Protein AF-A0A976GRP3-F1 (afdb_monomer)

Mean predicted aligned error: 16.57 Å

Radius of gyration: 33.24 Å; Cα contacts (8 Å, |Δi|>4): 497; chains: 1; bounding box: 79×89×110 Å

Structure (mmCIF, N/CA/C/O backbone):
data_AF-A0A976GRP3-F1
#
_entry.id   AF-A0A976GRP3-F1
#
loop_
_atom_site.group_PDB
_atom_site.id
_atom_site.type_symbol
_atom_site.la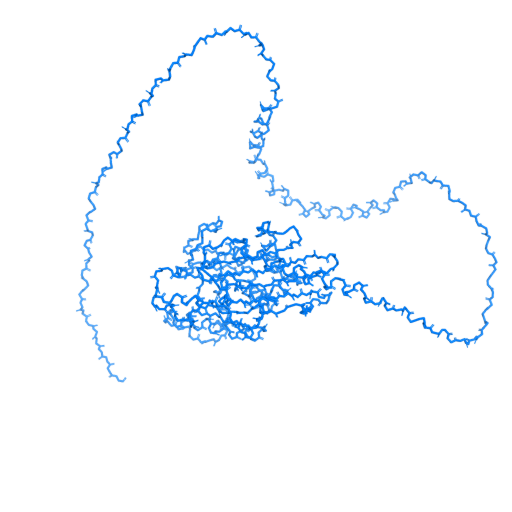bel_atom_id
_atom_site.label_alt_id
_atom_site.label_comp_id
_atom_site.label_asym_id
_atom_site.label_entity_id
_atom_site.label_seq_id
_atom_site.pdbx_PDB_ins_code
_atom_site.Cartn_x
_atom_site.Cartn_y
_atom_site.Cartn_z
_atom_site.occupancy
_atom_site.B_iso_or_equiv
_atom_site.auth_seq_id
_atom_site.auth_comp_id
_atom_site.auth_asym_id
_atom_site.auth_atom_id
_atom_site.pdbx_PDB_model_num
ATOM 1 N N . MET A 1 1 ? -14.138 46.419 -7.007 1.00 40.22 1 MET A N 1
ATOM 2 C CA . MET A 1 1 ? -13.409 45.140 -7.135 1.00 40.22 1 MET A CA 1
ATOM 3 C C . MET A 1 1 ? -14.021 44.184 -6.127 1.00 40.22 1 MET A C 1
ATOM 5 O O . MET A 1 1 ? -13.788 44.352 -4.938 1.00 40.22 1 MET A O 1
ATOM 9 N N . ASN A 1 2 ? -14.891 43.278 -6.576 1.00 36.28 2 ASN A N 1
ATOM 10 C CA . ASN A 1 2 ? -15.517 42.284 -5.705 1.00 36.28 2 ASN A CA 1
ATOM 11 C C . ASN A 1 2 ? -14.549 41.108 -5.553 1.00 36.28 2 ASN A C 1
ATOM 13 O O . ASN A 1 2 ? -14.445 40.279 -6.454 1.00 36.28 2 ASN A O 1
ATOM 17 N N . ASN A 1 3 ? -13.833 41.057 -4.427 1.00 38.66 3 ASN A N 1
ATOM 18 C CA . ASN A 1 3 ? -13.146 39.848 -3.983 1.00 38.66 3 ASN A CA 1
ATOM 19 C C . ASN A 1 3 ? -14.209 38.854 -3.512 1.00 38.66 3 ASN A C 1
ATOM 21 O O . ASN A 1 3 ? -14.537 38.774 -2.331 1.00 38.66 3 ASN A O 1
ATOM 25 N N . THR A 1 4 ? -14.784 38.123 -4.459 1.00 38.03 4 THR A N 1
ATOM 26 C CA . THR A 1 4 ? -15.516 36.897 -4.161 1.00 38.03 4 THR A CA 1
ATOM 27 C C . THR A 1 4 ? -14.465 35.876 -3.750 1.00 38.03 4 THR A C 1
ATOM 29 O O . THR A 1 4 ? -13.836 35.249 -4.598 1.00 38.03 4 THR A O 1
ATOM 32 N N . THR A 1 5 ? -14.213 35.758 -2.448 1.00 40.91 5 THR A N 1
ATOM 33 C CA . THR A 1 5 ? -13.473 34.636 -1.874 1.00 40.91 5 THR A CA 1
ATOM 34 C C . THR A 1 5 ? -14.332 33.403 -2.121 1.00 40.91 5 THR A C 1
ATOM 36 O O . THR A 1 5 ? -15.198 33.052 -1.323 1.00 40.91 5 THR A O 1
ATOM 39 N N . THR A 1 6 ? -14.180 32.781 -3.289 1.00 43.44 6 THR A N 1
ATOM 40 C CA . THR A 1 6 ? -14.667 31.426 -3.504 1.00 43.44 6 THR A CA 1
ATOM 41 C C . THR A 1 6 ? -13.946 30.583 -2.471 1.00 43.44 6 THR A C 1
ATOM 43 O O . THR A 1 6 ? -12.744 30.358 -2.597 1.00 43.44 6 THR A O 1
ATOM 46 N N . SER A 1 7 ? -14.662 30.207 -1.410 1.00 44.69 7 SER A N 1
ATOM 47 C CA . SER A 1 7 ? -14.259 29.128 -0.522 1.00 44.69 7 SER A CA 1
ATOM 48 C C . SER A 1 7 ? -14.022 27.926 -1.424 1.00 44.69 7 SER A C 1
ATOM 50 O O . SER A 1 7 ? -14.974 27.289 -1.874 1.00 44.69 7 SER A O 1
ATOM 52 N N . SER A 1 8 ? -12.768 27.703 -1.813 1.00 53.19 8 SER A N 1
ATOM 53 C CA . SER A 1 8 ? -12.371 26.475 -2.470 1.00 53.19 8 SER A CA 1
ATOM 54 C C . SER A 1 8 ? -12.582 25.411 -1.411 1.00 53.19 8 SER A C 1
ATOM 56 O O . SER A 1 8 ? -11.792 25.309 -0.472 1.00 53.19 8 SER A O 1
ATOM 58 N N . THR A 1 9 ? -13.704 24.704 -1.495 1.00 59.22 9 THR A N 1
ATOM 59 C CA . THR A 1 9 ? -13.951 23.509 -0.700 1.00 59.22 9 THR A CA 1
ATOM 60 C C . THR A 1 9 ? -12.731 22.623 -0.872 1.00 59.22 9 THR A C 1
ATOM 62 O O . THR A 1 9 ? -12.449 22.165 -1.977 1.00 59.22 9 THR A O 1
ATOM 65 N N . ILE A 1 10 ? -11.945 22.493 0.196 1.00 64.44 10 ILE A N 1
ATOM 66 C CA . ILE A 1 10 ? -10.808 21.583 0.240 1.00 64.44 10 ILE A CA 1
ATOM 67 C C . ILE A 1 10 ? -11.399 20.197 0.015 1.00 64.44 10 ILE A C 1
ATOM 69 O O . ILE A 1 10 ? -12.095 19.670 0.886 1.00 64.44 10 ILE A O 1
ATOM 73 N N . ASP A 1 11 ? -11.169 19.639 -1.171 1.00 84.12 11 ASP A N 1
ATOM 74 C CA . ASP A 1 11 ? -11.535 18.260 -1.457 1.00 84.12 11 ASP A CA 1
ATOM 75 C C . ASP A 1 11 ? -10.714 17.373 -0.525 1.00 84.12 11 ASP A C 1
ATOM 77 O O . ASP A 1 11 ? -9.486 17.274 -0.625 1.00 84.12 11 ASP A O 1
ATOM 81 N N . SER A 1 12 ? -11.405 16.768 0.432 1.00 89.50 12 SER A N 1
ATOM 82 C CA . SER A 1 12 ? -10.820 15.853 1.396 1.00 89.50 12 SER A CA 1
ATOM 83 C C . SER A 1 12 ? -11.557 14.525 1.352 1.00 89.50 12 SER A C 1
ATOM 85 O O . SER A 1 12 ? -12.748 14.450 1.049 1.00 89.50 12 SER A O 1
ATOM 87 N N . SER A 1 13 ? -10.817 13.460 1.622 1.00 93.44 13 SER A N 1
ATOM 88 C CA . SER A 1 13 ? -11.355 12.115 1.782 1.00 93.44 13 SER A CA 1
ATOM 89 C C . SER A 1 13 ? -10.761 11.543 3.045 1.00 93.44 13 SER A C 1
ATOM 91 O O . SER A 1 13 ? -9.561 11.670 3.270 1.00 93.44 13 SER A O 1
ATOM 93 N N . SER A 1 14 ? -11.575 10.908 3.869 1.00 93.69 14 SER A N 1
ATOM 94 C CA . SER A 1 14 ? -11.074 10.204 5.027 1.00 93.69 14 SER A CA 1
ATOM 95 C C . SER A 1 14 ? -11.977 9.079 5.479 1.00 93.69 14 SER A C 1
ATOM 97 O O . SER A 1 14 ? -13.179 9.056 5.203 1.00 93.69 14 SER A O 1
ATOM 99 N N . ALA A 1 15 ? -11.386 8.136 6.200 1.00 95.19 15 ALA A N 1
ATOM 100 C CA . ALA A 1 15 ? -12.124 7.132 6.933 1.00 95.19 15 ALA A CA 1
ATOM 101 C C . ALA A 1 15 ? -11.327 6.587 8.116 1.00 95.19 15 ALA A C 1
ATOM 103 O O . ALA A 1 15 ? -10.094 6.574 8.121 1.00 95.19 15 ALA A O 1
ATOM 104 N N . VAL A 1 16 ? -12.081 6.139 9.116 1.00 94.94 16 VAL A N 1
ATOM 105 C CA . VAL A 1 16 ? -11.588 5.482 10.320 1.00 94.94 16 VAL A CA 1
ATOM 106 C C . VAL A 1 16 ? -12.335 4.168 10.487 1.00 94.94 16 VAL A C 1
ATOM 108 O O . VAL A 1 16 ? -13.569 4.131 10.453 1.00 94.94 16 VAL A O 1
ATOM 111 N N . TRP A 1 17 ? -11.591 3.091 10.710 1.00 97.06 17 TRP A N 1
ATOM 112 C CA . TRP A 1 17 ? -12.131 1.761 10.968 1.00 97.06 17 TRP A CA 1
ATOM 113 C C . TRP A 1 17 ? -11.624 1.230 12.297 1.00 97.06 17 TRP A C 1
ATOM 115 O O . TRP A 1 17 ? -10.464 1.436 12.644 1.00 97.06 17 TRP A O 1
ATOM 125 N N . ALA A 1 18 ? -12.476 0.491 12.999 1.00 94.44 18 ALA A N 1
ATOM 126 C CA . ALA A 1 18 ? -12.047 -0.437 14.031 1.00 94.44 18 ALA A CA 1
ATOM 127 C C . ALA A 1 18 ? -11.704 -1.780 13.380 1.00 94.44 18 ALA A C 1
ATOM 129 O O . ALA A 1 18 ? -12.419 -2.253 12.490 1.00 94.44 18 ALA A O 1
ATOM 130 N N . VAL A 1 19 ? -10.628 -2.392 13.854 1.00 94.44 19 VAL A N 1
ATOM 131 C CA . VAL A 1 19 ? -10.202 -3.737 13.483 1.00 94.44 19 VAL A CA 1
ATOM 132 C C . VAL A 1 19 ? -10.858 -4.726 14.436 1.00 94.44 19 VAL A C 1
ATOM 134 O O . VAL A 1 19 ? -10.609 -4.706 15.642 1.00 94.44 19 VAL A O 1
ATOM 137 N N . ASN A 1 20 ? -11.717 -5.588 13.901 1.00 91.12 20 ASN A N 1
ATOM 138 C CA . ASN A 1 20 ? -12.323 -6.664 14.673 1.00 91.12 20 ASN A CA 1
ATOM 139 C C . ASN A 1 20 ? -11.292 -7.779 14.948 1.00 91.12 20 ASN A C 1
ATOM 141 O O . ASN A 1 20 ? -10.328 -7.924 14.193 1.00 91.12 20 ASN A O 1
ATOM 145 N N . PRO A 1 21 ? -11.502 -8.627 15.976 1.00 89.06 21 PRO A N 1
ATOM 146 C CA . PRO A 1 21 ? -10.597 -9.741 16.284 1.00 89.06 21 PRO A CA 1
ATOM 147 C C . PRO A 1 21 ? -10.402 -10.755 15.146 1.00 89.06 21 PRO A C 1
ATOM 149 O O . PRO A 1 21 ? -9.405 -11.469 15.127 1.00 89.06 21 PRO A O 1
ATOM 152 N N . ASP A 1 22 ? -11.349 -10.836 14.210 1.00 89.56 22 ASP A N 1
ATOM 153 C CA . ASP A 1 22 ? -11.277 -11.691 13.019 1.00 89.56 22 ASP A CA 1
ATOM 154 C C . ASP A 1 22 ? -10.550 -11.029 11.829 1.00 89.56 22 ASP A C 1
ATOM 156 O O . ASP A 1 22 ? -10.508 -11.596 10.737 1.00 89.56 22 ASP A O 1
ATOM 160 N N . GLY A 1 23 ? -9.992 -9.829 12.026 1.00 88.38 23 GLY A N 1
ATOM 161 C CA . GLY A 1 23 ? -9.303 -9.046 11.001 1.00 88.38 23 GLY A CA 1
ATOM 162 C C . GLY A 1 23 ? -10.229 -8.278 10.052 1.00 88.38 23 GLY A C 1
ATOM 163 O O . GLY A 1 23 ? -9.766 -7.645 9.100 1.00 88.38 23 GLY A O 1
ATOM 164 N N . THR A 1 24 ? -11.549 -8.312 10.269 1.00 91.75 24 THR A N 1
ATOM 165 C CA . THR A 1 24 ? -12.491 -7.520 9.468 1.00 91.75 24 THR A CA 1
ATOM 166 C C . THR A 1 24 ? -12.526 -6.058 9.918 1.00 91.75 24 THR A C 1
ATOM 168 O O . THR A 1 24 ? -12.313 -5.735 11.087 1.00 91.75 24 THR A O 1
ATOM 171 N N . LEU A 1 25 ? -12.816 -5.152 8.980 1.00 93.62 25 LEU A N 1
ATOM 172 C CA . LEU A 1 25 ? -12.929 -3.720 9.256 1.00 93.62 25 LEU A CA 1
ATOM 173 C C . LEU A 1 25 ? -14.380 -3.329 9.539 1.00 93.62 25 LEU A C 1
ATOM 175 O O . LEU A 1 25 ? -15.270 -3.565 8.720 1.00 93.62 25 LEU A O 1
ATOM 179 N N . ARG A 1 26 ? -14.611 -2.648 10.664 1.00 94.62 26 ARG A N 1
ATOM 180 C CA . ARG A 1 26 ? -15.877 -1.976 10.978 1.00 94.62 26 ARG A CA 1
ATOM 181 C C . ARG A 1 26 ? -15.701 -0.470 10.821 1.00 94.62 26 ARG A C 1
ATOM 183 O O . ARG A 1 26 ? -14.937 0.140 11.561 1.00 94.62 26 ARG A O 1
ATOM 190 N N . SER A 1 27 ? -16.423 0.129 9.875 1.00 95.38 27 SER A N 1
ATOM 191 C CA . SER A 1 27 ? -16.405 1.583 9.667 1.00 95.38 27 SER A CA 1
ATOM 192 C C . SER A 1 27 ? -16.888 2.315 10.922 1.00 95.38 27 SER A C 1
ATOM 194 O O . SER A 1 27 ? -17.981 2.031 11.413 1.00 95.38 27 SER A O 1
ATOM 196 N N . ILE A 1 28 ? -16.086 3.259 11.414 1.00 94.94 28 ILE A N 1
ATOM 197 C CA . ILE A 1 28 ? -16.429 4.159 12.525 1.00 94.94 28 ILE A CA 1
ATOM 198 C C . ILE A 1 28 ? -16.881 5.503 11.964 1.00 94.94 28 ILE A C 1
ATOM 200 O O . ILE A 1 28 ? -17.979 5.966 12.262 1.00 94.94 28 ILE A O 1
ATOM 204 N N . SER A 1 29 ? -16.069 6.085 11.085 1.00 94.25 29 SER A N 1
ATOM 205 C CA . SER A 1 29 ? -16.383 7.322 10.379 1.00 94.25 29 SER A CA 1
ATOM 206 C C . SER A 1 29 ? -15.868 7.252 8.945 1.00 94.25 29 SER A C 1
ATOM 208 O O . SER A 1 29 ? -14.871 6.595 8.650 1.00 94.25 29 SER A O 1
ATOM 210 N N . ALA A 1 30 ? -16.587 7.900 8.035 1.00 94.44 30 ALA A N 1
ATOM 211 C CA . ALA A 1 30 ? -16.222 7.974 6.630 1.00 94.44 30 ALA A CA 1
ATOM 212 C C . ALA A 1 30 ? -16.690 9.317 6.073 1.00 94.44 30 ALA A C 1
ATOM 214 O O . ALA A 1 30 ? -17.883 9.620 6.067 1.00 94.44 30 ALA A O 1
ATOM 215 N N . HIS A 1 31 ? -15.752 10.118 5.584 1.00 93.75 31 HIS A N 1
ATOM 216 C CA . HIS A 1 31 ? -16.029 11.348 4.865 1.00 93.75 31 HIS A CA 1
ATOM 217 C C . HIS A 1 31 ? -15.489 11.202 3.452 1.00 93.75 31 HIS A C 1
ATOM 219 O O . HIS A 1 31 ? -14.284 11.234 3.241 1.00 93.75 31 HIS A O 1
ATOM 225 N N . HIS A 1 32 ? -16.374 11.007 2.470 1.00 94.75 32 HIS A N 1
ATOM 226 C CA . HIS A 1 32 ? -15.960 10.862 1.068 1.00 94.75 32 HIS A CA 1
ATOM 227 C C . HIS A 1 32 ? -14.910 9.743 0.896 1.00 94.75 32 HIS A C 1
ATOM 229 O O . HIS A 1 32 ? -14.033 9.823 0.041 1.00 94.75 32 HIS A O 1
ATOM 235 N N . ALA A 1 33 ? -14.984 8.690 1.720 1.00 95.06 33 ALA A N 1
ATOM 236 C CA . ALA A 1 33 ? -13.977 7.624 1.792 1.00 95.06 33 ALA A CA 1
ATOM 237 C C . ALA A 1 33 ? -13.790 6.861 0.469 1.00 95.06 33 ALA A C 1
ATOM 239 O O . ALA A 1 33 ? -12.760 6.236 0.237 1.00 95.06 33 ALA A O 1
ATOM 240 N N . ASP A 1 34 ? -14.805 6.958 -0.385 1.00 96.38 34 ASP A N 1
ATOM 241 C CA . ASP A 1 34 ? -14.944 6.359 -1.704 1.00 96.38 34 ASP A CA 1
ATOM 242 C C . ASP A 1 34 ? -14.645 7.323 -2.864 1.00 96.38 34 ASP A C 1
ATOM 244 O O . ASP A 1 34 ? -14.763 6.928 -4.029 1.00 96.38 34 ASP A O 1
ATOM 248 N N . HIS A 1 35 ? -14.326 8.582 -2.560 1.00 94.50 35 HIS A N 1
ATOM 249 C CA . HIS A 1 35 ? -13.954 9.596 -3.540 1.00 94.50 35 HIS A CA 1
ATOM 250 C C . HIS A 1 35 ? -12.550 9.293 -4.064 1.00 94.50 35 HIS A C 1
ATOM 252 O O . HIS A 1 35 ? -11.629 9.024 -3.292 1.00 94.50 35 HIS A O 1
ATOM 258 N N . GLU A 1 36 ? -12.408 9.294 -5.386 1.00 94.38 36 GLU A N 1
ATOM 259 C CA . GLU A 1 36 ? -11.133 9.120 -6.066 1.00 94.38 36 GLU A CA 1
ATOM 260 C C . GLU A 1 36 ? -10.194 10.299 -5.777 1.00 94.38 36 GLU A C 1
ATOM 262 O O . GLU A 1 36 ? -10.444 11.430 -6.183 1.00 94.38 36 GLU A O 1
ATOM 267 N N . MET A 1 37 ? -9.085 10.009 -5.102 1.00 92.06 37 MET A N 1
ATOM 268 C CA . MET A 1 37 ? -8.039 10.966 -4.749 1.00 92.06 37 MET A CA 1
ATOM 269 C C . MET A 1 37 ? -6.742 10.609 -5.469 1.00 92.06 37 MET A C 1
ATOM 271 O O . MET A 1 37 ? -6.500 9.445 -5.807 1.00 92.06 37 MET A O 1
ATOM 275 N N . LYS A 1 38 ? -5.852 11.590 -5.661 1.00 91.31 38 LYS A N 1
ATOM 276 C CA . LYS A 1 38 ? -4.485 11.273 -6.094 1.00 91.31 38 LYS A CA 1
ATOM 277 C C . LYS A 1 38 ? -3.801 10.466 -4.998 1.00 91.31 38 LYS A C 1
ATOM 279 O O . LYS A 1 38 ? -3.763 10.876 -3.843 1.00 91.31 38 LYS A O 1
ATOM 284 N N . ALA A 1 39 ? -3.237 9.326 -5.374 1.00 90.81 39 ALA A N 1
ATOM 285 C CA . ALA A 1 39 ? -2.741 8.349 -4.415 1.00 90.81 39 ALA A CA 1
ATOM 286 C C . ALA A 1 39 ? -1.441 8.768 -3.712 1.00 90.81 39 ALA A C 1
ATOM 288 O O . ALA A 1 39 ? -1.086 8.166 -2.700 1.00 90.81 39 ALA A O 1
ATOM 289 N N . ALA A 1 40 ? -0.719 9.767 -4.236 1.00 89.19 40 ALA A N 1
ATOM 290 C CA . ALA A 1 40 ? 0.593 10.179 -3.734 1.00 89.19 40 ALA A CA 1
ATOM 291 C C . ALA A 1 40 ? 1.498 8.949 -3.475 1.00 89.19 40 ALA A C 1
ATOM 293 O O . ALA A 1 40 ? 1.590 8.069 -4.331 1.00 89.19 40 ALA A O 1
ATOM 294 N N . SER A 1 41 ? 2.146 8.846 -2.307 1.00 91.75 41 SER A N 1
ATOM 295 C CA . SER A 1 41 ? 2.914 7.637 -1.951 1.00 91.75 41 SER A CA 1
ATOM 296 C C . SER A 1 41 ? 2.100 6.570 -1.214 1.00 91.75 41 SER A C 1
ATOM 298 O O . SER A 1 41 ? 2.670 5.551 -0.833 1.00 91.75 41 SER A O 1
ATOM 300 N N . HIS A 1 42 ? 0.791 6.746 -1.027 1.00 93.31 42 HIS A N 1
ATOM 301 C CA . HIS A 1 42 ? -0.068 5.725 -0.411 1.00 93.31 42 HIS A CA 1
ATOM 302 C C . HIS A 1 42 ? -0.317 4.544 -1.338 1.00 93.31 42 HIS A C 1
ATOM 304 O O . HIS A 1 42 ? -0.533 3.433 -0.864 1.00 93.31 42 HIS A O 1
ATOM 310 N N . ILE A 1 43 ? -0.151 4.738 -2.649 1.00 95.50 43 ILE A N 1
ATOM 311 C CA . ILE A 1 43 ? -0.141 3.636 -3.619 1.00 95.50 43 ILE A CA 1
ATOM 312 C C . ILE A 1 43 ? 0.900 2.559 -3.271 1.00 95.50 43 ILE A C 1
ATOM 314 O O . ILE A 1 43 ? 0.688 1.385 -3.558 1.00 95.50 43 ILE A O 1
ATOM 318 N N . LYS A 1 44 ? 1.993 2.932 -2.584 1.00 95.25 44 LYS A N 1
ATOM 319 C CA . LYS A 1 44 ? 3.051 2.009 -2.148 1.00 95.25 44 LYS A CA 1
ATOM 320 C C . LYS A 1 44 ? 2.525 0.947 -1.173 1.00 95.25 44 LYS A C 1
ATOM 322 O O . LYS A 1 44 ? 2.983 -0.189 -1.232 1.00 95.25 44 LYS A O 1
ATOM 327 N N . LEU A 1 45 ? 1.532 1.282 -0.339 1.00 95.19 45 LEU A N 1
ATOM 328 C CA . LEU A 1 45 ? 0.867 0.325 0.558 1.00 95.19 45 LEU A CA 1
ATOM 329 C C . LEU A 1 45 ? 0.098 -0.733 -0.239 1.00 95.19 45 LEU A C 1
ATOM 331 O O . LEU A 1 45 ? 0.255 -1.926 0.000 1.00 95.19 45 LEU A O 1
ATOM 335 N N . ILE A 1 46 ? -0.690 -0.296 -1.223 1.00 96.56 46 ILE A N 1
ATOM 336 C CA . ILE A 1 46 ? -1.495 -1.186 -2.069 1.00 96.56 46 ILE A CA 1
ATOM 337 C C . ILE A 1 46 ? -0.589 -2.104 -2.898 1.00 96.56 46 ILE A C 1
ATOM 339 O O . ILE A 1 46 ? -0.824 -3.308 -2.975 1.00 96.56 46 ILE A O 1
ATOM 343 N N . LEU A 1 47 ? 0.487 -1.557 -3.471 1.00 95.94 47 LEU A N 1
ATOM 344 C CA . LEU A 1 47 ? 1.469 -2.337 -4.225 1.00 95.94 47 LEU A CA 1
ATOM 345 C C . LEU A 1 47 ? 2.193 -3.363 -3.344 1.00 95.94 47 LEU A C 1
ATOM 347 O O . LEU A 1 47 ? 2.360 -4.505 -3.764 1.00 95.94 47 LEU A O 1
ATOM 351 N N . ALA A 1 48 ? 2.598 -2.989 -2.125 1.00 95.50 48 ALA A N 1
ATOM 352 C CA . ALA A 1 48 ? 3.243 -3.912 -1.191 1.00 95.50 48 ALA A CA 1
ATOM 353 C C . ALA A 1 48 ? 2.301 -5.045 -0.758 1.00 95.50 48 ALA A C 1
ATOM 355 O O . ALA A 1 48 ? 2.714 -6.206 -0.737 1.00 95.50 48 ALA A O 1
ATOM 356 N N . GLU A 1 49 ? 1.033 -4.731 -0.467 1.00 95.38 49 GLU A N 1
ATOM 357 C CA . GLU A 1 49 ? 0.020 -5.742 -0.149 1.00 95.38 49 GLU A CA 1
ATOM 358 C C . GLU A 1 49 ? -0.160 -6.710 -1.311 1.00 95.38 49 GLU A C 1
ATOM 360 O O . GLU A 1 49 ? -0.112 -7.930 -1.128 1.00 95.38 49 GLU A O 1
ATOM 365 N N . ARG A 1 50 ? -0.300 -6.173 -2.526 1.00 95.06 50 ARG A N 1
ATOM 366 C CA . ARG A 1 50 ? -0.534 -7.016 -3.688 1.00 95.06 50 ARG A CA 1
ATOM 367 C C . ARG A 1 50 ? 0.665 -7.908 -3.982 1.00 95.06 50 ARG A C 1
ATOM 369 O O . ARG A 1 50 ? 0.492 -9.097 -4.245 1.00 95.06 50 ARG A O 1
ATOM 376 N N . LEU A 1 51 ? 1.873 -7.363 -3.877 1.00 94.75 51 LEU A N 1
ATOM 377 C CA . LEU A 1 51 ? 3.112 -8.116 -4.020 1.00 94.75 51 LEU A CA 1
ATOM 378 C C . LEU A 1 51 ? 3.212 -9.244 -2.980 1.00 94.75 51 LEU A C 1
ATOM 380 O O . LEU A 1 51 ? 3.583 -10.362 -3.334 1.00 94.75 51 LEU A O 1
ATOM 384 N N . SER A 1 52 ? 2.813 -8.993 -1.727 1.00 94.06 52 SER A N 1
ATOM 385 C CA . SER A 1 52 ? 2.714 -10.035 -0.696 1.00 94.06 52 SER A CA 1
ATOM 386 C C . SER A 1 52 ? 1.761 -11.159 -1.112 1.00 94.06 52 SER A C 1
ATOM 388 O O . SER A 1 52 ? 2.106 -12.340 -1.024 1.00 94.06 52 SER A O 1
ATOM 390 N N . ALA A 1 53 ? 0.584 -10.810 -1.642 1.00 92.38 53 ALA A N 1
ATOM 391 C CA . ALA A 1 53 ? -0.383 -11.788 -2.128 1.00 92.38 53 ALA A CA 1
ATOM 392 C C . ALA A 1 53 ? 0.161 -12.621 -3.306 1.00 92.38 53 ALA A C 1
ATOM 394 O O . ALA A 1 53 ? -0.068 -13.830 -3.344 1.00 92.38 53 ALA A O 1
ATOM 395 N N . MET A 1 54 ? 0.919 -12.014 -4.226 1.00 93.81 54 MET A N 1
ATOM 396 C CA . MET A 1 54 ? 1.575 -12.725 -5.334 1.00 93.81 54 MET A CA 1
ATOM 397 C C . MET A 1 54 ? 2.681 -13.671 -4.849 1.00 93.81 54 MET A C 1
ATOM 399 O O . MET A 1 54 ? 2.783 -14.794 -5.340 1.00 93.81 54 MET A O 1
ATOM 403 N N . VAL A 1 55 ? 3.471 -13.260 -3.850 1.00 93.06 55 VAL A N 1
ATOM 404 C CA . VAL A 1 55 ? 4.460 -14.131 -3.191 1.00 93.06 55 VAL A CA 1
ATOM 405 C C . VAL A 1 55 ? 3.770 -15.312 -2.509 1.00 93.06 55 VAL A C 1
ATOM 407 O O . VAL A 1 55 ? 4.191 -16.454 -2.668 1.00 93.06 55 VAL A O 1
ATOM 410 N N . LYS A 1 56 ? 2.663 -15.066 -1.799 1.00 91.44 56 LYS A N 1
ATOM 411 C CA . LYS A 1 56 ? 1.871 -16.119 -1.146 1.00 91.44 56 LYS A CA 1
ATOM 412 C C . LYS A 1 56 ? 1.276 -17.116 -2.140 1.00 91.44 56 LYS A C 1
ATOM 414 O O . LYS A 1 56 ? 1.193 -18.301 -1.836 1.00 91.44 56 LYS A O 1
ATOM 419 N N . ALA A 1 57 ? 0.864 -16.635 -3.310 1.00 92.38 57 ALA A N 1
ATOM 420 C CA . ALA A 1 57 ? 0.361 -17.466 -4.398 1.00 92.38 57 ALA A CA 1
ATOM 421 C C . ALA A 1 57 ? 1.472 -18.232 -5.143 1.00 92.38 57 ALA A C 1
ATOM 423 O O . ALA A 1 57 ? 1.165 -19.067 -5.989 1.00 92.38 57 ALA A O 1
ATOM 424 N N . GLY A 1 58 ? 2.750 -17.959 -4.850 1.00 93.12 58 GLY A N 1
ATOM 425 C CA . GLY A 1 58 ? 3.890 -18.548 -5.553 1.00 93.12 58 GLY A CA 1
ATOM 426 C C . GLY A 1 58 ? 4.131 -17.967 -6.950 1.00 93.12 58 GLY A C 1
ATOM 427 O O . GLY A 1 58 ? 4.957 -18.495 -7.686 1.00 93.12 58 GLY A O 1
ATOM 428 N N . THR A 1 59 ? 3.439 -16.885 -7.323 1.00 93.00 59 THR A N 1
ATOM 429 C CA . THR A 1 59 ? 3.609 -16.202 -8.617 1.00 93.00 59 THR A CA 1
ATOM 430 C C . THR A 1 59 ? 4.918 -15.410 -8.674 1.00 93.00 59 THR A C 1
ATOM 432 O O . THR A 1 59 ? 5.476 -15.203 -9.748 1.00 93.00 59 THR A O 1
ATOM 435 N N . ILE A 1 60 ? 5.419 -14.955 -7.521 1.00 93.81 60 ILE A N 1
ATOM 436 C CA . ILE A 1 60 ? 6.686 -14.225 -7.399 1.00 93.81 60 ILE A CA 1
ATOM 437 C C . ILE A 1 60 ? 7.549 -14.877 -6.321 1.00 93.81 60 ILE A C 1
ATOM 439 O O . ILE A 1 60 ? 7.092 -15.120 -5.207 1.00 93.81 60 ILE A O 1
ATOM 443 N N . ASP A 1 61 ? 8.820 -15.112 -6.645 1.00 93.81 61 ASP A N 1
ATOM 444 C CA . ASP A 1 61 ? 9.827 -15.547 -5.680 1.00 93.81 61 ASP A CA 1
ATOM 445 C C . ASP A 1 61 ? 10.238 -14.358 -4.785 1.00 93.81 61 ASP A C 1
ATOM 447 O O . ASP A 1 61 ? 10.702 -13.339 -5.308 1.00 93.81 61 ASP A O 1
ATOM 451 N N . PRO A 1 62 ? 10.110 -14.440 -3.447 1.00 91.94 62 PRO A N 1
ATOM 452 C CA . PRO A 1 62 ? 10.523 -13.354 -2.557 1.00 91.94 62 PRO A CA 1
ATOM 453 C C . PRO A 1 62 ? 12.038 -13.088 -2.573 1.00 91.94 62 PRO A C 1
ATOM 455 O O . PRO A 1 62 ? 12.471 -12.019 -2.146 1.00 91.94 62 PRO A O 1
ATOM 458 N N . THR A 1 63 ? 12.849 -14.033 -3.058 1.00 94.62 63 THR A N 1
ATOM 459 C CA . THR A 1 63 ? 14.303 -13.881 -3.237 1.00 94.62 63 THR A CA 1
ATOM 460 C C . THR A 1 63 ? 14.680 -13.210 -4.562 1.00 94.62 63 THR A C 1
ATOM 462 O O . THR A 1 63 ? 15.861 -12.942 -4.813 1.00 94.62 63 THR A O 1
ATOM 465 N N . LEU A 1 64 ? 13.687 -12.891 -5.404 1.00 94.69 64 LEU A N 1
ATOM 466 C CA . LEU A 1 64 ? 13.889 -12.189 -6.665 1.00 94.69 64 LEU A CA 1
ATOM 467 C C . LEU A 1 64 ? 14.705 -10.914 -6.438 1.00 94.69 64 LEU A C 1
ATOM 469 O O . LEU A 1 64 ? 14.408 -10.098 -5.568 1.00 94.69 64 LEU A O 1
ATOM 473 N N . SER A 1 65 ? 15.728 -10.725 -7.267 1.00 94.62 65 SER A N 1
ATOM 474 C CA . SER A 1 65 ? 16.445 -9.456 -7.366 1.00 94.62 65 SER A CA 1
ATOM 475 C C . SER A 1 65 ? 16.196 -8.842 -8.732 1.00 94.62 65 SER A C 1
ATOM 477 O O . SER A 1 65 ? 16.431 -9.495 -9.754 1.00 94.62 65 SER A O 1
ATOM 479 N N . VAL A 1 66 ? 15.751 -7.590 -8.748 1.00 92.69 66 VAL A N 1
ATOM 480 C CA . VAL A 1 66 ? 15.433 -6.852 -9.971 1.00 92.69 66 VAL A CA 1
ATOM 481 C C . VAL A 1 66 ? 16.616 -5.962 -10.337 1.00 92.69 66 VAL A C 1
ATOM 483 O O . VAL A 1 66 ? 17.167 -5.262 -9.490 1.00 92.69 66 VAL A O 1
ATOM 486 N N . THR A 1 67 ? 17.038 -6.013 -11.599 1.00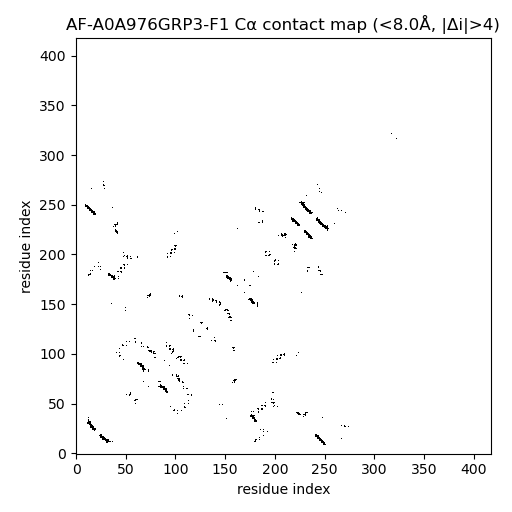 91.75 67 THR A N 1
ATOM 487 C CA . THR A 1 67 ? 18.087 -5.129 -12.115 1.00 91.75 67 THR A CA 1
ATOM 488 C C . THR A 1 67 ? 17.498 -3.751 -12.386 1.00 91.75 67 THR A C 1
ATOM 490 O O . THR A 1 67 ? 16.584 -3.623 -13.198 1.00 91.75 67 THR A O 1
ATOM 493 N N . LEU A 1 68 ? 18.051 -2.727 -11.742 1.00 88.06 68 LEU A N 1
ATOM 494 C CA . LEU A 1 68 ? 17.687 -1.336 -11.964 1.00 88.06 68 LEU A CA 1
ATOM 495 C C . LEU A 1 68 ? 17.977 -0.917 -13.403 1.00 88.06 68 LEU A C 1
ATOM 497 O O . LEU A 1 68 ? 19.097 -1.050 -13.897 1.00 88.06 68 LEU A O 1
ATOM 501 N N . GLN A 1 69 ? 16.964 -0.365 -14.058 1.00 85.56 69 GLN A N 1
ATOM 502 C CA . GLN A 1 69 ? 17.067 0.219 -15.392 1.00 85.56 69 GLN A CA 1
ATOM 503 C C . GLN A 1 69 ? 16.978 1.744 -15.302 1.00 85.56 69 GLN A C 1
ATOM 505 O O . GLN A 1 69 ? 16.412 2.280 -14.351 1.00 85.56 69 GLN A O 1
ATOM 510 N N . GLN A 1 70 ? 17.497 2.453 -16.308 1.00 82.38 70 GLN A N 1
ATOM 511 C CA . GLN A 1 70 ? 17.491 3.923 -16.340 1.00 82.38 70 GLN A CA 1
ATOM 512 C C . GLN A 1 70 ? 16.085 4.510 -16.124 1.00 82.38 70 GLN A C 1
ATOM 514 O O . GLN A 1 70 ? 15.936 5.477 -15.385 1.00 82.38 70 GLN A O 1
ATOM 519 N N . GLY A 1 71 ? 15.054 3.893 -16.713 1.00 76.19 71 GLY A N 1
ATOM 520 C CA . GLY A 1 71 ? 13.660 4.331 -16.581 1.00 76.19 71 GLY A CA 1
ATOM 521 C C . GLY A 1 71 ? 13.041 4.120 -15.194 1.00 76.19 71 GLY A C 1
ATOM 522 O O . GLY A 1 71 ? 11.962 4.640 -14.940 1.00 76.19 71 GLY A O 1
ATOM 523 N N . MET A 1 72 ? 13.711 3.397 -14.289 1.00 82.75 72 MET A N 1
ATOM 524 C CA . MET A 1 72 ? 13.219 3.115 -12.934 1.00 82.75 72 MET A CA 1
ATOM 525 C C . MET A 1 72 ? 13.718 4.109 -11.890 1.00 82.75 72 MET A C 1
ATOM 527 O O . MET A 1 72 ? 13.140 4.166 -10.810 1.00 82.75 72 MET A O 1
ATOM 531 N N . LEU A 1 73 ? 14.743 4.908 -12.198 1.00 83.00 73 LEU A N 1
ATOM 532 C CA . LEU A 1 73 ? 15.358 5.833 -11.245 1.00 83.00 73 LEU A CA 1
ATOM 533 C C . LEU A 1 73 ? 14.431 7.007 -10.913 1.00 83.00 73 LEU A C 1
ATOM 535 O O . LEU A 1 73 ? 14.111 7.819 -11.780 1.00 83.00 73 LEU A O 1
ATOM 539 N N . GLY A 1 74 ? 14.027 7.090 -9.650 1.00 79.25 74 GLY A N 1
ATOM 540 C CA . GLY A 1 74 ? 13.194 8.156 -9.114 1.00 79.25 74 GLY A CA 1
ATOM 541 C C . GLY A 1 74 ? 13.975 9.229 -8.393 1.00 79.25 74 GLY A C 1
ATOM 542 O O . GLY A 1 74 ? 15.132 9.051 -8.015 1.00 79.25 74 GLY A O 1
ATOM 543 N N . ASN A 1 75 ? 13.310 10.366 -8.190 1.00 76.62 75 ASN A N 1
ATOM 544 C CA . ASN A 1 75 ? 13.811 11.373 -7.271 1.00 76.62 75 ASN A CA 1
ATOM 545 C C . ASN A 1 75 ? 13.590 10.864 -5.841 1.00 76.62 75 ASN A C 1
ATOM 547 O O . ASN A 1 75 ? 12.467 10.915 -5.335 1.00 76.62 75 ASN A O 1
ATOM 551 N N . ASP A 1 76 ? 14.654 10.336 -5.238 1.00 78.62 76 ASP A N 1
ATOM 552 C CA . ASP A 1 76 ? 14.631 9.723 -3.913 1.00 78.62 76 ASP A CA 1
ATOM 553 C C . ASP A 1 76 ? 15.605 10.418 -2.956 1.00 78.62 76 ASP A C 1
ATOM 555 O O . ASP A 1 76 ? 16.660 9.866 -2.633 1.00 78.62 76 ASP A O 1
ATOM 559 N N . PRO A 1 77 ? 15.264 11.612 -2.446 1.00 62.91 77 PRO A N 1
ATOM 560 C CA . PRO A 1 77 ? 16.137 12.326 -1.516 1.00 62.91 77 PRO A CA 1
ATOM 561 C C . PRO A 1 77 ? 16.376 11.559 -0.202 1.00 62.91 77 PRO A C 1
ATOM 563 O O . PRO A 1 77 ? 17.331 11.854 0.507 1.00 62.91 77 PRO A O 1
ATOM 566 N N . GLY A 1 78 ? 15.523 10.579 0.128 1.00 64.88 78 GLY A N 1
ATOM 567 C CA . GLY A 1 78 ? 15.594 9.791 1.361 1.00 64.88 78 GLY A CA 1
ATOM 568 C C . GLY A 1 78 ? 16.133 8.365 1.215 1.00 64.88 78 GLY 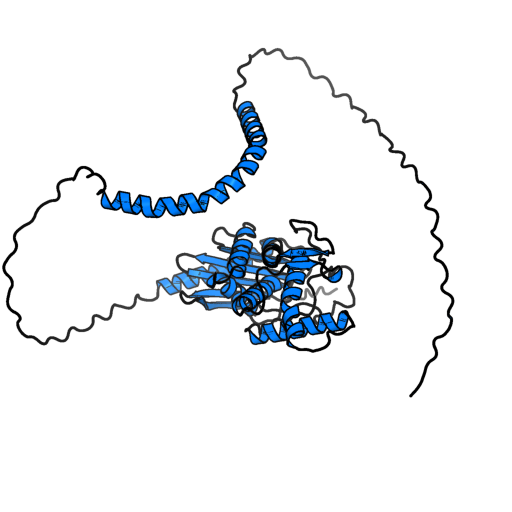A C 1
ATOM 569 O O . GLY A 1 78 ? 16.114 7.628 2.199 1.00 64.88 78 GLY A O 1
ATOM 570 N N . ARG A 1 79 ? 16.575 7.927 0.026 1.00 71.50 79 ARG A N 1
ATOM 571 C CA . ARG A 1 79 ? 17.054 6.543 -0.140 1.00 71.50 79 ARG A CA 1
ATOM 572 C C . ARG A 1 79 ? 18.368 6.346 0.611 1.00 71.50 79 ARG A C 1
ATOM 574 O O . ARG A 1 79 ? 19.312 7.111 0.442 1.00 71.50 79 ARG A O 1
ATOM 581 N N . SER A 1 80 ? 18.441 5.279 1.401 1.00 61.47 80 SER A N 1
ATOM 582 C CA . SER A 1 80 ? 19.614 4.933 2.213 1.00 61.47 80 SER A CA 1
ATOM 583 C C . SER A 1 80 ? 20.860 4.585 1.385 1.00 61.47 80 SER A C 1
ATOM 585 O O . SER A 1 80 ? 21.969 4.640 1.910 1.00 61.47 80 SER A O 1
ATOM 587 N N . SER A 1 81 ? 20.700 4.230 0.104 1.00 68.06 81 SER A N 1
ATOM 588 C CA . SER A 1 81 ? 21.797 3.899 -0.814 1.00 68.06 81 SER A CA 1
ATOM 589 C C . SER A 1 81 ? 21.570 4.474 -2.219 1.00 68.06 81 SER A C 1
ATOM 591 O O . SER A 1 81 ? 20.455 4.369 -2.750 1.00 68.06 81 SER A O 1
ATOM 593 N N . PRO A 1 82 ? 22.609 5.042 -2.866 1.00 77.06 82 PRO A N 1
ATOM 594 C CA . PRO A 1 82 ? 22.491 5.581 -4.216 1.00 77.06 82 PRO A CA 1
ATOM 595 C C . PRO A 1 82 ? 22.071 4.480 -5.196 1.00 77.06 82 PRO A C 1
ATOM 597 O O . PRO A 1 82 ? 22.678 3.412 -5.267 1.00 77.06 82 PRO A O 1
ATOM 600 N N . ALA A 1 83 ? 20.989 4.726 -5.934 1.00 81.50 83 ALA A N 1
ATOM 601 C CA . ALA A 1 83 ? 20.542 3.837 -6.996 1.00 81.50 83 ALA A CA 1
ATOM 602 C C . ALA A 1 83 ? 21.418 4.037 -8.237 1.00 81.50 83 ALA A C 1
ATOM 604 O O . ALA A 1 83 ? 21.589 5.165 -8.694 1.00 81.50 83 ALA A O 1
ATOM 605 N N . ALA A 1 84 ? 21.937 2.949 -8.805 1.00 87.44 84 ALA A N 1
ATOM 606 C CA . ALA A 1 84 ? 22.670 2.972 -10.065 1.00 87.44 84 ALA A CA 1
ATOM 607 C C . ALA A 1 84 ? 22.065 1.969 -11.051 1.00 87.44 84 ALA A C 1
ATOM 609 O O . ALA A 1 84 ? 21.658 0.869 -10.669 1.00 87.44 84 ALA A O 1
ATOM 610 N N . VAL A 1 85 ? 22.022 2.341 -12.331 1.00 87.69 85 VAL A N 1
ATOM 611 C CA . VAL A 1 85 ? 21.614 1.427 -13.406 1.00 87.69 85 VAL A CA 1
ATOM 612 C C . VAL A 1 85 ? 22.516 0.194 -13.406 1.00 87.69 85 VAL A C 1
ATOM 614 O O . VAL A 1 85 ? 23.729 0.298 -13.251 1.00 87.69 85 VAL A O 1
ATOM 617 N N . GLY A 1 86 ? 21.914 -0.982 -13.573 1.00 90.62 86 GLY A N 1
ATOM 618 C CA . GLY A 1 86 ? 22.602 -2.272 -13.544 1.00 90.62 86 GLY A CA 1
ATOM 619 C C . GLY A 1 86 ? 22.724 -2.888 -12.148 1.00 90.62 86 GLY A C 1
ATOM 620 O O . GLY A 1 86 ? 23.002 -4.083 -12.044 1.00 90.62 86 GLY A O 1
ATOM 621 N N . MET A 1 87 ? 22.465 -2.131 -11.075 1.00 92.62 87 MET A N 1
ATOM 622 C CA . MET A 1 87 ? 22.439 -2.681 -9.720 1.00 92.62 87 MET A CA 1
ATOM 623 C C . MET A 1 87 ? 21.267 -3.653 -9.558 1.00 92.62 87 MET A C 1
ATOM 625 O O . MET A 1 87 ? 20.145 -3.366 -9.974 1.00 92.62 87 MET A O 1
ATOM 629 N N . ARG A 1 88 ? 21.521 -4.808 -8.939 1.00 94.62 88 ARG A N 1
ATOM 630 C CA . ARG A 1 88 ? 20.479 -5.774 -8.576 1.00 94.62 88 ARG A CA 1
ATOM 631 C C . ARG A 1 88 ? 19.988 -5.466 -7.171 1.00 94.62 88 ARG A C 1
ATOM 633 O O . ARG A 1 88 ? 20.784 -5.496 -6.241 1.00 94.62 88 ARG A O 1
ATOM 640 N N . VAL A 1 89 ? 18.696 -5.196 -7.033 1.00 94.19 89 VAL A N 1
ATOM 641 C CA . VAL A 1 89 ? 18.063 -4.888 -5.747 1.00 94.19 89 VAL A CA 1
ATOM 642 C C . VAL A 1 89 ? 17.161 -6.056 -5.348 1.00 94.19 89 VAL A C 1
ATOM 644 O O . VAL A 1 89 ? 16.279 -6.419 -6.137 1.00 94.19 89 VAL A O 1
ATOM 647 N N . PRO A 1 90 ? 17.367 -6.675 -4.172 1.00 95.88 90 PRO A N 1
ATOM 648 C CA . PRO A 1 90 ? 16.452 -7.673 -3.630 1.00 95.88 90 PRO A CA 1
ATOM 649 C C . PRO A 1 90 ? 15.040 -7.105 -3.467 1.00 95.88 90 PRO A C 1
ATOM 651 O O . PRO A 1 90 ? 14.860 -5.990 -2.981 1.00 95.88 90 PRO A O 1
ATOM 654 N N . LEU A 1 91 ? 14.019 -7.888 -3.815 1.00 94.81 91 LEU A N 1
ATOM 655 C CA . LEU A 1 91 ? 12.623 -7.453 -3.749 1.00 94.81 91 LEU A CA 1
ATOM 656 C C . LEU A 1 91 ? 12.208 -7.009 -2.337 1.00 94.81 91 LEU A C 1
ATOM 658 O O . LEU A 1 91 ? 11.496 -6.020 -2.185 1.00 94.81 91 LEU A O 1
ATOM 662 N N . LEU A 1 92 ? 12.688 -7.706 -1.304 1.00 94.31 92 LEU A N 1
ATOM 663 C CA . LEU A 1 92 ? 12.428 -7.347 0.094 1.00 94.31 92 LEU A CA 1
ATOM 664 C C . LEU A 1 92 ? 13.032 -5.991 0.467 1.00 94.31 92 LEU A C 1
ATOM 666 O O . LEU A 1 92 ? 12.390 -5.207 1.160 1.00 94.31 92 LEU A O 1
ATOM 670 N N . GLU A 1 93 ? 14.235 -5.695 -0.025 1.00 94.19 93 GLU A N 1
ATOM 671 C CA . GLU A 1 93 ? 14.875 -4.394 0.182 1.00 94.19 93 GLU A CA 1
ATOM 672 C C . GLU A 1 93 ? 14.083 -3.283 -0.513 1.00 94.19 93 GLU A C 1
ATOM 674 O O . GLU A 1 93 ? 13.854 -2.226 0.074 1.00 94.19 93 GLU A O 1
ATOM 679 N N . ALA A 1 94 ? 13.584 -3.543 -1.727 1.00 94.50 94 ALA A N 1
ATOM 680 C CA . ALA A 1 94 ? 12.735 -2.594 -2.434 1.00 94.50 94 ALA A CA 1
ATOM 681 C C . ALA A 1 94 ? 11.436 -2.298 -1.656 1.00 94.50 94 ALA A C 1
ATOM 683 O O . ALA A 1 94 ? 11.061 -1.138 -1.498 1.00 94.50 94 ALA A O 1
ATOM 684 N N . VAL A 1 95 ? 10.776 -3.319 -1.097 1.00 94.88 95 VAL A N 1
ATOM 685 C CA . VAL A 1 95 ? 9.580 -3.119 -0.256 1.00 94.88 95 VAL A CA 1
ATOM 686 C C . VAL A 1 95 ? 9.901 -2.306 1.001 1.00 94.88 95 VAL A C 1
ATOM 688 O O . VAL A 1 95 ? 9.170 -1.363 1.311 1.00 94.88 95 VAL A O 1
ATOM 691 N N . ASP A 1 96 ? 10.991 -2.631 1.709 1.00 93.06 96 ASP A N 1
ATOM 692 C CA . ASP A 1 96 ? 11.405 -1.890 2.910 1.00 93.06 96 ASP A CA 1
ATOM 693 C C . ASP A 1 96 ? 11.666 -0.418 2.578 1.00 93.06 96 ASP A C 1
ATOM 695 O O . ASP A 1 96 ? 11.105 0.471 3.217 1.00 93.06 96 ASP A O 1
ATOM 699 N N . ASN A 1 97 ? 12.441 -0.140 1.528 1.00 92.69 97 ASN A N 1
ATOM 700 C CA . ASN A 1 97 ? 12.781 1.227 1.143 1.00 92.69 97 ASN A CA 1
ATOM 701 C C . ASN A 1 97 ? 11.575 2.018 0.617 1.00 92.69 97 ASN A C 1
ATOM 703 O O . ASN A 1 97 ? 11.436 3.211 0.912 1.00 92.69 97 ASN A O 1
ATOM 707 N N . ALA A 1 98 ? 10.680 1.376 -0.139 1.00 92.75 98 ALA A N 1
ATOM 708 C CA . ALA A 1 98 ? 9.464 2.008 -0.638 1.00 92.75 98 ALA A CA 1
ATOM 709 C C . ALA A 1 98 ? 8.535 2.421 0.512 1.00 92.75 98 ALA A C 1
ATOM 711 O O . ALA A 1 98 ? 7.962 3.509 0.484 1.00 92.75 98 ALA A O 1
ATOM 712 N N . LEU A 1 99 ? 8.395 1.594 1.547 1.00 92.12 99 LEU A N 1
ATOM 713 C CA . LEU A 1 99 ? 7.507 1.903 2.667 1.00 92.12 99 LEU A CA 1
ATOM 714 C C . LEU A 1 99 ? 8.173 2.813 3.701 1.00 92.12 99 LEU A C 1
ATOM 716 O O . LEU A 1 99 ? 7.566 3.812 4.091 1.00 92.12 99 LEU A O 1
ATOM 720 N N . ARG A 1 100 ? 9.424 2.524 4.078 1.00 88.81 100 ARG A N 1
ATOM 721 C CA . ARG A 1 100 ? 10.159 3.255 5.118 1.00 88.81 100 ARG A CA 1
ATOM 722 C C . ARG A 1 100 ? 10.627 4.627 4.662 1.00 88.81 100 ARG A C 1
ATOM 724 O O . ARG A 1 100 ? 10.402 5.615 5.348 1.00 88.81 100 ARG A O 1
ATOM 731 N N . TYR A 1 101 ? 11.265 4.689 3.497 1.00 89.81 101 TYR A N 1
ATOM 732 C CA . TYR A 1 101 ? 11.864 5.919 2.967 1.00 89.81 101 TYR A CA 1
ATOM 733 C C . TYR A 1 101 ? 11.017 6.565 1.877 1.00 89.81 101 TYR A C 1
ATOM 735 O O . TYR A 1 101 ? 11.408 7.575 1.296 1.00 89.81 101 TYR A O 1
ATOM 743 N N . SER A 1 102 ? 9.846 5.990 1.580 1.00 91.44 102 SER A N 1
ATOM 744 C CA . SER A 1 102 ? 8.995 6.458 0.493 1.00 91.44 102 SER A CA 1
ATOM 745 C C . SER A 1 102 ? 9.719 6.474 -0.863 1.00 91.44 102 SER A C 1
ATOM 747 O O . SER A 1 102 ? 9.371 7.303 -1.702 1.00 91.44 102 SER A O 1
ATOM 749 N N . SER A 1 103 ? 10.696 5.584 -1.101 1.00 92.06 103 SER A N 1
ATOM 750 C CA . SER A 1 103 ? 11.469 5.577 -2.354 1.00 92.06 103 SER A CA 1
ATOM 751 C C . SER A 1 103 ? 10.585 5.255 -3.561 1.00 92.06 103 SER A C 1
ATOM 753 O O . SER A 1 103 ? 9.897 4.232 -3.628 1.00 92.06 103 SER A O 1
ATOM 755 N N . ASN A 1 104 ? 10.619 6.151 -4.538 1.00 91.06 104 ASN A N 1
ATOM 756 C CA . ASN A 1 104 ? 10.001 6.008 -5.843 1.00 91.06 104 ASN A CA 1
ATOM 757 C C . ASN A 1 104 ? 10.755 4.993 -6.706 1.00 91.06 104 ASN A C 1
ATOM 759 O O . ASN A 1 104 ? 10.101 4.164 -7.338 1.00 91.06 104 ASN A O 1
ATOM 763 N N . THR A 1 105 ? 12.097 4.985 -6.673 1.00 91.81 105 THR A N 1
ATOM 764 C CA . THR A 1 105 ? 12.905 3.985 -7.397 1.00 91.81 105 THR A CA 1
ATOM 765 C C . THR A 1 105 ? 12.525 2.572 -6.981 1.00 91.81 105 THR A C 1
ATOM 767 O O . THR A 1 105 ? 12.232 1.722 -7.822 1.00 91.81 105 THR A O 1
ATOM 770 N N . ASP A 1 106 ? 12.476 2.325 -5.672 1.00 94.00 106 ASP A N 1
ATOM 771 C CA . ASP A 1 106 ? 12.151 1.009 -5.137 1.00 94.00 106 ASP A CA 1
ATOM 772 C C . ASP A 1 106 ? 10.686 0.626 -5.396 1.00 94.00 106 ASP A C 1
ATOM 774 O O . ASP A 1 106 ? 10.376 -0.538 -5.640 1.00 94.00 106 ASP A O 1
ATOM 778 N N . THR A 1 107 ? 9.782 1.605 -5.491 1.00 94.06 107 THR A N 1
ATOM 779 C CA . THR A 1 107 ? 8.406 1.326 -5.927 1.00 94.06 107 THR A CA 1
ATOM 780 C C . THR A 1 107 ? 8.330 0.926 -7.398 1.00 94.06 107 THR A C 1
ATOM 782 O O . THR A 1 107 ? 7.582 0.016 -7.750 1.00 94.06 107 THR A O 1
ATOM 785 N N . ASN A 1 108 ? 9.113 1.553 -8.276 1.00 92.25 108 ASN A N 1
ATOM 786 C CA . ASN A 1 108 ? 9.149 1.151 -9.683 1.00 92.25 108 ASN A CA 1
ATOM 787 C C . ASN A 1 108 ? 9.744 -0.251 -9.851 1.00 92.25 108 ASN A C 1
ATOM 789 O O . ASN A 1 108 ? 9.294 -1.004 -10.715 1.00 92.25 108 ASN A O 1
ATOM 793 N N . LEU A 1 109 ? 10.698 -0.633 -8.993 1.00 93.06 109 LEU A N 1
ATOM 794 C CA . LEU A 1 109 ? 11.190 -2.010 -8.914 1.00 93.06 109 LEU A CA 1
ATOM 795 C C . LEU A 1 109 ? 10.082 -2.986 -8.498 1.00 93.06 109 LEU A C 1
ATOM 797 O O . LEU A 1 109 ? 9.962 -4.046 -9.113 1.00 93.06 109 LEU A O 1
ATOM 801 N N . MET A 1 110 ? 9.245 -2.626 -7.517 1.00 95.00 110 MET A N 1
ATOM 802 C CA . MET A 1 110 ? 8.075 -3.431 -7.137 1.00 95.00 110 MET A CA 1
ATOM 803 C C . MET A 1 110 ? 7.104 -3.591 -8.312 1.00 95.00 110 MET A C 1
ATOM 805 O O . MET A 1 110 ? 6.718 -4.712 -8.631 1.00 95.00 110 MET A O 1
ATOM 809 N N . ILE A 1 111 ? 6.763 -2.498 -9.004 1.00 93.62 111 ILE A N 1
ATOM 810 C CA . ILE A 1 111 ? 5.895 -2.523 -10.195 1.00 93.62 111 ILE A CA 1
ATOM 811 C C . ILE A 1 111 ? 6.482 -3.458 -11.261 1.00 93.62 111 ILE A C 1
ATOM 813 O O . ILE A 1 111 ? 5.770 -4.309 -11.794 1.00 93.62 111 ILE A O 1
ATOM 817 N N . HIS A 1 112 ? 7.788 -3.360 -11.527 1.00 91.31 112 HIS A N 1
ATOM 818 C CA . HIS A 1 112 ? 8.476 -4.236 -12.474 1.00 91.31 112 HIS A CA 1
ATOM 819 C C . HIS A 1 112 ? 8.440 -5.712 -12.061 1.00 91.31 112 HIS A C 1
ATOM 821 O O . HIS A 1 112 ? 8.220 -6.586 -12.903 1.00 91.31 112 HIS A O 1
ATOM 827 N N . ALA A 1 113 ? 8.633 -6.011 -10.775 1.00 93.25 113 ALA A N 1
ATOM 828 C CA . ALA A 1 113 ? 8.506 -7.371 -10.258 1.00 93.25 113 ALA A CA 1
ATOM 829 C C . ALA A 1 113 ? 7.084 -7.926 -10.442 1.00 93.25 113 ALA A C 1
ATOM 831 O O . ALA A 1 113 ? 6.936 -9.094 -10.790 1.00 93.25 113 ALA A O 1
ATOM 832 N N . MET A 1 114 ? 6.057 -7.088 -10.258 1.00 92.62 114 MET A N 1
ATOM 833 C CA . MET A 1 114 ? 4.650 -7.479 -10.388 1.00 92.62 114 MET A CA 1
ATOM 834 C C . MET A 1 114 ? 4.247 -7.788 -11.827 1.00 92.62 114 MET A C 1
ATOM 836 O O . MET A 1 114 ? 3.565 -8.781 -12.066 1.00 92.62 114 MET A O 1
ATOM 840 N N . TYR A 1 115 ? 4.647 -6.964 -12.799 1.00 87.75 115 TYR A N 1
ATOM 841 C CA . TYR A 1 115 ? 4.175 -7.188 -14.164 1.00 87.75 115 TYR A CA 1
ATOM 842 C C . TYR A 1 115 ? 4.962 -8.260 -14.909 1.00 87.75 115 TYR A C 1
ATOM 844 O O . TYR A 1 115 ? 4.397 -8.890 -15.796 1.00 87.75 115 TYR A O 1
ATOM 852 N N . LYS A 1 116 ? 6.244 -8.490 -14.593 1.00 84.06 116 LYS A N 1
ATOM 853 C CA . LYS A 1 116 ? 7.085 -9.419 -15.365 1.00 84.06 116 LYS A CA 1
ATOM 854 C C . LYS A 1 116 ? 6.465 -10.826 -15.524 1.00 84.06 116 LYS A C 1
ATOM 856 O O . LYS A 1 116 ? 6.360 -11.267 -16.670 1.00 84.06 116 LYS A O 1
ATOM 861 N N . PRO A 1 117 ? 5.969 -11.492 -14.460 1.00 80.12 117 PRO A N 1
ATOM 862 C CA . PRO A 1 117 ? 5.290 -12.785 -14.591 1.00 80.12 117 PRO A CA 1
ATOM 863 C C . PRO A 1 117 ? 4.067 -12.747 -15.518 1.00 80.12 117 PRO A C 1
ATOM 865 O O . PRO A 1 117 ? 3.848 -13.679 -16.286 1.00 80.12 117 PRO A O 1
ATOM 868 N N . LEU A 1 118 ? 3.313 -11.639 -15.520 1.00 70.31 118 LEU A N 1
ATOM 869 C CA . LEU A 1 118 ? 2.126 -11.475 -16.371 1.00 70.31 118 LEU A CA 1
ATOM 870 C C . LEU A 1 118 ? 2.466 -11.514 -17.871 1.00 70.31 118 LEU A C 1
ATOM 872 O O . LEU A 1 118 ? 1.610 -11.850 -18.692 1.00 70.31 118 LEU A O 1
ATOM 876 N N . PHE A 1 119 ? 3.705 -11.181 -18.246 1.00 70.25 119 PHE A N 1
ATOM 877 C CA . PHE A 1 119 ? 4.176 -11.284 -19.628 1.00 70.25 119 PHE A CA 1
ATOM 878 C C . PHE A 1 119 ? 4.769 -12.652 -19.947 1.00 70.25 119 PHE A C 1
ATOM 880 O O . PHE A 1 119 ? 4.488 -13.192 -21.020 1.00 70.25 119 PHE A O 1
ATOM 887 N N . ASP A 1 120 ? 5.539 -13.219 -19.017 1.00 70.75 120 ASP A N 1
ATOM 888 C CA . ASP A 1 120 ? 6.172 -14.526 -19.197 1.00 70.75 120 ASP A CA 1
ATOM 889 C C . ASP A 1 120 ? 5.112 -15.642 -19.344 1.00 70.75 120 ASP A C 1
ATOM 891 O O . ASP A 1 120 ? 5.256 -16.532 -20.187 1.00 70.75 120 ASP A O 1
ATOM 895 N N . GLU A 1 121 ? 3.988 -15.553 -18.621 1.00 62.38 121 GLU A N 1
ATOM 896 C CA . GLU A 1 121 ? 2.873 -16.512 -18.711 1.00 62.38 121 GLU A CA 1
ATOM 897 C C . GLU A 1 121 ? 2.012 -16.338 -19.977 1.00 62.38 121 GLU A C 1
ATOM 899 O O . GLU A 1 121 ? 1.409 -17.292 -20.476 1.00 62.38 121 GLU A O 1
ATOM 904 N N . GLY A 1 122 ? 1.954 -15.126 -20.534 1.00 57.53 122 GLY A N 1
ATOM 905 C CA . GLY A 1 122 ? 0.994 -14.778 -21.582 1.00 57.53 122 GLY A CA 1
ATOM 906 C C . GLY A 1 122 ? 1.391 -15.157 -23.011 1.00 57.53 122 GLY A C 1
ATOM 907 O O . GLY A 1 122 ? 0.547 -15.048 -23.902 1.00 57.53 122 GLY A O 1
ATOM 908 N N . LYS A 1 123 ? 2.655 -15.527 -23.284 1.00 52.75 123 LYS A N 1
ATOM 909 C CA . LYS A 1 123 ? 3.231 -15.636 -24.653 1.00 52.75 123 LYS A CA 1
ATOM 910 C C . LYS A 1 123 ? 2.950 -14.423 -25.565 1.00 52.75 123 LYS A C 1
ATOM 912 O O . LYS A 1 123 ? 3.133 -14.505 -26.781 1.00 52.75 123 LYS A O 1
ATOM 917 N N . LYS A 1 124 ? 2.483 -13.298 -25.020 1.00 59.34 124 LYS A N 1
ATOM 918 C CA . LYS A 1 124 ? 2.229 -12.079 -25.783 1.00 59.34 124 LYS A CA 1
ATOM 919 C C . LYS A 1 124 ? 3.559 -11.371 -25.950 1.00 59.34 124 LYS A C 1
ATOM 921 O O . LYS A 1 124 ? 4.285 -11.181 -24.979 1.00 59.34 124 LYS A O 1
ATOM 926 N N . GLN A 1 125 ? 3.880 -10.994 -27.184 1.00 60.44 125 GLN A N 1
ATOM 927 C CA . GLN A 1 125 ? 5.056 -10.174 -27.434 1.00 60.44 125 GLN A CA 1
ATOM 928 C C . GLN A 1 125 ? 4.906 -8.869 -26.654 1.00 60.44 125 GLN A C 1
ATOM 930 O O . GLN A 1 125 ? 3.938 -8.132 -26.846 1.00 60.44 125 GLN A O 1
ATOM 935 N N . PHE A 1 126 ? 5.858 -8.618 -25.757 1.00 61.69 126 PHE A N 1
ATOM 936 C CA . PHE A 1 126 ? 6.001 -7.333 -25.092 1.00 61.69 126 PHE A CA 1
ATOM 937 C C . PHE A 1 126 ? 6.068 -6.246 -26.176 1.00 61.69 126 PHE A C 1
ATOM 939 O O . PHE A 1 126 ? 6.801 -6.437 -27.158 1.00 61.69 126 PHE A O 1
ATOM 946 N N . PRO A 1 127 ? 5.298 -5.147 -26.070 1.00 67.44 127 PRO A N 1
ATOM 947 C CA . PRO A 1 127 ? 5.402 -4.071 -27.041 1.00 67.44 127 PRO A CA 1
ATOM 948 C C . PRO A 1 127 ? 6.863 -3.622 -27.154 1.00 67.44 127 PRO A C 1
ATOM 950 O O . PRO A 1 127 ? 7.501 -3.320 -26.153 1.00 67.44 127 PRO A O 1
ATOM 953 N N . GLN A 1 128 ? 7.400 -3.594 -28.376 1.00 68.75 128 GLN A N 1
ATOM 954 C CA . GLN A 1 128 ? 8.766 -3.103 -28.629 1.00 68.75 128 GLN A CA 1
ATOM 955 C C . GLN A 1 128 ? 8.886 -1.597 -28.338 1.00 68.75 128 GLN A C 1
ATOM 957 O O . GLN A 1 128 ? 9.965 -1.078 -28.074 1.00 68.75 128 GLN A O 1
ATOM 962 N N . ASP A 1 129 ? 7.754 -0.896 -28.392 1.00 78.69 129 ASP A N 1
ATOM 963 C CA . ASP A 1 129 ? 7.611 0.498 -27.997 1.00 78.69 129 ASP A CA 1
ATOM 964 C C . ASP A 1 129 ? 7.524 0.587 -26.467 1.00 78.69 129 ASP A C 1
ATOM 966 O O . ASP A 1 129 ? 6.543 0.135 -25.868 1.00 78.69 129 ASP A O 1
ATOM 970 N N . ALA A 1 130 ? 8.553 1.176 -25.854 1.00 70.44 130 ALA A N 1
ATOM 971 C CA . ALA A 1 130 ? 8.673 1.312 -24.406 1.00 70.44 130 ALA A CA 1
ATOM 972 C C . ALA A 1 130 ? 7.453 2.003 -23.775 1.00 70.44 130 ALA A C 1
ATOM 974 O O . ALA A 1 130 ? 6.943 1.529 -22.767 1.00 70.44 130 ALA A O 1
ATOM 975 N N . THR A 1 131 ? 6.907 3.051 -24.399 1.00 74.19 131 THR A N 1
ATOM 976 C CA . THR A 1 131 ? 5.745 3.771 -23.855 1.00 74.19 131 THR A CA 1
ATOM 977 C C . THR A 1 131 ? 4.487 2.902 -23.871 1.00 74.19 131 THR A C 1
ATOM 979 O O . THR A 1 131 ? 3.702 2.913 -22.923 1.00 74.19 131 THR A O 1
ATOM 982 N N . LYS A 1 132 ? 4.289 2.101 -24.925 1.00 79.62 132 LYS A N 1
ATOM 983 C CA . LYS A 1 132 ? 3.152 1.163 -24.989 1.00 79.62 132 LYS A CA 1
ATOM 984 C C . LYS A 1 132 ? 3.302 0.008 -24.009 1.00 79.62 132 LYS A C 1
ATOM 986 O O . LYS A 1 132 ? 2.306 -0.448 -23.454 1.00 79.62 132 LYS A O 1
ATOM 991 N N . ALA A 1 133 ? 4.525 -0.470 -23.816 1.00 76.88 133 ALA A N 1
ATOM 992 C CA . ALA A 1 133 ? 4.840 -1.498 -22.838 1.00 76.88 133 ALA A CA 1
ATOM 993 C C . ALA A 1 133 ? 4.534 -1.046 -21.405 1.00 76.88 133 ALA A C 1
ATOM 995 O O . ALA A 1 133 ? 3.914 -1.790 -20.647 1.00 76.88 133 ALA A O 1
ATOM 996 N N . GLU A 1 134 ? 4.915 0.182 -21.061 1.00 80.06 134 GLU A N 1
ATOM 997 C CA . GLU A 1 134 ? 4.629 0.784 -19.758 1.00 80.06 134 GLU A CA 1
ATOM 998 C C . GLU A 1 134 ? 3.128 0.937 -19.525 1.00 80.06 134 GLU A C 1
ATOM 1000 O O . GLU A 1 134 ? 2.615 0.446 -18.520 1.00 80.06 134 GLU A O 1
ATOM 1005 N N . GLN A 1 135 ? 2.403 1.533 -20.479 1.00 85.19 135 GLN A N 1
ATOM 1006 C CA . GLN A 1 135 ? 0.952 1.682 -20.358 1.00 85.19 135 GLN A CA 1
ATOM 1007 C C . GLN A 1 135 ? 0.260 0.326 -20.199 1.00 85.19 135 GLN A C 1
ATOM 1009 O O . GLN A 1 135 ? -0.598 0.166 -19.336 1.00 85.19 135 GLN A O 1
ATOM 1014 N N . TYR A 1 136 ? 0.669 -0.675 -20.983 1.00 84.94 136 TYR A N 1
ATOM 1015 C CA . TYR A 1 136 ? 0.122 -2.022 -20.857 1.00 84.94 136 TYR A CA 1
ATOM 1016 C C . TYR A 1 136 ? 0.400 -2.624 -19.473 1.00 84.94 136 TYR A C 1
ATOM 1018 O O . TYR A 1 136 ? -0.481 -3.259 -18.897 1.00 84.94 136 TYR A O 1
ATOM 1026 N N . ALA A 1 137 ? 1.602 -2.431 -18.918 1.00 86.19 137 ALA A N 1
ATOM 1027 C CA . ALA A 1 137 ? 1.924 -2.890 -17.569 1.00 86.19 137 ALA A CA 1
ATOM 1028 C C . ALA A 1 137 ? 1.034 -2.213 -16.513 1.00 86.19 137 ALA A C 1
ATOM 1030 O O . ALA A 1 137 ? 0.527 -2.891 -15.618 1.00 86.19 137 ALA A O 1
ATOM 1031 N N . PHE A 1 138 ? 0.784 -0.907 -16.637 1.00 90.25 138 PHE A N 1
ATOM 1032 C CA . PHE A 1 138 ? -0.115 -0.180 -15.738 1.00 90.25 138 PHE A CA 1
ATOM 1033 C C . PHE A 1 138 ? -1.569 -0.635 -15.856 1.00 90.25 138 PHE A C 1
ATOM 1035 O O . PHE A 1 138 ? -2.223 -0.834 -14.831 1.00 90.25 138 PHE A O 1
ATOM 1042 N N . ASP A 1 139 ? -2.060 -0.863 -17.074 1.00 90.62 139 ASP A N 1
ATOM 1043 C CA . ASP A 1 139 ? -3.410 -1.375 -17.313 1.00 90.62 139 ASP A CA 1
ATOM 1044 C C . ASP A 1 139 ? -3.571 -2.786 -16.728 1.00 90.62 139 ASP A C 1
ATOM 1046 O O . ASP A 1 139 ? -4.571 -3.078 -16.068 1.00 90.62 139 ASP A O 1
ATOM 1050 N N . ALA A 1 140 ? -2.565 -3.648 -16.914 1.00 90.06 140 ALA A N 1
ATOM 1051 C CA . ALA A 1 140 ? -2.556 -5.011 -16.390 1.00 90.06 140 ALA A CA 1
ATOM 1052 C C . ALA A 1 140 ? -2.546 -5.032 -14.857 1.00 90.06 140 ALA A C 1
ATOM 1054 O O . ALA A 1 140 ? -3.369 -5.719 -14.251 1.00 90.06 140 ALA A O 1
ATOM 1055 N N . ILE A 1 141 ? -1.673 -4.241 -14.221 1.00 92.06 141 ILE A N 1
ATOM 1056 C CA . ILE A 1 141 ? -1.644 -4.140 -12.758 1.00 92.06 141 ILE A CA 1
ATOM 1057 C C . ILE A 1 141 ? -2.939 -3.503 -12.244 1.00 92.06 141 ILE A C 1
ATOM 1059 O O . ILE A 1 141 ? -3.498 -3.978 -11.266 1.00 92.06 141 ILE A O 1
ATOM 1063 N N . THR A 1 142 ? -3.477 -2.476 -12.902 1.00 94.56 142 THR A N 1
ATOM 1064 C CA . THR A 1 142 ? -4.758 -1.866 -12.509 1.00 94.56 142 THR A CA 1
ATOM 1065 C C . THR A 1 142 ? -5.907 -2.876 -12.568 1.00 94.56 142 THR A C 1
ATOM 1067 O O . THR A 1 142 ? -6.727 -2.936 -11.650 1.00 94.56 142 THR A O 1
ATOM 1070 N N . ALA A 1 143 ? -5.976 -3.691 -13.623 1.00 93.56 143 ALA A N 1
ATOM 1071 C CA . ALA A 1 143 ? -6.969 -4.755 -13.731 1.00 93.56 143 ALA A CA 1
ATOM 1072 C C . ALA A 1 143 ? -6.809 -5.795 -12.610 1.00 93.56 143 ALA A C 1
ATOM 1074 O O . ALA A 1 143 ? -7.799 -6.189 -11.991 1.00 93.56 143 ALA A O 1
ATOM 1075 N N . ASP A 1 144 ? -5.570 -6.185 -12.308 1.00 93.25 144 ASP A N 1
ATOM 1076 C CA . ASP A 1 144 ? -5.245 -7.101 -11.217 1.00 93.25 144 ASP A CA 1
ATOM 1077 C C . ASP A 1 144 ? -5.618 -6.520 -9.839 1.00 93.25 144 ASP A C 1
ATOM 1079 O O . ASP A 1 144 ? -6.290 -7.190 -9.055 1.00 93.25 144 ASP A O 1
ATOM 1083 N N . LEU A 1 145 ? -5.303 -5.252 -9.564 1.00 95.38 145 LEU A N 1
ATOM 1084 C CA . LEU A 1 145 ? -5.689 -4.562 -8.328 1.00 95.38 145 LEU A CA 1
ATOM 1085 C C . LEU A 1 145 ? -7.213 -4.548 -8.142 1.00 95.38 145 LEU A C 1
ATOM 1087 O O . LEU A 1 145 ? -7.715 -4.889 -7.069 1.00 95.38 145 LEU A O 1
ATOM 1091 N N . ARG A 1 146 ? -7.968 -4.237 -9.201 1.00 95.94 146 ARG A N 1
ATOM 1092 C CA . ARG A 1 146 ? -9.439 -4.270 -9.168 1.00 95.94 146 ARG A CA 1
ATOM 1093 C C . ARG A 1 146 ? -9.976 -5.664 -8.869 1.00 95.94 146 ARG A C 1
ATOM 1095 O O . ARG A 1 146 ? -10.873 -5.798 -8.039 1.00 95.94 146 ARG A O 1
ATOM 1102 N N . ALA A 1 147 ? -9.404 -6.694 -9.493 1.00 94.88 147 ALA A N 1
ATOM 1103 C CA . ALA A 1 147 ? -9.775 -8.086 -9.240 1.00 94.88 147 ALA A CA 1
ATOM 1104 C C . ALA A 1 147 ? -9.492 -8.525 -7.789 1.00 94.88 147 ALA A C 1
ATOM 1106 O O . ALA A 1 147 ? -10.165 -9.418 -7.279 1.00 94.88 147 ALA A O 1
ATOM 1107 N N . HIS A 1 148 ? -8.551 -7.866 -7.105 1.00 94.56 148 HIS A N 1
ATOM 1108 C CA . HIS A 1 148 ? -8.153 -8.173 -5.727 1.00 94.56 148 HIS A CA 1
ATOM 1109 C C . HIS A 1 148 ? -8.744 -7.219 -4.676 1.00 94.56 148 HIS A C 1
ATOM 1111 O O . HIS A 1 148 ? -8.307 -7.196 -3.520 1.00 94.56 148 HIS A O 1
ATOM 1117 N N . GLY A 1 149 ? -9.803 -6.491 -5.040 1.00 95.75 149 GLY A N 1
ATOM 1118 C CA . GLY A 1 149 ? -10.596 -5.700 -4.100 1.00 95.75 149 GLY A CA 1
ATOM 1119 C C . GLY A 1 149 ? -10.152 -4.249 -3.945 1.00 95.75 149 GLY A C 1
ATOM 1120 O O . GLY A 1 149 ? -10.487 -3.646 -2.933 1.00 95.75 149 GLY A O 1
ATOM 1121 N N . TYR A 1 150 ? -9.457 -3.693 -4.941 1.00 97.00 150 TYR A N 1
ATOM 1122 C CA . TYR A 1 150 ? -9.149 -2.261 -5.042 1.00 97.00 150 TYR A CA 1
ATOM 1123 C C . TYR A 1 150 ? -9.882 -1.635 -6.243 1.00 97.00 150 TYR A C 1
ATOM 1125 O O . TYR A 1 150 ? -9.253 -1.245 -7.231 1.00 97.00 150 TYR A O 1
ATOM 1133 N N . PRO A 1 151 ? -11.230 -1.604 -6.241 1.00 96.94 151 PRO A N 1
ATOM 1134 C CA . PRO A 1 151 ? -12.039 -1.306 -7.428 1.00 96.94 151 PRO A CA 1
ATOM 1135 C C . PRO A 1 151 ? -11.793 0.090 -8.021 1.00 96.94 151 PRO A C 1
ATOM 1137 O O . PRO A 1 151 ? -12.021 0.300 -9.217 1.00 96.94 151 PRO A O 1
ATOM 1140 N N . LYS A 1 152 ? -11.329 1.040 -7.204 1.00 96.38 152 LYS A N 1
ATOM 1141 C CA . LYS A 1 152 ? -11.134 2.446 -7.588 1.00 96.38 152 LYS A CA 1
ATOM 1142 C C . LYS A 1 152 ? -9.665 2.844 -7.693 1.00 96.38 152 LYS A C 1
ATOM 1144 O O . LYS A 1 152 ? -9.358 3.960 -8.106 1.00 96.38 152 LYS A O 1
ATOM 1149 N N . THR A 1 153 ? -8.753 1.932 -7.378 1.00 96.56 153 THR A N 1
ATOM 1150 C CA . THR A 1 153 ? -7.324 2.181 -7.523 1.00 96.56 153 THR A CA 1
ATOM 1151 C C . THR A 1 153 ? -6.888 1.993 -8.971 1.00 96.56 153 THR A C 1
ATOM 1153 O O . THR A 1 153 ? -7.265 1.028 -9.637 1.00 96.56 153 THR A O 1
ATOM 1156 N N . ARG A 1 154 ? -6.098 2.947 -9.470 1.00 94.94 154 ARG A N 1
ATOM 1157 C CA . ARG A 1 154 ? -5.544 2.953 -10.826 1.00 94.94 154 ARG A CA 1
ATOM 1158 C C . ARG A 1 154 ? -4.096 3.411 -10.808 1.00 94.94 154 ARG A C 1
ATOM 1160 O O . ARG A 1 154 ? -3.777 4.444 -10.216 1.00 94.94 154 ARG A O 1
ATOM 1167 N N . LEU A 1 155 ? -3.251 2.663 -11.507 1.00 92.25 155 LEU A N 1
ATOM 1168 C CA . LEU A 1 155 ? -1.906 3.086 -11.867 1.00 92.25 155 LEU A CA 1
ATOM 1169 C C . LEU A 1 155 ? -1.956 3.684 -13.264 1.00 92.25 155 LEU A C 1
ATOM 1171 O O . LEU A 1 155 ? -2.443 3.045 -14.188 1.00 92.25 155 LEU A O 1
ATOM 1175 N N . ASN A 1 156 ? -1.452 4.902 -13.401 1.00 88.69 156 ASN A N 1
ATOM 1176 C CA . ASN A 1 156 ? -1.347 5.605 -14.676 1.00 88.69 156 ASN A CA 1
ATOM 1177 C C . ASN A 1 156 ? 0.106 6.003 -14.984 1.00 88.69 156 ASN A C 1
ATOM 1179 O O . ASN A 1 156 ? 0.397 6.431 -16.095 1.00 88.69 156 ASN A O 1
ATOM 1183 N N . ASN A 1 157 ? 1.015 5.900 -14.008 1.00 84.31 157 ASN A N 1
ATOM 1184 C CA . ASN A 1 157 ? 2.421 6.246 -14.176 1.00 84.31 157 ASN A CA 1
ATOM 1185 C C . ASN A 1 157 ? 3.339 5.478 -13.209 1.00 84.31 157 ASN A C 1
ATOM 1187 O O . ASN A 1 157 ? 2.907 4.965 -12.171 1.00 84.31 157 ASN A O 1
ATOM 1191 N N . PHE A 1 158 ? 4.633 5.469 -13.532 1.00 81.19 158 PHE A N 1
ATOM 1192 C CA . PHE A 1 158 ? 5.681 5.218 -12.548 1.00 81.19 158 PHE A CA 1
ATOM 1193 C C . PHE A 1 158 ? 5.775 6.394 -11.582 1.00 81.19 158 PHE A C 1
ATOM 1195 O O . PHE A 1 158 ? 5.523 7.538 -11.956 1.00 81.19 158 PHE A O 1
ATOM 1202 N N . LEU A 1 159 ? 6.268 6.144 -10.370 1.00 74.88 159 LEU A N 1
ATOM 1203 C CA . LEU A 1 159 ? 6.487 7.200 -9.375 1.00 74.88 159 LEU A CA 1
ATOM 1204 C C . LEU A 1 159 ? 7.708 8.084 -9.683 1.00 74.88 159 LEU A C 1
ATOM 1206 O O . LEU A 1 159 ? 8.197 8.820 -8.827 1.00 74.88 159 LEU A O 1
ATOM 1210 N N . ASN A 1 160 ? 8.198 8.025 -10.918 1.00 52.16 160 ASN A N 1
ATOM 1211 C CA . ASN A 1 160 ? 9.316 8.808 -11.390 1.00 52.16 160 ASN A CA 1
ATOM 1212 C C . ASN A 1 160 ? 8.887 10.206 -11.819 1.00 52.16 160 ASN A C 1
ATOM 1214 O O . ASN A 1 160 ? 8.247 10.381 -12.848 1.00 52.16 160 ASN A O 1
ATOM 1218 N N . LEU A 1 161 ? 9.427 11.172 -11.073 1.00 48.28 161 LEU A N 1
ATOM 1219 C CA . LEU A 1 161 ? 9.842 12.501 -11.525 1.00 48.28 161 LEU A CA 1
ATOM 1220 C C . LEU A 1 161 ? 8.767 13.600 -11.540 1.00 48.28 161 LEU A C 1
ATOM 1222 O O . LEU A 1 161 ? 7.784 13.554 -12.266 1.00 48.28 161 LEU A O 1
ATOM 1226 N N . HIS A 1 162 ? 9.073 14.633 -10.748 1.00 44.34 162 HIS A N 1
ATOM 1227 C CA . HIS A 1 162 ? 8.726 16.046 -10.901 1.00 44.34 162 HIS A CA 1
ATOM 1228 C C . HIS A 1 162 ? 7.437 16.384 -11.660 1.00 44.34 162 HIS A C 1
ATOM 1230 O O . HIS A 1 162 ? 7.435 16.585 -12.876 1.00 44.34 162 HIS A O 1
ATOM 1236 N N . GLU A 1 163 ? 6.396 16.677 -10.880 1.00 46.16 163 GLU A N 1
ATOM 1237 C CA . GLU A 1 163 ? 5.289 17.543 -11.305 1.00 46.16 163 GLU A CA 1
ATOM 1238 C C . GLU A 1 163 ? 5.797 18.922 -11.812 1.00 46.16 163 GLU A C 1
ATOM 1240 O O . GLU A 1 163 ? 5.109 19.592 -12.582 1.00 46.16 163 GLU A O 1
ATOM 1245 N N . ASP A 1 164 ? 7.026 19.322 -11.455 1.00 42.66 164 ASP A N 1
ATOM 1246 C CA . ASP A 1 164 ? 7.512 20.704 -11.575 1.00 42.66 164 ASP A CA 1
ATOM 1247 C C . ASP A 1 164 ? 8.051 21.118 -12.959 1.00 42.66 164 ASP A C 1
ATOM 1249 O O . ASP A 1 164 ? 8.107 22.314 -13.251 1.00 42.66 164 ASP A O 1
ATOM 1253 N N . HIS A 1 165 ? 8.426 20.184 -13.848 1.00 42.88 165 HIS A N 1
ATOM 1254 C CA . HIS A 1 165 ? 9.059 20.538 -15.139 1.00 42.88 165 HIS A CA 1
ATOM 1255 C C . HIS A 1 165 ? 8.369 19.989 -16.403 1.00 42.88 165 HIS A C 1
ATOM 1257 O O . HIS A 1 165 ? 8.835 20.241 -17.512 1.00 42.88 165 HIS A O 1
ATOM 1263 N N . GLN A 1 166 ? 7.221 19.312 -16.280 1.00 44.75 166 GLN A N 1
ATOM 1264 C CA . GLN A 1 166 ? 6.421 18.790 -17.412 1.00 44.75 166 GLN A CA 1
ATOM 1265 C C . GLN A 1 166 ? 4.987 19.371 -17.417 1.00 44.75 166 GLN A C 1
ATOM 1267 O O . GLN A 1 166 ? 4.001 18.683 -17.694 1.00 44.75 166 GLN A O 1
ATOM 1272 N N . SER A 1 167 ? 4.875 20.664 -17.101 1.00 45.47 167 SER A N 1
ATOM 1273 C CA . SER A 1 167 ? 3.667 21.380 -16.651 1.00 45.47 167 SER A CA 1
ATOM 1274 C C . SER A 1 167 ? 2.490 21.506 -17.637 1.00 45.47 167 SER A C 1
ATOM 1276 O O . SER A 1 167 ? 1.479 22.112 -17.279 1.00 45.47 167 SER A O 1
ATOM 1278 N N . GLU A 1 168 ? 2.545 20.927 -18.840 1.00 48.69 168 GLU A N 1
ATOM 1279 C CA . GLU A 1 168 ? 1.405 20.942 -19.778 1.00 48.69 168 GLU A CA 1
ATOM 1280 C C . GLU A 1 168 ? 0.807 19.565 -20.078 1.00 48.69 168 GLU A C 1
ATOM 1282 O O . GLU A 1 168 ? -0.413 19.453 -20.182 1.00 48.69 168 GLU A O 1
ATOM 1287 N N . ARG A 1 169 ? 1.601 18.487 -20.117 1.00 43.03 169 ARG A N 1
ATOM 1288 C CA . ARG A 1 169 ? 1.063 17.130 -20.353 1.00 43.03 169 ARG A CA 1
ATOM 1289 C C . ARG A 1 169 ? 0.346 16.526 -19.140 1.00 43.03 169 ARG A C 1
ATOM 1291 O O . ARG A 1 169 ? -0.413 15.576 -19.300 1.00 43.03 169 ARG A O 1
ATOM 1298 N N . TRP A 1 170 ? 0.575 17.069 -17.944 1.00 45.66 170 TRP A N 1
ATOM 1299 C CA . TRP A 1 170 ? 0.182 16.452 -16.667 1.00 45.66 170 TRP A CA 1
ATOM 1300 C C . TRP A 1 170 ? -0.895 17.222 -15.891 1.00 45.66 170 TRP A C 1
ATOM 1302 O O . TRP A 1 170 ? -1.364 16.759 -14.853 1.00 45.66 170 TRP A O 1
ATOM 1312 N N . LYS A 1 171 ? -1.351 18.369 -16.415 1.00 48.69 171 LYS A N 1
ATOM 1313 C CA . LYS A 1 171 ? -2.490 19.123 -15.857 1.00 48.69 171 LYS A CA 1
ATOM 1314 C C . LYS A 1 171 ? -3.827 18.388 -15.998 1.00 48.69 171 LYS A C 1
ATOM 1316 O O . LYS A 1 171 ? -4.769 18.699 -15.274 1.00 48.69 171 LYS A O 1
ATOM 1321 N N . ASN A 1 172 ? -3.906 17.384 -16.868 1.00 55.34 172 ASN A N 1
ATOM 1322 C CA . ASN A 1 172 ? -5.081 16.530 -16.968 1.00 55.34 172 ASN A CA 1
ATOM 1323 C C . ASN A 1 172 ? -4.982 15.414 -15.920 1.00 55.34 172 ASN A C 1
ATOM 1325 O O . ASN A 1 172 ? -4.042 14.623 -15.939 1.00 55.34 172 ASN A O 1
ATOM 1329 N N . GLN A 1 173 ? -5.988 15.314 -15.043 1.00 55.38 173 GLN A N 1
ATOM 1330 C CA . GLN A 1 173 ? -6.155 14.274 -14.007 1.00 55.38 173 GLN A CA 1
ATOM 1331 C C . GLN A 1 173 ? -5.971 12.823 -14.510 1.00 55.38 173 GLN A C 1
ATOM 1333 O O . GLN A 1 173 ? -5.827 11.903 -13.711 1.00 55.38 173 GLN A O 1
ATOM 1338 N N . GLN A 1 174 ? -5.959 12.613 -15.828 1.00 62.34 174 GLN A N 1
ATOM 1339 C CA . GLN A 1 174 ? -5.818 11.317 -16.486 1.00 62.34 174 GLN A CA 1
ATOM 1340 C C . GLN A 1 174 ? -4.460 10.634 -16.255 1.00 62.34 174 GLN A C 1
ATOM 1342 O O . GLN A 1 174 ? -4.400 9.414 -16.341 1.00 62.34 174 GLN A O 1
ATOM 1347 N N . ASN A 1 175 ? -3.401 11.376 -15.906 1.00 70.94 175 ASN A N 1
ATOM 1348 C CA . ASN A 1 175 ? -2.044 10.816 -15.802 1.00 70.94 175 ASN A CA 1
ATOM 1349 C C . ASN A 1 175 ? -1.547 10.611 -14.366 1.00 70.94 175 ASN A C 1
ATOM 1351 O O . ASN A 1 175 ? -0.365 10.356 -14.174 1.00 70.94 175 ASN A O 1
ATOM 1355 N N . THR A 1 176 ? -2.396 10.737 -13.342 1.00 83.69 176 THR A N 1
ATOM 1356 C CA . THR A 1 176 ? -1.986 10.527 -11.941 1.00 83.69 176 THR A CA 1
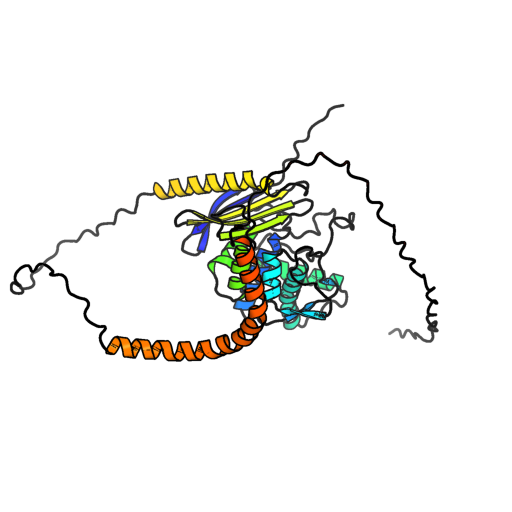ATOM 1357 C C . THR A 1 176 ? -2.501 9.209 -11.397 1.00 83.69 176 THR A C 1
ATOM 1359 O O . THR A 1 176 ? -3.624 8.830 -11.711 1.00 83.69 176 THR A O 1
ATOM 1362 N N . ASN A 1 177 ? -1.723 8.536 -10.549 1.00 91.38 177 ASN A N 1
ATOM 1363 C CA . ASN A 1 177 ? -2.209 7.370 -9.809 1.00 91.38 177 ASN A CA 1
ATOM 1364 C C . ASN A 1 177 ? -3.377 7.787 -8.907 1.00 91.38 177 ASN A C 1
ATOM 1366 O O . ASN A 1 177 ? -3.282 8.786 -8.188 1.00 91.38 177 ASN A O 1
ATOM 1370 N N . ILE A 1 178 ? -4.468 7.028 -8.957 1.00 93.62 178 ILE A N 1
ATOM 1371 C CA . ILE A 1 178 ? -5.715 7.307 -8.240 1.00 93.62 178 ILE A CA 1
ATOM 1372 C C . ILE A 1 178 ? -5.981 6.182 -7.246 1.00 93.62 178 ILE A C 1
ATOM 1374 O O . ILE A 1 178 ? -5.688 5.022 -7.529 1.00 93.62 178 ILE A O 1
ATOM 1378 N N . THR A 1 179 ? -6.531 6.517 -6.084 1.00 96.38 179 THR A N 1
ATOM 1379 C CA . THR A 1 179 ? -7.013 5.553 -5.089 1.00 96.38 179 THR A CA 1
ATOM 1380 C C . THR A 1 179 ? -8.121 6.179 -4.239 1.00 96.38 179 THR A C 1
ATOM 1382 O O . THR A 1 179 ? -8.583 7.280 -4.532 1.00 96.38 179 THR A O 1
ATOM 1385 N N . THR A 1 180 ? -8.561 5.485 -3.195 1.00 96.81 180 THR A N 1
ATOM 1386 C CA . THR A 1 180 ? -9.540 5.979 -2.222 1.00 96.81 180 THR A CA 1
ATOM 1387 C C . THR A 1 180 ? -9.067 5.704 -0.801 1.00 96.81 180 THR A C 1
ATOM 1389 O O . THR A 1 180 ? -8.190 4.864 -0.583 1.00 96.81 180 THR A O 1
ATOM 1392 N N . SER A 1 181 ? -9.664 6.380 0.184 1.00 96.38 181 SER A N 1
ATOM 1393 C CA . SER A 1 181 ? -9.401 6.068 1.593 1.00 96.38 181 SER A CA 1
ATOM 1394 C C . SER A 1 181 ? -9.741 4.610 1.905 1.00 96.38 181 SER A C 1
ATOM 1396 O O . SER A 1 181 ? -8.951 3.937 2.563 1.00 96.38 181 SER A O 1
ATOM 1398 N N . ASN A 1 182 ? -10.856 4.100 1.365 1.00 97.06 182 ASN A N 1
ATOM 1399 C CA . ASN A 1 182 ? -11.270 2.701 1.512 1.00 97.06 182 ASN A CA 1
ATOM 1400 C C . ASN A 1 182 ? -10.206 1.711 1.010 1.00 97.06 182 ASN A C 1
ATOM 1402 O O . ASN A 1 182 ? -9.802 0.821 1.758 1.00 97.06 182 ASN A O 1
ATOM 1406 N N . ASP A 1 183 ? -9.724 1.876 -0.225 1.00 97.69 183 ASP A N 1
ATOM 1407 C CA . ASP A 1 183 ? -8.742 0.962 -0.828 1.00 97.69 183 ASP A CA 1
ATOM 1408 C C . ASP A 1 183 ? -7.431 0.933 -0.020 1.00 97.69 183 ASP A C 1
ATOM 1410 O O . ASP A 1 183 ? -6.871 -0.134 0.245 1.00 97.69 183 ASP A O 1
ATOM 1414 N N . VAL A 1 184 ? -6.967 2.100 0.439 1.00 96.88 184 VAL A N 1
ATOM 1415 C CA . VAL A 1 184 ? -5.767 2.216 1.281 1.00 96.88 184 VAL A CA 1
ATOM 1416 C C . VAL A 1 184 ? -5.975 1.593 2.662 1.00 96.88 184 VAL A C 1
ATOM 1418 O O . VAL A 1 184 ? -5.086 0.892 3.145 1.00 96.88 184 VAL A O 1
ATOM 1421 N N . GLY A 1 185 ? -7.135 1.805 3.292 1.00 96.00 185 GLY A N 1
ATOM 1422 C CA . GLY A 1 185 ? -7.464 1.210 4.590 1.00 96.00 185 GLY A CA 1
ATOM 1423 C C . GLY A 1 185 ? -7.470 -0.319 4.535 1.00 96.00 185 GLY A C 1
ATOM 1424 O O . GLY A 1 185 ? -6.897 -0.978 5.403 1.00 96.00 185 GLY A O 1
ATOM 1425 N N . VAL A 1 186 ? -8.024 -0.888 3.459 1.00 95.75 186 VAL A N 1
ATOM 1426 C CA . VAL A 1 186 ? -8.003 -2.335 3.198 1.00 95.75 186 VAL A CA 1
ATOM 1427 C C . VAL A 1 186 ? -6.576 -2.853 3.000 1.00 95.75 186 VAL A C 1
ATOM 1429 O O . VAL A 1 186 ? -6.225 -3.883 3.577 1.00 95.75 186 VAL A O 1
ATOM 1432 N N . ALA A 1 187 ? -5.740 -2.156 2.224 1.00 95.31 187 ALA A N 1
ATOM 1433 C CA . ALA A 1 187 ? -4.348 -2.564 2.022 1.00 95.31 187 ALA A CA 1
ATOM 1434 C C . ALA A 1 187 ? -3.545 -2.537 3.332 1.00 95.31 187 ALA A C 1
ATOM 1436 O O . ALA A 1 187 ? -2.848 -3.502 3.651 1.00 95.31 187 ALA A O 1
ATOM 1437 N N . MET A 1 188 ? -3.697 -1.467 4.122 1.00 94.31 188 MET A N 1
ATOM 1438 C CA . MET A 1 188 ? -3.068 -1.332 5.440 1.00 94.31 188 MET A CA 1
ATOM 1439 C C . MET A 1 188 ? -3.486 -2.476 6.371 1.00 94.31 188 MET A C 1
ATOM 1441 O O . MET A 1 188 ? -2.635 -3.093 7.008 1.00 94.31 188 MET A O 1
ATOM 1445 N N . GLN A 1 189 ? -4.780 -2.814 6.403 1.00 94.25 189 GLN A N 1
ATOM 1446 C CA . GLN A 1 189 ? -5.290 -3.929 7.198 1.00 94.25 189 GLN A CA 1
ATOM 1447 C C . GLN A 1 189 ? -4.652 -5.259 6.800 1.00 94.25 189 GLN A C 1
ATOM 1449 O O . GLN A 1 189 ? -4.162 -6.001 7.649 1.00 94.25 189 GLN A O 1
ATOM 1454 N N . ARG A 1 190 ? -4.642 -5.564 5.499 1.00 93.19 190 ARG A N 1
ATOM 1455 C CA . ARG A 1 190 ? -4.171 -6.854 4.984 1.00 93.19 190 ARG A CA 1
ATOM 1456 C C . ARG A 1 190 ? -2.670 -7.057 5.168 1.00 93.19 190 ARG A C 1
ATOM 1458 O O . ARG A 1 190 ? -2.275 -8.187 5.443 1.00 93.19 190 ARG A O 1
ATOM 1465 N N . LEU A 1 191 ? -1.867 -5.998 5.046 1.00 90.75 191 LEU A N 1
ATOM 1466 C CA . LEU A 1 191 ? -0.427 -6.043 5.329 1.00 90.75 191 LEU A CA 1
ATOM 1467 C C . LEU A 1 191 ? -0.138 -6.375 6.794 1.00 90.75 191 LEU A C 1
ATOM 1469 O O . LEU A 1 191 ? 0.816 -7.087 7.092 1.00 90.75 191 LEU A O 1
ATOM 1473 N N . TRP A 1 192 ? -0.965 -5.853 7.696 1.00 85.88 192 TRP A N 1
ATOM 1474 C CA . TRP A 1 192 ? -0.695 -5.877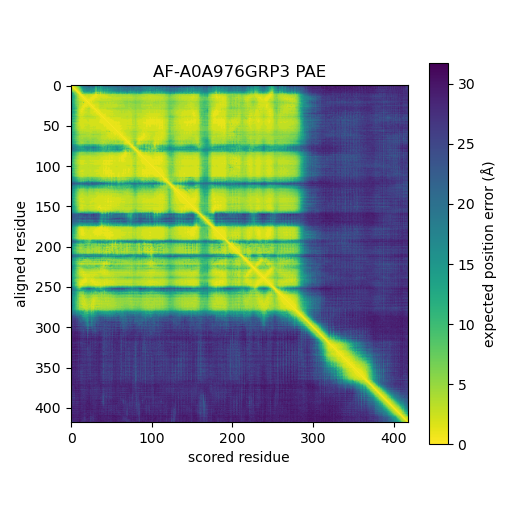 9.127 1.00 85.88 192 TRP A CA 1
ATOM 1475 C C . TRP A 1 192 ? -1.251 -7.111 9.836 1.00 85.88 192 TRP A C 1
ATOM 1477 O O . TRP A 1 192 ? -0.615 -7.648 10.737 1.00 85.88 192 TRP A O 1
ATOM 1487 N N . ASP A 1 193 ? -2.431 -7.578 9.429 1.00 79.44 193 ASP A N 1
ATOM 1488 C CA . ASP A 1 193 ? -3.091 -8.729 10.054 1.00 79.44 193 ASP A CA 1
ATOM 1489 C C . ASP A 1 193 ? -2.410 -10.050 9.750 1.00 79.44 193 ASP A C 1
ATOM 1491 O O . ASP A 1 193 ? -2.561 -11.024 10.489 1.00 79.44 193 ASP A O 1
ATOM 1495 N N . LYS A 1 194 ? -1.744 -10.123 8.599 1.00 64.94 194 LYS A N 1
ATOM 1496 C CA . LYS A 1 194 ? -1.371 -11.415 8.062 1.00 64.94 194 LYS A CA 1
ATOM 1497 C C . LYS A 1 194 ? -0.039 -11.876 8.616 1.00 64.94 194 LYS A C 1
ATOM 1499 O O . LYS A 1 194 ? 0.033 -13.045 8.963 1.00 64.94 194 LYS A O 1
ATOM 1504 N N . ASP A 1 195 ? 0.990 -11.030 8.706 1.00 66.19 195 ASP A N 1
ATOM 1505 C CA . ASP A 1 195 ? 2.383 -11.431 9.011 1.00 66.19 195 ASP A CA 1
ATOM 1506 C C . ASP A 1 195 ? 2.774 -12.810 8.419 1.00 66.19 195 ASP A C 1
ATOM 1508 O O . ASP A 1 195 ? 3.577 -13.570 8.969 1.00 66.19 195 ASP A O 1
ATOM 1512 N N . THR A 1 196 ? 2.130 -13.182 7.303 1.00 71.62 196 THR A N 1
ATOM 1513 C CA . THR A 1 196 ? 2.082 -14.569 6.821 1.00 71.62 196 THR A CA 1
ATOM 1514 C C . THR A 1 196 ? 3.187 -14.798 5.821 1.00 71.62 196 THR A C 1
ATOM 1516 O O . THR A 1 196 ? 3.621 -15.930 5.620 1.00 71.62 196 THR A O 1
ATOM 1519 N N . THR A 1 197 ? 3.646 -13.720 5.190 1.00 79.75 197 THR A N 1
ATOM 1520 C CA . THR A 1 197 ? 4.745 -13.729 4.243 1.00 79.75 197 THR A CA 1
ATOM 1521 C C . THR A 1 197 ? 5.915 -12.912 4.778 1.00 79.75 197 THR A C 1
ATOM 1523 O O . THR A 1 197 ? 5.797 -12.084 5.682 1.00 79.75 197 THR A O 1
ATOM 1526 N N . ILE A 1 198 ? 7.085 -13.125 4.182 1.00 79.19 198 ILE A N 1
ATOM 1527 C CA . ILE A 1 198 ? 8.259 -12.297 4.460 1.00 79.19 198 ILE A CA 1
ATOM 1528 C C . ILE A 1 198 ? 8.065 -10.839 3.997 1.00 79.19 198 ILE A C 1
ATOM 1530 O O . ILE A 1 198 ? 8.667 -9.931 4.571 1.00 79.19 198 ILE A O 1
ATOM 1534 N N . ILE A 1 199 ? 7.190 -10.602 3.011 1.00 80.12 199 ILE A N 1
ATOM 1535 C CA . ILE A 1 199 ? 6.803 -9.257 2.568 1.00 80.12 199 ILE A CA 1
ATOM 1536 C C . ILE A 1 199 ? 5.962 -8.579 3.652 1.00 80.12 199 ILE A C 1
ATOM 1538 O O . ILE A 1 199 ? 6.261 -7.438 3.984 1.00 80.12 199 ILE A O 1
ATOM 1542 N N . ASP A 1 200 ? 4.994 -9.279 4.259 1.00 79.31 200 ASP A N 1
ATOM 1543 C CA . ASP A 1 200 ? 4.171 -8.744 5.361 1.00 79.31 200 ASP A CA 1
ATOM 1544 C C . ASP A 1 200 ? 5.055 -8.306 6.541 1.00 79.31 200 ASP A C 1
ATOM 1546 O O . ASP A 1 200 ? 4.930 -7.184 7.037 1.00 79.31 200 ASP A O 1
ATOM 1550 N N . LYS A 1 201 ? 6.021 -9.156 6.924 1.00 81.81 201 LYS A N 1
ATOM 1551 C CA . LYS A 1 201 ? 7.008 -8.875 7.984 1.00 81.81 201 LYS A CA 1
ATOM 1552 C C . LYS A 1 201 ? 7.829 -7.635 7.682 1.00 81.81 201 LYS A C 1
ATOM 1554 O O . LYS A 1 201 ? 8.001 -6.762 8.534 1.00 81.81 201 LYS A O 1
ATOM 1559 N N . THR A 1 202 ? 8.340 -7.569 6.456 1.00 84.19 202 THR A N 1
ATOM 1560 C CA . THR A 1 202 ? 9.176 -6.459 5.993 1.00 84.19 202 THR A CA 1
ATOM 1561 C C . THR A 1 202 ? 8.373 -5.167 5.951 1.00 84.19 202 THR A C 1
ATOM 1563 O O . THR A 1 202 ? 8.819 -4.159 6.486 1.00 84.19 202 THR A O 1
ATOM 1566 N N . ALA A 1 203 ? 7.159 -5.206 5.405 1.00 79.56 203 ALA A N 1
ATOM 1567 C CA . ALA A 1 203 ? 6.269 -4.059 5.316 1.00 79.56 203 ALA A CA 1
ATOM 1568 C C . ALA A 1 203 ? 5.837 -3.555 6.697 1.00 79.56 203 ALA A C 1
ATOM 1570 O O . ALA A 1 203 ? 5.933 -2.363 6.975 1.00 79.56 203 ALA A O 1
ATOM 1571 N N . THR A 1 204 ? 5.437 -4.453 7.597 1.00 81.56 204 THR A N 1
ATOM 1572 C CA . THR A 1 204 ? 5.036 -4.097 8.965 1.00 81.56 204 THR A CA 1
ATOM 1573 C C . THR A 1 204 ? 6.205 -3.503 9.746 1.00 81.56 204 THR A C 1
ATOM 1575 O O . THR A 1 204 ? 6.040 -2.499 10.441 1.00 81.56 204 THR A O 1
ATOM 1578 N N . LYS A 1 205 ? 7.411 -4.069 9.604 1.00 86.31 205 LYS A N 1
ATOM 1579 C CA . LYS A 1 205 ? 8.633 -3.491 10.176 1.00 86.31 205 LYS A CA 1
ATOM 1580 C C . LYS A 1 205 ? 8.924 -2.111 9.585 1.00 86.31 205 LYS A C 1
ATOM 1582 O O . LYS A 1 205 ? 9.185 -1.181 10.338 1.00 86.31 205 LYS A O 1
ATOM 1587 N N . ALA A 1 206 ? 8.839 -1.963 8.264 1.00 81.31 206 ALA A N 1
ATOM 1588 C CA . ALA A 1 206 ? 9.064 -0.695 7.583 1.00 81.31 206 ALA A CA 1
ATOM 1589 C C . ALA A 1 206 ? 8.110 0.393 8.088 1.00 81.31 206 ALA A C 1
ATOM 1591 O O . ALA A 1 206 ? 8.565 1.486 8.395 1.00 81.31 206 ALA A O 1
ATOM 1592 N N . LEU A 1 207 ? 6.819 0.086 8.240 1.00 83.94 207 LEU A N 1
ATOM 1593 C CA . LEU A 1 207 ? 5.808 1.025 8.739 1.00 83.94 207 LEU A CA 1
ATOM 1594 C C . LEU A 1 207 ? 5.993 1.375 10.224 1.00 83.94 207 LEU A C 1
ATOM 1596 O O . LEU A 1 207 ? 5.744 2.514 10.615 1.00 83.94 207 LEU A O 1
ATOM 1600 N N . ARG A 1 208 ? 6.455 0.425 11.049 1.00 85.12 208 ARG A N 1
ATOM 1601 C CA . ARG A 1 208 ? 6.848 0.680 12.450 1.00 85.12 208 ARG A CA 1
ATOM 1602 C C . ARG A 1 208 ? 8.055 1.610 12.539 1.00 85.12 208 ARG A C 1
ATOM 1604 O O . ARG A 1 208 ? 8.067 2.520 13.362 1.00 85.12 208 ARG A O 1
ATOM 1611 N N . ASP A 1 209 ? 9.055 1.381 11.693 1.00 83.19 209 ASP A N 1
ATOM 1612 C CA . ASP A 1 209 ? 10.313 2.132 11.691 1.00 83.19 209 ASP A CA 1
ATOM 1613 C C . ASP A 1 209 ? 10.175 3.504 11.017 1.00 83.19 209 ASP A C 1
ATOM 1615 O O . ASP A 1 209 ? 10.884 4.440 11.378 1.00 83.19 209 ASP A O 1
ATOM 1619 N N . ALA A 1 210 ? 9.247 3.640 10.064 1.00 72.62 210 ALA A N 1
ATOM 1620 C CA . ALA A 1 210 ? 8.912 4.893 9.386 1.00 72.62 210 ALA A CA 1
ATOM 1621 C C . ALA A 1 210 ? 8.244 5.922 10.301 1.00 72.62 210 ALA A C 1
ATOM 1623 O O . ALA A 1 210 ? 7.962 7.025 9.842 1.00 72.62 210 ALA A O 1
ATOM 1624 N N . LYS A 1 211 ? 7.960 5.557 11.559 1.00 64.31 211 LYS A N 1
ATOM 1625 C CA . LYS A 1 211 ? 7.280 6.380 12.555 1.00 64.31 211 LYS A CA 1
ATOM 1626 C C . LYS A 1 211 ? 8.008 7.710 12.755 1.00 64.31 211 LYS A C 1
ATOM 1628 O O . LYS A 1 211 ? 8.839 7.878 13.651 1.00 64.31 211 LYS A O 1
ATOM 1633 N N . GLU A 1 212 ? 7.636 8.693 11.944 1.00 61.00 212 GLU A N 1
ATOM 1634 C CA . GLU A 1 212 ? 7.672 10.087 12.345 1.00 61.00 212 GLU A CA 1
ATOM 1635 C C . GLU A 1 212 ? 6.804 10.157 13.601 1.00 61.00 212 GLU A C 1
ATOM 1637 O O . GLU A 1 212 ? 5.718 9.590 13.645 1.00 61.00 212 GLU A O 1
ATOM 1642 N N . LYS A 1 213 ? 7.334 10.709 14.691 1.00 58.91 213 LYS A N 1
ATOM 1643 C CA . LYS A 1 213 ? 6.750 10.613 16.038 1.00 58.91 213 LYS A CA 1
ATOM 1644 C C . LYS A 1 213 ? 5.462 11.447 16.189 1.00 58.91 213 LYS A C 1
ATOM 1646 O O . LYS A 1 213 ? 5.375 12.231 17.129 1.00 58.91 213 LYS A O 1
ATOM 1651 N N . LEU A 1 214 ? 4.502 11.327 15.274 1.00 63.50 214 LEU A N 1
ATOM 1652 C CA . LEU A 1 214 ? 3.222 12.020 15.351 1.00 63.50 214 LEU A CA 1
ATOM 1653 C C . LEU A 1 214 ? 2.420 11.508 16.543 1.00 63.50 214 LEU A C 1
ATOM 1655 O O . LEU A 1 214 ? 1.909 12.322 17.305 1.00 63.50 214 LEU A O 1
ATOM 1659 N N . ASP A 1 215 ? 2.394 10.185 16.762 1.00 70.69 215 ASP A N 1
ATOM 1660 C CA . ASP A 1 215 ? 1.628 9.619 17.869 1.00 70.69 215 ASP A CA 1
ATOM 1661 C C . ASP A 1 215 ? 2.303 8.432 18.592 1.00 70.69 215 ASP A C 1
ATOM 1663 O O . ASP A 1 215 ? 2.703 7.445 17.960 1.00 70.69 215 ASP A O 1
ATOM 1667 N N . PRO A 1 216 ? 2.425 8.456 19.935 1.00 73.50 216 PRO A N 1
ATOM 1668 C CA . PRO A 1 216 ? 2.934 7.321 20.703 1.00 73.50 216 PRO A CA 1
ATOM 1669 C C . PRO A 1 216 ? 2.082 6.043 20.579 1.00 73.50 216 PRO A C 1
ATOM 1671 O O . PRO A 1 216 ? 2.672 4.964 20.536 1.00 73.50 216 PRO A O 1
ATOM 1674 N N . ALA A 1 217 ? 0.756 6.141 20.456 1.00 80.19 217 ALA A N 1
ATOM 1675 C CA . ALA A 1 217 ? -0.190 5.031 20.287 1.00 80.19 217 ALA A CA 1
ATOM 1676 C C . ALA A 1 217 ? -0.187 4.425 18.874 1.00 80.19 217 ALA A C 1
ATOM 1678 O O . ALA A 1 217 ? -0.777 3.363 18.645 1.00 80.19 217 ALA A O 1
ATOM 1679 N N . SER A 1 218 ? 0.488 5.077 17.925 1.00 83.69 218 SER A N 1
ATOM 1680 C CA . SER A 1 218 ? 0.646 4.547 16.579 1.00 83.69 218 SER A CA 1
ATOM 1681 C C . SER A 1 218 ? 1.499 3.282 16.566 1.00 83.69 218 SER A C 1
ATOM 1683 O O . SER A 1 218 ? 2.634 3.263 17.065 1.00 83.69 218 SER A O 1
ATOM 1685 N N . LEU A 1 219 ? 0.947 2.232 15.964 1.00 84.38 219 LEU A N 1
ATOM 1686 C CA . LEU A 1 219 ? 1.638 0.986 15.673 1.00 84.38 219 LEU A CA 1
ATOM 1687 C C . LEU A 1 219 ? 2.499 1.111 14.409 1.00 84.38 219 LEU A C 1
ATOM 1689 O O . LEU A 1 219 ? 3.487 0.395 14.299 1.00 84.38 219 LEU A O 1
ATOM 1693 N N . GLY A 1 220 ? 2.161 2.016 13.488 1.00 85.25 220 GLY A N 1
ATOM 1694 C CA . GLY A 1 220 ? 2.931 2.323 12.283 1.00 85.25 220 GLY A CA 1
ATOM 1695 C C . GLY A 1 220 ? 2.149 3.206 11.318 1.00 85.25 220 GLY A C 1
ATOM 1696 O O . GLY A 1 220 ? 0.917 3.147 11.265 1.00 85.25 220 GLY A O 1
ATOM 1697 N N . GLU A 1 221 ? 2.873 4.022 10.551 1.00 88.06 221 GLU A N 1
ATOM 1698 C CA . GLU A 1 221 ? 2.283 5.070 9.711 1.00 88.06 221 GLU A CA 1
ATOM 1699 C C . GLU A 1 221 ? 2.955 5.152 8.348 1.00 88.06 221 GLU A C 1
ATOM 1701 O O . GLU A 1 221 ? 4.144 4.875 8.177 1.00 88.06 221 GLU A O 1
ATOM 1706 N N . LYS A 1 222 ? 2.175 5.601 7.369 1.00 88.69 222 LYS A N 1
ATOM 1707 C CA . LYS A 1 222 ? 2.656 6.099 6.094 1.00 88.69 222 LYS A CA 1
ATOM 1708 C C . LYS A 1 222 ? 2.112 7.502 5.892 1.00 88.69 222 LYS A C 1
ATOM 1710 O O . LYS A 1 222 ? 0.919 7.704 5.655 1.00 88.69 222 LYS A O 1
ATOM 1715 N N . ILE A 1 223 ? 3.022 8.461 5.893 1.00 86.69 223 ILE A N 1
ATOM 1716 C CA . ILE A 1 223 ? 2.727 9.823 5.471 1.00 86.69 223 ILE A CA 1
ATOM 1717 C C . ILE A 1 223 ? 3.252 10.015 4.052 1.00 86.69 223 ILE A C 1
ATOM 1719 O O . ILE A 1 223 ? 4.237 9.395 3.622 1.00 86.69 223 ILE A O 1
ATOM 1723 N N . SER A 1 224 ? 2.544 10.826 3.275 1.00 84.38 224 SER A N 1
ATOM 1724 C CA . SER A 1 224 ? 3.027 11.279 1.985 1.00 84.38 224 SER A CA 1
ATOM 1725 C C . SER A 1 224 ? 2.509 12.665 1.641 1.00 84.38 224 SER A C 1
ATOM 1727 O O . SER A 1 224 ? 1.455 13.101 2.099 1.00 84.38 224 SER A O 1
ATOM 1729 N N . GLY A 1 225 ? 3.283 13.377 0.832 1.00 79.50 225 GLY A N 1
ATOM 1730 C CA . GLY A 1 225 ? 2.923 14.688 0.331 1.00 79.50 225 GLY A CA 1
ATOM 1731 C C . GLY A 1 225 ? 3.430 14.861 -1.088 1.00 79.50 225 GLY A C 1
ATOM 1732 O O . GLY A 1 225 ? 4.539 14.451 -1.415 1.00 79.50 225 GLY A O 1
ATOM 1733 N N . THR A 1 226 ? 2.597 15.466 -1.915 1.00 77.00 226 THR A N 1
ATOM 1734 C CA . THR A 1 226 ? 2.944 16.033 -3.219 1.00 77.00 226 THR A CA 1
ATOM 1735 C C . THR A 1 226 ? 2.738 17.544 -3.150 1.00 77.00 226 THR A C 1
ATOM 1737 O O . THR A 1 226 ? 2.335 18.076 -2.109 1.00 77.00 226 THR A O 1
ATOM 1740 N N . SER A 1 227 ? 2.973 18.244 -4.261 1.00 73.12 227 SER A N 1
ATOM 1741 C CA . SER A 1 227 ? 2.695 19.680 -4.361 1.00 73.12 227 SER A CA 1
ATOM 1742 C C . SER A 1 227 ? 1.201 20.027 -4.207 1.00 73.12 227 SER A C 1
ATOM 1744 O O . SER A 1 227 ? 0.859 21.192 -4.022 1.00 73.12 227 SER A O 1
ATOM 1746 N N . ILE A 1 228 ? 0.318 19.025 -4.264 1.00 76.44 228 ILE A N 1
ATOM 1747 C CA . ILE A 1 228 ? -1.135 19.193 -4.409 1.00 76.44 228 ILE A CA 1
ATOM 1748 C C . ILE A 1 228 ? -1.978 18.300 -3.494 1.00 76.44 228 ILE A C 1
ATOM 1750 O O . ILE A 1 228 ? -3.147 18.598 -3.265 1.00 76.44 228 ILE A O 1
ATOM 1754 N N . VAL A 1 229 ? -1.426 17.192 -2.999 1.00 82.19 229 VAL A N 1
ATOM 1755 C CA . VAL A 1 229 ? -2.120 16.237 -2.126 1.00 82.19 229 VAL A CA 1
ATOM 1756 C C . VAL A 1 229 ? -1.219 15.849 -0.978 1.00 82.19 229 VAL A C 1
ATOM 1758 O O . VAL A 1 229 ? -0.077 15.433 -1.183 1.00 82.19 229 VAL A O 1
ATOM 1761 N N . LYS A 1 230 ? -1.764 15.927 0.228 1.00 85.19 230 LYS A N 1
ATOM 1762 C CA . LYS A 1 230 ? -1.198 15.330 1.430 1.00 85.19 230 LYS A CA 1
ATOM 1763 C C . LYS A 1 230 ? -2.029 14.091 1.741 1.00 85.19 230 LYS A C 1
ATOM 1765 O O . LYS A 1 230 ? -3.255 14.150 1.708 1.00 85.19 230 LYS A O 1
ATOM 1770 N N . ALA A 1 231 ? -1.374 12.981 2.053 1.00 88.12 231 ALA A N 1
ATOM 1771 C CA . ALA A 1 231 ? -2.051 11.786 2.528 1.00 88.12 231 ALA A CA 1
ATOM 1772 C C . ALA A 1 231 ? -1.421 11.227 3.813 1.00 88.12 231 ALA A C 1
ATOM 1774 O O . ALA A 1 231 ? -0.208 11.307 4.026 1.00 88.12 231 ALA A O 1
ATOM 1775 N N . HIS A 1 232 ? -2.261 10.633 4.651 1.00 91.88 232 HIS A N 1
ATOM 1776 C 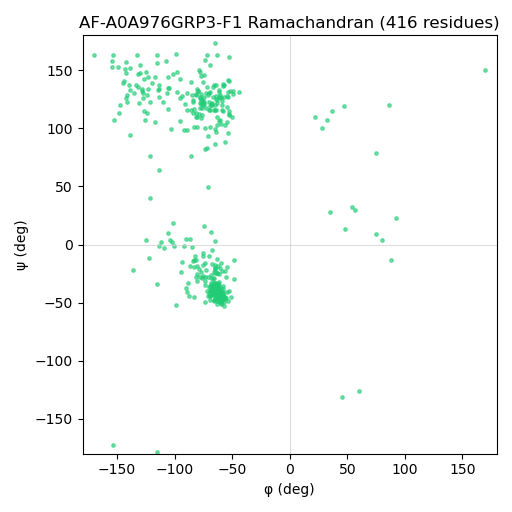CA . HIS A 1 232 ? -1.906 9.966 5.895 1.00 91.88 232 HIS A CA 1
ATOM 1777 C C . HIS A 1 232 ? -2.624 8.614 5.965 1.00 91.88 232 HIS A C 1
ATOM 1779 O O . HIS A 1 232 ? -3.798 8.510 5.617 1.00 91.88 232 HIS A O 1
ATOM 1785 N N . ALA A 1 233 ? -1.914 7.578 6.405 1.00 92.62 233 ALA A N 1
ATOM 1786 C CA . ALA A 1 233 ? -2.488 6.288 6.760 1.00 92.62 233 ALA A CA 1
ATOM 1787 C C . ALA A 1 233 ? -1.749 5.743 7.978 1.00 92.62 233 ALA A C 1
ATOM 1789 O O . ALA A 1 233 ? -0.527 5.625 7.942 1.00 92.62 233 ALA A O 1
ATOM 1790 N N . GLY A 1 234 ? -2.475 5.393 9.031 1.00 91.75 234 GLY A N 1
ATOM 1791 C CA . GLY A 1 234 ? -1.891 4.903 10.274 1.00 91.75 234 GLY A CA 1
ATOM 1792 C C . GLY A 1 234 ? -2.738 3.807 10.897 1.00 91.75 234 GLY A C 1
ATOM 1793 O O . GLY A 1 234 ? -3.957 3.773 10.706 1.00 91.75 234 GLY A O 1
ATOM 1794 N N . ARG A 1 235 ? -2.081 2.910 11.637 1.00 92.62 235 ARG A N 1
ATOM 1795 C CA . ARG A 1 235 ? -2.739 1.928 12.506 1.00 92.62 235 ARG A CA 1
ATOM 1796 C C . ARG A 1 235 ? -2.411 2.251 13.958 1.00 92.62 235 ARG A C 1
ATOM 1798 O O . ARG A 1 235 ? -1.254 2.480 14.294 1.00 92.62 235 ARG A O 1
ATOM 1805 N N . TYR A 1 236 ? -3.419 2.239 14.817 1.00 91.12 236 TYR A N 1
ATOM 1806 C CA . TYR A 1 236 ? -3.350 2.696 16.202 1.00 91.12 236 TYR A CA 1
ATOM 1807 C C . TYR A 1 236 ? -3.923 1.648 17.140 1.00 91.12 236 TYR A C 1
ATOM 1809 O O . TYR A 1 236 ? -4.786 0.869 16.738 1.00 91.12 236 TYR A O 1
ATOM 1817 N N . LYS A 1 237 ? -3.489 1.654 18.402 1.00 90.25 237 LYS A N 1
ATOM 1818 C CA . LYS A 1 237 ? -4.058 0.792 19.441 1.00 90.25 237 LYS A CA 1
ATOM 1819 C C . LYS A 1 237 ? -4.601 1.616 20.603 1.00 90.25 237 LYS A C 1
ATOM 1821 O O . LYS A 1 237 ? -3.851 2.347 21.243 1.00 90.25 237 LYS A O 1
ATOM 1826 N N . PHE A 1 238 ? -5.887 1.438 20.898 1.00 87.69 238 PHE A N 1
ATOM 1827 C CA . PHE A 1 238 ? -6.584 2.069 22.018 1.00 87.69 238 PHE A CA 1
ATOM 1828 C C . PHE A 1 238 ? -7.255 0.990 22.869 1.00 87.69 238 PHE A C 1
ATOM 1830 O O . PHE A 1 238 ? -8.234 0.367 22.457 1.00 87.69 238 PHE A O 1
ATOM 1837 N N . GLY A 1 239 ? -6.692 0.738 24.054 1.00 88.81 239 GLY A N 1
ATOM 1838 C CA . GLY A 1 239 ? -7.077 -0.412 24.872 1.00 88.81 239 GLY A CA 1
ATOM 1839 C C . GLY A 1 239 ? -6.833 -1.727 24.125 1.00 88.81 239 GLY A C 1
ATOM 1840 O O . GLY A 1 239 ? -5.735 -1.964 23.613 1.00 88.81 239 GLY A O 1
ATOM 1841 N N . ASP A 1 240 ? -7.874 -2.554 24.033 1.00 88.88 240 ASP A N 1
ATOM 1842 C CA . ASP A 1 240 ? -7.843 -3.845 23.332 1.00 88.88 240 ASP A CA 1
ATOM 1843 C C . ASP A 1 240 ? -8.267 -3.752 21.859 1.00 88.88 240 ASP A C 1
ATOM 1845 O O . ASP A 1 240 ? -8.281 -4.757 21.153 1.00 88.88 240 ASP A O 1
ATOM 1849 N N . THR A 1 241 ? -8.631 -2.559 21.380 1.00 90.25 241 THR A N 1
ATOM 1850 C CA . THR A 1 241 ? -9.092 -2.354 20.001 1.00 90.25 241 THR A CA 1
ATOM 1851 C C . THR A 1 241 ? -8.018 -1.663 19.174 1.00 90.25 241 THR A C 1
ATOM 1853 O O . THR A 1 241 ? -7.406 -0.680 19.600 1.00 90.25 241 THR A O 1
ATOM 1856 N N . GLU A 1 242 ? -7.797 -2.173 17.968 1.00 93.94 242 GLU A N 1
ATOM 1857 C CA . GLU A 1 242 ? -6.947 -1.523 16.977 1.00 93.94 242 GLU A CA 1
ATOM 1858 C C . GLU A 1 242 ? -7.801 -0.740 15.982 1.00 93.94 242 GLU A C 1
ATOM 1860 O O . GLU A 1 242 ? -8.937 -1.108 15.683 1.00 93.94 242 GLU A O 1
ATOM 1865 N N . TYR A 1 243 ? -7.250 0.354 15.474 1.00 94.12 243 TYR A N 1
ATOM 1866 C CA . TYR A 1 243 ? -7.926 1.261 14.560 1.00 94.12 243 TYR A CA 1
ATOM 1867 C C . TYR A 1 243 ? -7.037 1.568 13.366 1.00 94.12 243 TYR A C 1
ATOM 1869 O O . TYR A 1 243 ? -5.822 1.670 13.508 1.00 94.12 243 TYR A O 1
ATOM 1877 N N . ILE A 1 244 ? -7.641 1.760 12.200 1.00 95.12 244 ILE A N 1
ATOM 1878 C CA . ILE A 1 244 ? -6.970 2.292 11.013 1.00 95.12 244 ILE A CA 1
ATOM 1879 C C . ILE A 1 244 ? -7.586 3.644 10.694 1.00 95.12 244 ILE A C 1
ATOM 1881 O O . ILE A 1 244 ? -8.807 3.766 10.660 1.00 95.12 244 ILE A O 1
ATOM 1885 N N . SER A 1 245 ? -6.745 4.641 10.439 1.00 94.44 245 SER A N 1
ATOM 1886 C CA . SER A 1 245 ? -7.164 5.966 9.988 1.00 94.44 245 SER A CA 1
ATOM 1887 C C . SER A 1 245 ? -6.463 6.301 8.681 1.00 94.44 245 SER A C 1
ATOM 1889 O O . SER A 1 245 ? -5.240 6.185 8.587 1.00 94.44 245 SER A O 1
ATOM 1891 N N . VAL A 1 246 ? -7.231 6.710 7.673 1.00 95.19 246 VAL A N 1
ATOM 1892 C CA . VAL A 1 246 ? -6.729 7.151 6.368 1.00 95.19 246 VAL A CA 1
ATOM 1893 C C . VAL A 1 246 ? -7.336 8.505 6.034 1.00 95.19 246 VAL A C 1
ATOM 1895 O O . VAL A 1 246 ? -8.543 8.692 6.174 1.00 95.19 246 VAL A O 1
ATOM 1898 N N . GLY A 1 247 ? -6.507 9.438 5.571 1.00 93.00 247 GLY A N 1
ATOM 1899 C CA . GLY A 1 247 ? -6.931 10.775 5.176 1.00 93.00 247 GLY A CA 1
ATOM 1900 C C . GLY A 1 247 ? -6.151 11.296 3.974 1.00 93.00 247 GLY A C 1
ATOM 1901 O O . GLY A 1 247 ? -4.939 11.122 3.885 1.00 93.00 247 GLY A O 1
ATOM 1902 N N . PHE A 1 248 ? -6.853 11.973 3.074 1.00 91.75 248 PHE A N 1
ATOM 1903 C CA . PHE A 1 248 ? -6.338 12.723 1.938 1.00 91.75 248 PHE A CA 1
ATOM 1904 C C . PHE A 1 248 ? -6.829 14.164 2.031 1.00 91.75 248 PHE A C 1
ATOM 1906 O O . PHE A 1 248 ? -8.018 14.411 2.240 1.00 91.75 248 PHE A O 1
ATOM 1913 N N . LEU A 1 249 ? -5.918 15.107 1.824 1.00 89.06 249 LEU A N 1
ATOM 1914 C CA . LEU A 1 249 ? -6.192 16.537 1.789 1.00 89.06 249 LEU A CA 1
ATOM 1915 C C . LEU A 1 249 ? -5.632 17.098 0.481 1.00 89.06 249 LEU A C 1
ATOM 1917 O O . LEU A 1 249 ? -4.413 17.089 0.279 1.00 89.06 249 LEU A O 1
ATOM 1921 N N . ASN A 1 250 ? -6.503 17.584 -0.406 1.00 83.38 250 ASN A N 1
ATOM 1922 C CA . ASN A 1 250 ? -6.069 18.356 -1.568 1.00 83.38 250 ASN A CA 1
ATOM 1923 C C . ASN A 1 250 ? -5.728 19.780 -1.114 1.00 83.38 250 ASN A C 1
ATOM 1925 O O . ASN A 1 250 ? -6.588 20.505 -0.622 1.00 83.38 250 ASN A O 1
ATOM 1929 N N . GLY A 1 251 ? -4.478 20.201 -1.272 1.00 72.12 251 GLY A N 1
ATOM 1930 C CA . GLY A 1 251 ? -4.026 21.516 -0.825 1.00 72.12 251 GLY A CA 1
ATOM 1931 C C . GLY A 1 251 ? -2.633 21.863 -1.338 1.00 72.12 251 GLY A C 1
ATOM 1932 O O . GLY A 1 251 ? -1.887 20.994 -1.785 1.00 72.12 251 GLY A O 1
ATOM 1933 N N . ASN A 1 252 ? -2.277 23.147 -1.275 1.00 65.50 252 ASN A N 1
ATOM 1934 C CA . ASN A 1 252 ? -0.976 23.632 -1.738 1.00 65.50 252 ASN A CA 1
ATOM 1935 C C . ASN A 1 252 ? 0.154 23.039 -0.871 1.00 65.50 252 ASN A C 1
ATOM 1937 O O . ASN A 1 252 ? 0.213 23.242 0.340 1.00 65.50 252 ASN A O 1
ATOM 1941 N N . GLY A 1 253 ? 1.061 22.294 -1.503 1.00 52.81 253 GLY A N 1
ATOM 1942 C CA . GLY A 1 253 ? 1.950 21.292 -0.903 1.00 52.81 253 GLY A CA 1
ATOM 1943 C C . GLY A 1 253 ? 3.062 21.770 0.035 1.00 52.81 253 GLY A C 1
ATOM 1944 O O . GLY A 1 253 ? 3.897 20.956 0.433 1.00 52.81 253 GLY A O 1
ATOM 1945 N N . GLY A 1 254 ? 3.065 23.036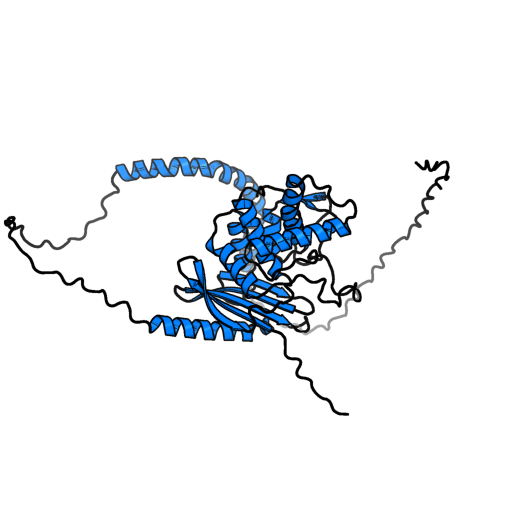 0.448 1.00 57.53 254 GLY A N 1
ATOM 1946 C CA . GLY A 1 254 ? 4.018 23.571 1.425 1.00 57.53 254 GLY A CA 1
ATOM 1947 C C . GLY A 1 254 ? 3.649 23.303 2.884 1.00 57.53 254 GLY A C 1
ATOM 1948 O O . GLY A 1 254 ? 4.466 23.554 3.765 1.00 57.53 254 GLY A O 1
ATOM 1949 N N . GLU A 1 255 ? 2.438 22.815 3.162 1.00 59.94 255 GLU A N 1
ATOM 1950 C CA . GLU A 1 255 ? 1.990 22.772 4.548 1.00 59.94 255 GLU A CA 1
ATOM 1951 C C . GLU A 1 255 ? 2.653 21.650 5.379 1.00 59.94 255 GLU A C 1
ATOM 1953 O O . GLU A 1 255 ? 2.873 20.540 4.861 1.00 59.94 255 GLU A O 1
ATOM 1958 N N . PRO A 1 256 ? 3.004 21.948 6.647 1.00 62.62 256 PRO A N 1
ATOM 1959 C CA . PRO A 1 256 ? 3.644 21.017 7.572 1.00 62.62 256 PRO A CA 1
ATOM 1960 C C . PRO A 1 256 ? 2.757 19.812 7.905 1.00 62.62 256 PRO A C 1
ATOM 1962 O O . PRO A 1 256 ? 1.541 19.838 7.756 1.00 62.62 256 PRO A O 1
ATOM 1965 N N . LEU A 1 257 ? 3.371 18.755 8.443 1.00 65.62 257 LEU A N 1
ATOM 1966 C CA . LEU A 1 257 ? 2.678 17.573 8.981 1.00 65.62 257 LEU A CA 1
ATOM 1967 C C . LEU A 1 257 ? 1.519 17.913 9.934 1.00 65.62 257 LEU A C 1
ATOM 1969 O O . LEU A 1 257 ? 0.532 17.183 9.979 1.00 65.62 257 LEU A O 1
ATOM 1973 N N . SER A 1 258 ? 1.600 19.044 10.645 1.00 74.06 258 SER A N 1
ATOM 1974 C CA . SER A 1 258 ? 0.535 19.532 11.527 1.00 74.06 258 SER A CA 1
ATOM 1975 C C . SER A 1 258 ? -0.793 19.797 10.814 1.00 74.06 258 SER A C 1
ATOM 1977 O O . SER A 1 258 ? -1.819 19.866 11.481 1.00 74.06 258 SER A O 1
ATOM 1979 N N . THR A 1 259 ? -0.824 19.898 9.483 1.00 75.50 259 THR A N 1
ATOM 1980 C CA . THR A 1 259 ? -2.077 19.997 8.715 1.00 75.50 259 THR A CA 1
ATOM 1981 C C . THR A 1 259 ? -2.927 18.726 8.829 1.00 75.50 259 THR A C 1
ATOM 1983 O O . THR A 1 259 ? -4.140 18.786 8.649 1.00 75.50 259 THR A O 1
ATOM 1986 N N . PHE A 1 260 ? -2.337 17.586 9.213 1.00 76.19 260 PHE A N 1
ATOM 1987 C CA . PHE A 1 260 ? -3.096 16.386 9.578 1.00 76.19 260 PHE A CA 1
ATOM 1988 C C . PHE A 1 260 ? -3.585 16.373 11.018 1.00 76.19 260 PHE A C 1
ATOM 1990 O O . PHE A 1 260 ? -4.449 15.560 11.330 1.00 76.19 260 PHE A O 1
ATOM 1997 N N . GLN A 1 261 ? -3.079 17.246 11.893 1.00 80.75 261 GLN A N 1
ATOM 1998 C CA . GLN A 1 261 ? -3.449 17.209 13.305 1.00 80.75 261 GLN A CA 1
ATOM 1999 C C . GLN A 1 261 ? -4.966 17.322 13.511 1.00 80.75 261 GLN A C 1
ATOM 2001 O O . GLN A 1 261 ? -5.505 16.468 14.202 1.00 80.75 261 GLN A O 1
ATOM 2006 N N . PRO A 1 262 ? -5.701 18.236 12.840 1.00 81.06 262 PRO A N 1
ATOM 2007 C CA . PRO A 1 262 ? -7.157 18.284 12.977 1.00 81.06 262 PRO A CA 1
ATOM 2008 C C . PRO A 1 262 ? -7.851 16.995 12.521 1.00 81.06 262 PRO A C 1
ATOM 2010 O O . PRO A 1 262 ? -8.886 16.621 13.067 1.00 81.06 262 PRO A O 1
ATOM 2013 N N . PHE A 1 263 ? -7.286 16.308 11.522 1.00 79.44 263 PHE A N 1
ATOM 2014 C CA . PHE A 1 263 ? -7.806 15.031 11.046 1.00 79.44 263 PHE A CA 1
ATOM 2015 C C . PHE A 1 263 ? -7.567 13.909 12.064 1.00 79.44 263 PHE A C 1
ATOM 2017 O O . PHE A 1 263 ? -8.481 13.136 12.346 1.00 79.44 263 PHE A O 1
ATOM 2024 N N . LEU A 1 264 ? -6.365 13.843 12.640 1.00 79.88 264 LEU A N 1
ATOM 2025 C CA . LEU A 1 264 ? -6.034 12.893 13.701 1.00 79.88 264 LEU A CA 1
ATOM 2026 C C . LEU A 1 264 ? -6.874 13.153 14.955 1.00 79.88 264 LEU A C 1
ATOM 2028 O O . LEU A 1 264 ? -7.449 12.217 15.497 1.00 79.88 264 LEU A O 1
ATOM 2032 N N . ASP A 1 265 ? -7.031 14.415 15.355 1.00 86.88 265 ASP A N 1
ATOM 2033 C CA . ASP A 1 265 ? -7.867 14.815 16.489 1.00 86.88 265 ASP A CA 1
ATOM 2034 C C . ASP A 1 265 ? -9.321 14.368 16.294 1.00 86.88 265 ASP A C 1
ATOM 2036 O O . ASP A 1 265 ? -9.953 13.861 17.220 1.00 86.88 265 ASP A O 1
ATOM 2040 N N . GLU A 1 266 ? -9.866 14.526 15.085 1.00 85.19 266 GLU A N 1
ATOM 2041 C CA . GLU A 1 266 ? -11.221 14.073 14.771 1.00 85.19 266 GLU A CA 1
ATOM 2042 C C . GLU A 1 266 ? -11.329 12.543 14.739 1.00 85.19 266 GLU A C 1
ATOM 2044 O O . GLU A 1 266 ? -12.281 11.979 15.281 1.00 85.19 266 GLU A O 1
ATOM 2049 N N . ALA A 1 267 ? -10.327 11.857 14.181 1.00 83.88 267 ALA A N 1
ATOM 2050 C CA . ALA A 1 267 ? -10.249 10.403 14.242 1.00 83.88 267 ALA A CA 1
ATOM 2051 C C . ALA A 1 267 ? -10.226 9.911 15.698 1.00 83.88 267 ALA A C 1
ATOM 2053 O O . ALA A 1 267 ? -10.955 8.978 16.034 1.00 83.88 267 ALA A O 1
ATOM 2054 N N . TYR A 1 268 ? -9.475 10.573 16.584 1.00 87.56 268 TYR A N 1
ATOM 2055 C CA . TYR A 1 268 ? -9.430 10.234 18.006 1.00 87.56 268 TYR A CA 1
ATOM 2056 C C . TYR A 1 268 ? -10.751 10.462 18.719 1.00 87.56 268 TYR A C 1
ATOM 2058 O O . TYR A 1 268 ? -11.171 9.595 19.484 1.00 87.56 268 TYR A O 1
ATOM 2066 N N . LYS A 1 269 ? -11.464 11.556 18.435 1.00 90.19 269 LYS A N 1
ATOM 2067 C CA . LYS A 1 269 ? -12.808 11.758 18.999 1.00 90.19 269 LYS A CA 1
ATOM 2068 C C . LYS A 1 269 ? -13.769 10.638 18.606 1.00 90.19 269 LYS A C 1
ATOM 2070 O O . LYS A 1 269 ? -14.529 10.161 19.451 1.00 90.19 269 LYS A O 1
ATOM 2075 N N . GLU A 1 270 ? -13.737 10.201 17.349 1.00 88.25 270 GLU A N 1
ATOM 2076 C CA . GLU A 1 270 ? -14.588 9.101 16.886 1.00 88.25 270 GLU A CA 1
ATOM 2077 C C . GLU A 1 270 ? -14.170 7.751 17.495 1.00 88.25 270 GLU A C 1
ATOM 2079 O O . GLU A 1 270 ? -15.036 6.960 17.876 1.00 88.25 270 GLU A O 1
ATOM 2084 N N . ILE A 1 271 ? -12.870 7.517 17.702 1.00 86.44 271 ILE A N 1
ATOM 2085 C CA . ILE A 1 271 ? -12.350 6.351 18.435 1.00 86.44 271 ILE A CA 1
ATOM 2086 C C . ILE A 1 271 ? -12.821 6.354 19.897 1.00 86.44 271 ILE A C 1
ATOM 2088 O O . ILE A 1 271 ? -13.339 5.351 20.385 1.00 86.44 271 ILE A O 1
ATOM 2092 N N . GLU A 1 272 ? -12.697 7.478 20.606 1.00 88.94 272 GLU A N 1
ATOM 2093 C CA . GLU A 1 272 ? -13.146 7.594 21.998 1.00 88.94 272 GLU A CA 1
ATOM 2094 C C . GLU A 1 272 ? -14.653 7.364 22.141 1.00 88.94 272 GLU A C 1
ATOM 2096 O O . GLU A 1 272 ? -15.120 6.733 23.094 1.00 88.94 272 GLU A O 1
ATOM 2101 N N . LYS A 1 273 ? -15.434 7.889 21.196 1.00 90.56 273 LYS A N 1
ATOM 2102 C CA . LYS A 1 273 ? -16.882 7.687 21.130 1.00 90.56 273 LYS A CA 1
ATOM 2103 C C . LYS A 1 273 ? -17.229 6.220 20.887 1.00 90.56 273 LYS A C 1
ATOM 2105 O O . LYS A 1 273 ? -18.131 5.701 21.543 1.00 90.56 273 LYS A O 1
ATOM 2110 N N . ASP A 1 274 ? -16.500 5.538 20.007 1.00 90.19 274 ASP A N 1
ATOM 2111 C CA . ASP A 1 274 ? -16.653 4.101 19.776 1.00 90.19 274 ASP A CA 1
ATOM 2112 C C . ASP A 1 274 ? -16.327 3.275 21.032 1.00 90.19 274 ASP A C 1
ATOM 2114 O O . ASP A 1 274 ? -17.132 2.437 21.438 1.00 90.19 274 ASP A O 1
ATOM 2118 N N . GLN A 1 275 ? -15.223 3.579 21.722 1.00 88.69 275 GLN A N 1
ATOM 2119 C CA . GLN A 1 275 ? -14.849 2.936 22.990 1.00 88.69 275 GLN A CA 1
ATOM 2120 C C . GLN A 1 275 ? -15.931 3.104 24.068 1.00 88.69 275 GLN A C 1
ATOM 2122 O O . GLN A 1 275 ? -16.306 2.140 24.738 1.00 88.69 275 GLN A O 1
ATOM 2127 N N . LYS A 1 276 ? -16.502 4.310 24.199 1.00 90.94 276 LYS A N 1
ATOM 2128 C CA . LYS A 1 276 ? -17.625 4.569 25.120 1.00 90.94 276 LYS A CA 1
ATOM 2129 C C . LYS A 1 276 ? -18.859 3.739 24.759 1.00 90.94 276 LYS A C 1
ATOM 2131 O O . LYS A 1 276 ? -19.496 3.181 25.648 1.00 90.94 276 LYS A O 1
ATOM 2136 N N . ASN A 1 277 ? -19.176 3.608 23.472 1.00 88.94 277 ASN A N 1
ATOM 2137 C CA . ASN A 1 277 ? -20.309 2.801 23.015 1.00 88.94 277 ASN A CA 1
ATOM 2138 C C . ASN A 1 277 ? -20.099 1.299 23.260 1.00 88.94 277 ASN A C 1
ATOM 2140 O O . ASN A 1 277 ? -21.048 0.604 23.626 1.00 88.94 277 ASN A O 1
ATOM 2144 N N . LEU A 1 278 ? -18.871 0.796 23.098 1.00 87.00 278 LEU A N 1
ATOM 2145 C CA . LEU A 1 278 ? -18.524 -0.593 23.411 1.00 87.00 278 LEU A CA 1
ATOM 2146 C C . LEU A 1 278 ? -18.649 -0.883 24.911 1.00 87.00 278 LEU A C 1
ATOM 2148 O O . LEU A 1 278 ? -19.199 -1.919 25.277 1.00 87.00 278 LEU A O 1
ATOM 2152 N N . ALA A 1 279 ? -18.224 0.048 25.770 1.00 86.38 279 ALA A N 1
ATOM 2153 C CA . ALA A 1 279 ? -18.341 -0.086 27.223 1.00 86.38 279 ALA A CA 1
ATOM 2154 C C . ALA A 1 279 ? -19.800 -0.097 27.720 1.00 86.38 279 ALA A C 1
ATOM 2156 O O . ALA A 1 279 ? -20.103 -0.707 28.743 1.00 86.38 279 ALA A O 1
ATOM 2157 N N . LEU A 1 280 ? -20.712 0.563 26.999 1.00 85.81 280 LEU A N 1
ATOM 2158 C CA . LEU A 1 280 ? -22.141 0.590 27.328 1.00 85.81 280 LEU A CA 1
ATOM 2159 C C . LEU A 1 280 ? -22.899 -0.656 26.859 1.00 85.81 280 LEU A C 1
ATOM 2161 O O . LEU A 1 280 ? -24.041 -0.859 27.275 1.00 85.81 280 LEU A O 1
ATOM 2165 N N . LYS A 1 281 ? -22.306 -1.490 25.995 1.00 81.69 281 LYS A N 1
ATOM 2166 C CA . LYS A 1 281 ? -22.954 -2.715 25.529 1.00 81.69 281 LYS A CA 1
ATOM 2167 C C . LYS A 1 281 ? -23.020 -3.693 26.711 1.00 81.69 281 LYS A C 1
ATOM 2169 O O . LYS A 1 281 ? -21.963 -4.100 27.193 1.00 81.69 281 LYS A O 1
ATOM 2174 N N . PRO A 1 282 ? -24.220 -4.071 27.201 1.00 70.50 282 PRO A N 1
ATOM 2175 C CA . PRO A 1 282 ? -24.332 -4.983 28.329 1.00 70.50 282 PRO A CA 1
ATOM 2176 C C . PRO A 1 282 ? -23.555 -6.253 28.008 1.00 70.50 282 PRO A C 1
ATOM 2178 O O . PRO A 1 282 ? -23.762 -6.841 26.940 1.00 70.50 282 PRO A O 1
ATOM 2181 N N . LEU A 1 283 ? -22.661 -6.662 28.915 1.00 67.81 283 LEU A N 1
ATOM 2182 C CA . LEU A 1 283 ? -22.062 -7.990 28.843 1.00 67.81 283 LEU A CA 1
ATOM 2183 C C . LEU A 1 283 ? -23.218 -8.979 28.659 1.00 67.81 283 LEU A C 1
ATOM 2185 O O . LEU A 1 283 ? -24.207 -8.857 29.393 1.00 67.81 283 LEU A O 1
ATOM 2189 N N . PRO A 1 284 ? -23.155 -9.893 27.672 1.00 68.25 284 PRO A N 1
ATOM 2190 C CA . PRO A 1 284 ? -24.201 -10.883 27.496 1.00 68.25 284 PRO A CA 1
ATOM 2191 C C . PRO A 1 284 ? -24.382 -11.564 28.845 1.00 68.25 284 PRO A C 1
ATOM 2193 O O . PRO A 1 284 ? -23.455 -12.202 29.345 1.00 68.25 284 PRO A O 1
ATOM 2196 N N . VAL A 1 285 ? -25.542 -11.335 29.472 1.00 66.44 285 VAL A N 1
ATOM 2197 C CA . VAL A 1 285 ? -25.880 -11.980 30.736 1.00 66.44 285 VAL A CA 1
ATOM 2198 C C . VAL A 1 285 ? -25.708 -13.461 30.445 1.00 66.44 285 VAL A C 1
ATOM 2200 O O . VAL A 1 285 ? -26.361 -13.934 29.506 1.00 66.44 285 VAL A O 1
ATOM 2203 N N . PRO A 1 286 ? -24.794 -14.172 31.138 1.00 64.19 286 PRO A N 1
ATOM 2204 C CA . PRO A 1 286 ? -24.587 -15.581 30.877 1.00 64.19 286 PRO A CA 1
ATOM 2205 C C . PRO A 1 286 ? -25.962 -16.209 30.983 1.00 64.19 286 PRO A C 1
ATOM 2207 O O . PRO A 1 286 ? -26.610 -16.113 32.027 1.00 64.19 286 PRO A O 1
ATOM 2210 N N . THR A 1 287 ? -26.458 -16.732 29.863 1.00 56.41 287 THR A N 1
ATOM 2211 C CA . THR A 1 287 ? -27.743 -17.405 29.836 1.00 56.41 287 THR A CA 1
ATOM 2212 C C . THR A 1 287 ? -27.522 -18.606 30.732 1.00 56.41 287 THR A C 1
ATOM 2214 O O . THR A 1 287 ? -26.878 -19.572 30.326 1.00 56.41 287 THR A O 1
ATOM 2217 N N . GLN A 1 288 ? -27.926 -18.487 32.001 1.00 52.69 288 GLN A N 1
ATOM 2218 C CA . GLN A 1 288 ? -27.956 -19.606 32.918 1.00 52.69 288 GLN A CA 1
ATOM 2219 C C . GLN A 1 288 ? -28.834 -20.619 32.209 1.00 52.69 288 GLN A C 1
ATOM 2221 O O . GLN A 1 288 ? -30.044 -20.428 32.093 1.00 52.69 288 GLN A O 1
ATOM 2226 N N . SER A 1 289 ? -28.190 -21.630 31.626 1.00 53.47 289 SER A N 1
ATOM 2227 C CA . SER A 1 289 ? -28.886 -22.789 31.106 1.00 53.47 289 SER A CA 1
ATOM 2228 C C . SER A 1 289 ? -29.728 -23.271 32.265 1.00 53.47 289 SER A C 1
ATOM 2230 O O . SER A 1 289 ? -29.185 -23.662 33.299 1.00 53.47 289 SER A O 1
ATOM 2232 N N . ALA A 1 290 ? -31.044 -23.121 32.130 1.00 48.44 290 ALA A N 1
ATOM 2233 C CA . ALA A 1 290 ? -31.989 -23.657 33.076 1.00 48.44 290 ALA A CA 1
ATOM 2234 C C . ALA A 1 290 ? -31.673 -25.148 33.174 1.00 48.44 290 ALA A C 1
ATOM 2236 O O . ALA A 1 290 ? -31.911 -25.910 32.237 1.00 48.44 290 ALA A O 1
ATOM 2237 N N . ILE A 1 291 ? -31.043 -25.535 34.281 1.00 54.69 291 ILE A N 1
ATOM 2238 C CA . ILE A 1 291 ? -30.843 -26.928 34.632 1.00 54.69 291 ILE A CA 1
ATOM 2239 C C . ILE A 1 291 ? -32.258 -27.466 34.817 1.00 54.69 291 ILE A C 1
ATOM 2241 O O . ILE A 1 291 ? -32.929 -27.156 35.801 1.00 54.69 291 ILE A O 1
ATOM 2245 N N . ALA A 1 292 ? -32.746 -28.203 33.824 1.00 54.16 292 ALA A N 1
ATOM 2246 C CA . ALA A 1 292 ? -33.970 -28.965 33.965 1.00 54.16 292 ALA A CA 1
ATOM 2247 C C . ALA A 1 292 ? -33.755 -29.988 35.097 1.00 54.16 292 ALA A C 1
ATOM 2249 O O . ALA A 1 292 ? -32.752 -30.708 35.077 1.00 54.16 292 ALA A O 1
ATOM 2250 N N . PRO A 1 293 ? -34.646 -30.069 36.098 1.00 61.72 293 PRO A N 1
ATOM 2251 C CA . PRO A 1 293 ? -34.510 -31.049 37.156 1.00 61.72 293 PRO A CA 1
ATOM 2252 C C . PRO A 1 293 ? -35.050 -32.381 36.641 1.00 61.72 293 PRO A C 1
ATOM 2254 O O . PRO A 1 293 ? -36.251 -32.534 36.415 1.00 61.72 293 PRO A O 1
ATOM 2257 N N . THR A 1 294 ? -34.190 -33.379 36.466 1.00 52.69 294 THR A N 1
ATOM 2258 C CA . THR A 1 294 ? -34.643 -34.774 36.500 1.00 52.69 294 THR A CA 1
ATOM 2259 C C . THR A 1 294 ? -33.539 -35.682 37.044 1.00 52.69 294 THR A C 1
ATOM 2261 O O . THR A 1 294 ? -32.471 -35.824 36.461 1.00 52.69 294 THR A O 1
ATOM 2264 N N . ALA A 1 295 ? -33.827 -36.233 38.223 1.00 53.28 295 ALA A N 1
ATOM 2265 C CA . ALA A 1 295 ? -33.093 -37.249 38.988 1.00 53.28 295 ALA A CA 1
ATOM 2266 C C . ALA A 1 295 ? -33.061 -38.614 38.221 1.00 53.28 295 ALA A C 1
ATOM 2268 O O . ALA A 1 295 ? -33.795 -38.710 37.234 1.00 53.28 295 ALA A O 1
ATOM 2269 N N . PRO A 1 296 ? -32.333 -39.691 38.637 1.00 59.66 296 PRO A N 1
ATOM 2270 C CA . PRO A 1 296 ? -32.101 -40.077 40.035 1.00 59.66 296 PRO A CA 1
ATOM 2271 C C . PRO A 1 296 ? -30.721 -40.648 40.441 1.00 59.66 296 PRO A C 1
ATOM 2273 O O . PRO A 1 296 ? -29.980 -41.221 39.653 1.00 59.66 296 PRO A O 1
ATOM 2276 N N . ALA A 1 297 ? -30.470 -40.499 41.748 1.00 51.72 297 ALA A N 1
ATOM 2277 C CA . ALA A 1 297 ? -29.717 -41.348 42.680 1.00 51.72 297 ALA A CA 1
ATOM 2278 C C . ALA A 1 297 ? -28.505 -42.144 42.156 1.00 51.72 297 ALA A C 1
ATOM 2280 O O . ALA A 1 297 ? -28.642 -43.220 41.578 1.00 51.72 297 ALA A O 1
ATOM 2281 N N . GLN A 1 298 ? -27.312 -41.683 42.538 1.00 52.50 298 GLN A N 1
ATOM 2282 C CA . GLN A 1 298 ? -26.070 -42.455 42.515 1.00 52.50 298 GLN A CA 1
ATOM 2283 C C . GLN A 1 298 ? -25.521 -42.551 43.954 1.00 52.50 298 GLN A C 1
ATOM 2285 O O . GLN A 1 298 ? -25.626 -41.563 44.687 1.00 52.50 298 GLN A O 1
ATOM 2290 N N . PRO A 1 299 ? -24.991 -43.710 44.396 1.00 57.75 299 PRO A N 1
ATOM 2291 C CA . PRO A 1 299 ? -24.623 -43.906 45.789 1.00 57.75 299 PRO A CA 1
ATOM 2292 C C . PRO A 1 299 ? -23.307 -43.213 46.167 1.00 57.75 299 PRO A C 1
ATOM 2294 O O . PRO A 1 299 ? -22.354 -43.116 45.396 1.00 57.75 299 PRO A O 1
ATOM 2297 N N . GLU A 1 300 ? -23.345 -42.759 47.409 1.00 49.00 300 GLU A N 1
ATOM 2298 C CA . GLU A 1 300 ? -22.374 -42.103 48.278 1.00 49.00 300 GLU A CA 1
ATOM 2299 C C . GLU A 1 300 ? -20.949 -42.707 48.269 1.00 49.00 300 GLU A C 1
ATOM 2301 O O . GLU A 1 300 ? -20.788 -43.910 48.486 1.00 49.00 300 GLU A O 1
ATOM 2306 N N . PRO A 1 301 ? -19.891 -41.885 48.110 1.00 50.25 301 PRO A N 1
ATOM 2307 C CA . PRO A 1 301 ? -18.551 -42.212 48.576 1.00 50.25 301 PRO A CA 1
ATOM 2308 C C . PRO A 1 301 ? -18.270 -41.608 49.964 1.00 50.25 301 PRO A C 1
ATOM 2310 O O . PRO A 1 301 ? -18.668 -40.489 50.281 1.00 50.25 301 PRO A O 1
ATOM 2313 N N . ALA A 1 302 ? -17.543 -42.392 50.759 1.00 54.41 302 ALA A N 1
ATOM 2314 C CA . ALA A 1 302 ? -17.127 -42.187 52.146 1.00 54.41 302 ALA A CA 1
ATOM 2315 C C . ALA A 1 302 ? -16.403 -40.846 52.449 1.00 54.41 302 ALA A C 1
ATOM 2317 O O . ALA A 1 302 ? -15.850 -40.213 51.546 1.00 54.41 302 ALA A O 1
ATOM 2318 N N . PRO A 1 303 ? -16.345 -40.422 53.732 1.00 57.56 303 PRO A N 1
ATOM 2319 C CA . PRO A 1 303 ? -15.866 -39.101 54.118 1.00 57.56 303 PRO A CA 1
ATOM 2320 C C . PRO A 1 303 ? -14.335 -39.047 54.138 1.00 57.56 303 PRO A C 1
ATOM 2322 O O . PRO A 1 303 ? -13.683 -39.887 54.758 1.00 57.56 303 PRO A O 1
ATOM 2325 N N . ILE A 1 304 ? -13.758 -38.016 53.517 1.00 45.78 304 ILE A N 1
ATOM 2326 C CA . ILE A 1 304 ? -12.339 -37.679 53.675 1.00 45.78 304 ILE A CA 1
ATOM 2327 C C . ILE A 1 304 ? -12.225 -36.427 54.543 1.00 45.78 304 ILE A C 1
ATOM 2329 O O . ILE A 1 304 ? -12.929 -35.434 54.360 1.00 45.78 304 ILE A O 1
ATOM 2333 N N . ALA A 1 305 ? -11.355 -36.546 55.540 1.00 44.09 305 ALA A N 1
ATOM 2334 C CA . ALA A 1 305 ? -11.163 -35.638 56.649 1.00 44.09 305 ALA A CA 1
ATOM 2335 C C . ALA A 1 305 ? -10.430 -34.334 56.285 1.00 44.09 305 ALA A C 1
ATOM 2337 O O . ALA A 1 305 ? -9.511 -34.312 55.475 1.00 44.09 305 ALA A O 1
ATOM 2338 N N . GLN A 1 306 ? -10.859 -33.280 56.983 1.00 45.31 306 GLN A N 1
ATOM 2339 C CA . GLN A 1 306 ? -10.094 -32.199 57.617 1.00 45.31 306 GLN A CA 1
ATOM 2340 C C . GLN A 1 306 ? -8.828 -31.640 56.936 1.00 45.31 306 GLN A C 1
ATOM 2342 O O . GLN A 1 306 ? -7.767 -32.255 56.918 1.00 45.31 306 GLN A O 1
ATOM 2347 N N . ASN A 1 307 ? -8.956 -30.360 56.561 1.00 49.00 307 ASN A N 1
ATOM 2348 C CA . ASN A 1 307 ? -8.054 -29.243 56.874 1.00 49.00 307 ASN A CA 1
ATOM 2349 C C . ASN A 1 307 ? -6.605 -29.595 57.250 1.00 49.00 307 ASN A C 1
ATOM 2351 O O . ASN A 1 307 ? -6.325 -29.967 58.391 1.00 49.00 307 ASN A O 1
ATOM 2355 N N . GLN A 1 308 ? -5.675 -29.267 56.352 1.00 38.09 308 GLN A N 1
ATOM 2356 C CA . GLN A 1 308 ? -4.313 -28.907 56.734 1.00 38.09 308 GLN A CA 1
ATOM 2357 C C . GLN A 1 308 ? -3.920 -27.562 56.121 1.00 38.09 308 GLN A C 1
ATOM 2359 O O . GLN A 1 308 ? -4.033 -27.327 54.920 1.00 38.09 308 GLN A O 1
ATOM 2364 N N . THR A 1 309 ? -3.485 -26.677 57.009 1.00 46.44 309 THR A N 1
ATOM 2365 C CA . THR A 1 309 ? -2.887 -25.365 56.768 1.00 46.44 309 THR A CA 1
ATOM 2366 C C . THR A 1 309 ? -1.535 -25.524 56.056 1.00 46.44 309 THR A C 1
ATOM 2368 O O . THR A 1 309 ? -0.755 -26.382 56.471 1.00 46.44 309 THR A O 1
ATOM 2371 N N . PRO A 1 310 ? -1.196 -24.716 55.034 1.00 43.19 310 PRO A N 1
ATOM 2372 C CA . PRO A 1 310 ? 0.096 -24.829 54.366 1.00 43.19 310 PRO A CA 1
ATOM 2373 C C . PRO A 1 310 ? 1.214 -24.192 55.203 1.00 43.19 310 PRO A C 1
ATOM 2375 O O . PRO A 1 310 ? 1.193 -22.997 55.499 1.00 43.19 310 PRO A O 1
ATOM 2378 N N . THR A 1 311 ? 2.211 -24.997 55.566 1.00 51.88 311 THR A N 1
ATOM 2379 C CA . THR A 1 311 ? 3.517 -24.544 56.065 1.00 51.88 311 THR A CA 1
ATOM 2380 C C . THR A 1 311 ? 4.397 -24.078 54.892 1.00 51.88 311 THR A C 1
ATOM 2382 O O . THR A 1 311 ? 4.300 -24.646 53.802 1.00 51.88 311 THR A O 1
ATOM 2385 N N . PRO A 1 312 ? 5.292 -23.087 55.076 1.00 44.62 312 PRO A N 1
ATOM 2386 C CA . PRO A 1 312 ? 6.178 -22.616 54.014 1.00 44.62 312 PRO A CA 1
ATOM 2387 C C . PRO A 1 312 ? 7.221 -23.691 53.692 1.00 44.62 312 PRO A C 1
ATOM 2389 O O . PRO A 1 312 ? 8.001 -24.077 54.563 1.00 44.62 312 PRO A O 1
ATOM 2392 N N . GLN A 1 313 ? 7.243 -24.179 52.451 1.00 42.84 313 GLN A N 1
ATOM 2393 C CA . GLN A 1 313 ? 8.289 -25.083 51.981 1.00 42.84 313 GLN A CA 1
ATOM 2394 C C . GLN A 1 313 ? 9.517 -24.289 51.523 1.00 42.84 313 GLN A C 1
ATOM 2396 O O . GLN A 1 313 ? 9.443 -23.425 50.651 1.00 42.84 313 GLN A O 1
ATOM 2401 N N . THR A 1 314 ? 10.656 -24.621 52.123 1.00 52.38 314 THR A N 1
ATOM 2402 C CA . THR A 1 314 ? 12.011 -24.301 51.660 1.00 52.38 314 THR A CA 1
ATOM 2403 C C . THR A 1 314 ? 12.197 -24.784 50.209 1.00 52.38 314 THR A C 1
ATOM 2405 O O . THR A 1 314 ? 11.693 -25.865 49.884 1.00 52.38 314 THR A O 1
ATOM 2408 N N . PRO A 1 315 ? 12.903 -24.044 49.325 1.00 48.31 315 PRO A N 1
ATOM 2409 C CA . PRO A 1 315 ? 13.010 -24.401 47.912 1.00 48.31 315 PRO A CA 1
ATOM 2410 C C . PRO A 1 315 ? 13.632 -25.790 47.761 1.00 48.31 315 PRO A C 1
ATOM 2412 O O . PRO A 1 315 ? 14.781 -26.017 48.139 1.00 48.31 315 PRO A O 1
ATOM 2415 N N . THR A 1 316 ? 12.853 -26.729 47.230 1.00 58.34 316 THR A N 1
ATOM 2416 C CA . THR A 1 316 ? 13.341 -28.068 46.902 1.00 58.34 316 THR A CA 1
ATOM 2417 C C . THR A 1 316 ? 14.086 -27.976 45.575 1.00 58.34 316 THR A C 1
ATOM 2419 O O . THR A 1 316 ? 13.598 -27.349 44.635 1.00 58.34 316 THR A O 1
ATOM 2422 N N . ALA A 1 317 ? 15.291 -28.547 45.518 1.00 63.28 317 ALA A N 1
ATOM 2423 C CA . ALA A 1 317 ? 16.115 -28.565 44.316 1.00 63.28 317 ALA A CA 1
ATOM 2424 C C . ALA A 1 317 ? 15.329 -29.119 43.115 1.00 63.28 317 ALA A C 1
ATOM 2426 O O . ALA A 1 317 ? 14.550 -30.064 43.258 1.00 63.28 317 ALA A O 1
ATOM 2427 N N . LEU A 1 318 ? 15.536 -28.505 41.944 1.00 67.19 318 LEU A N 1
ATOM 2428 C CA . LEU A 1 318 ? 14.919 -28.907 40.679 1.00 67.19 318 LEU A CA 1
ATOM 2429 C C . LEU A 1 318 ? 15.089 -30.422 40.456 1.00 67.19 318 LEU A C 1
ATOM 2431 O O . LEU A 1 318 ? 16.200 -30.933 40.619 1.00 67.19 318 LEU A O 1
ATOM 2435 N N . PRO A 1 319 ? 14.020 -31.150 40.084 1.00 77.81 319 PRO A N 1
ATOM 2436 C CA . PRO A 1 319 ? 14.109 -32.584 39.861 1.00 77.81 319 PRO A CA 1
ATOM 2437 C C . PRO A 1 319 ? 15.038 -32.864 38.677 1.00 77.81 319 PRO A C 1
ATOM 2439 O O . PRO A 1 319 ? 14.968 -32.198 37.645 1.00 77.81 319 PRO A O 1
ATOM 2442 N N . SER A 1 320 ? 15.903 -33.868 38.813 1.00 71.50 320 SER A N 1
ATOM 2443 C CA . SER A 1 320 ? 16.950 -34.201 37.835 1.00 71.50 320 SER A CA 1
ATOM 2444 C C . SER A 1 320 ? 16.419 -34.454 36.416 1.00 71.50 320 SER A C 1
ATOM 2446 O O . SER A 1 320 ? 17.148 -34.277 35.444 1.00 71.50 320 SER A O 1
ATOM 2448 N N . SER A 1 321 ? 15.139 -34.817 36.282 1.00 70.38 321 SER A N 1
ATOM 2449 C CA . SER A 1 321 ? 14.451 -34.969 34.996 1.00 70.38 321 SER A CA 1
ATOM 2450 C C . SER A 1 321 ? 14.285 -33.647 34.238 1.00 70.38 321 SER A C 1
ATOM 2452 O O . SER A 1 321 ? 14.417 -33.630 33.020 1.00 70.38 321 SER A O 1
ATOM 2454 N N . LEU A 1 322 ? 14.068 -32.537 34.949 1.00 67.69 322 LEU A N 1
ATOM 2455 C CA . LEU A 1 322 ? 13.939 -31.198 34.363 1.00 67.69 322 LEU A CA 1
ATOM 2456 C C . LEU A 1 322 ? 15.291 -30.651 33.884 1.00 67.69 322 LEU A C 1
ATOM 2458 O O . LEU A 1 322 ? 15.343 -29.932 32.892 1.00 67.69 322 LEU A O 1
ATOM 2462 N N . MET A 1 323 ? 16.393 -31.026 34.543 1.00 73.88 323 MET A N 1
ATOM 2463 C CA . MET A 1 323 ? 17.744 -30.657 34.096 1.00 73.88 323 MET A CA 1
ATOM 2464 C C . MET A 1 323 ? 18.134 -31.395 32.810 1.00 73.88 323 MET A C 1
ATOM 2466 O O . MET A 1 323 ? 18.657 -30.772 31.891 1.00 73.88 323 MET A O 1
ATOM 2470 N N . ALA A 1 324 ? 17.813 -32.689 32.704 1.00 74.25 324 ALA A N 1
ATOM 2471 C CA . ALA A 1 324 ? 18.055 -33.464 31.486 1.00 74.25 324 ALA A CA 1
ATOM 2472 C C . ALA A 1 324 ? 17.239 -32.936 30.289 1.00 74.25 324 ALA A C 1
ATOM 2474 O O . ALA A 1 324 ? 17.737 -32.864 29.165 1.00 74.25 324 ALA A O 1
ATOM 2475 N N . GLU A 1 325 ? 15.995 -32.515 30.532 1.00 73.62 325 GLU A N 1
ATOM 2476 C CA . GLU A 1 325 ? 15.149 -31.905 29.506 1.00 73.62 325 GLU A CA 1
ATOM 2477 C C . GLU A 1 325 ? 15.687 -30.527 29.081 1.00 73.62 325 GLU A C 1
ATOM 2479 O O . GLU A 1 325 ? 15.785 -30.244 27.885 1.00 73.62 325 GLU A O 1
ATOM 2484 N N . LEU A 1 326 ? 16.160 -29.715 30.031 1.00 69.25 326 LEU A N 1
ATOM 2485 C CA . LEU A 1 326 ? 16.782 -28.419 29.749 1.00 69.25 326 LEU A CA 1
ATOM 2486 C C . LEU A 1 326 ? 18.080 -28.554 28.932 1.00 69.25 326 LEU A C 1
ATOM 2488 O O . LEU A 1 326 ? 18.301 -27.782 27.996 1.00 69.25 326 LEU A O 1
ATOM 2492 N N . GLU A 1 327 ? 18.918 -29.549 29.229 1.00 75.69 327 GLU A N 1
ATOM 2493 C CA . GLU A 1 327 ? 20.129 -29.855 28.452 1.00 75.69 327 GLU A CA 1
ATOM 2494 C C . GLU A 1 327 ? 19.795 -30.304 27.022 1.00 75.69 327 GLU A C 1
ATOM 2496 O O . GLU A 1 327 ? 20.462 -29.889 26.070 1.00 75.69 327 GLU A O 1
ATOM 2501 N N . SER A 1 328 ? 18.716 -31.076 26.847 1.00 78.00 328 SER A N 1
ATOM 2502 C CA . SER A 1 328 ? 18.272 -31.540 25.526 1.00 78.00 328 SER A CA 1
ATOM 2503 C C . SER A 1 328 ? 17.778 -30.408 24.616 1.00 78.00 328 SER A C 1
ATOM 2505 O O . SER A 1 328 ? 17.944 -30.482 23.400 1.00 78.00 328 SER A O 1
ATOM 2507 N N . VAL A 1 329 ? 17.225 -29.335 25.194 1.00 69.75 329 VAL A N 1
ATOM 2508 C CA . VAL A 1 329 ? 16.719 -28.169 24.448 1.00 69.75 329 VAL A CA 1
ATOM 2509 C C . VAL A 1 329 ? 17.816 -27.126 24.206 1.00 69.75 329 VAL A C 1
ATOM 2511 O O . VAL A 1 329 ? 17.839 -26.469 23.164 1.00 69.75 329 VAL A O 1
ATOM 2514 N N . THR A 1 330 ? 18.763 -26.976 25.133 1.00 69.38 330 THR A N 1
ATOM 2515 C CA . THR A 1 330 ? 19.820 -25.953 25.035 1.00 69.38 330 THR A CA 1
ATOM 2516 C C . THR A 1 330 ? 20.980 -26.354 24.123 1.00 69.38 330 THR A C 1
ATOM 2518 O O . THR A 1 330 ? 21.538 -25.489 23.446 1.00 69.38 330 THR A O 1
ATOM 2521 N N . GLN A 1 331 ? 21.316 -27.645 24.027 1.00 77.75 331 GLN A N 1
ATOM 2522 C CA . GLN A 1 331 ? 22.380 -28.150 23.143 1.00 77.75 331 GLN A CA 1
ATOM 2523 C C . GLN A 1 331 ? 22.140 -27.834 21.650 1.00 77.75 331 GLN A C 1
ATOM 2525 O O . GLN A 1 331 ? 23.023 -27.237 21.025 1.00 77.75 331 GLN A O 1
ATOM 2530 N N . PRO A 1 332 ? 20.964 -28.137 21.064 1.00 77.81 332 PRO A N 1
ATOM 2531 C CA . PRO A 1 332 ? 20.669 -27.779 19.676 1.00 77.81 332 PRO A CA 1
ATOM 2532 C C . PRO A 1 332 ? 20.664 -26.265 19.447 1.00 77.81 332 PRO A C 1
ATOM 2534 O O . PRO A 1 332 ? 21.116 -25.797 18.404 1.00 77.81 332 PRO A O 1
ATOM 2537 N N . LEU A 1 333 ? 20.199 -25.487 20.432 1.00 68.94 333 LEU A N 1
ATOM 2538 C CA . LEU A 1 333 ? 20.165 -24.026 20.353 1.00 68.94 333 LEU A CA 1
ATOM 2539 C C . LEU A 1 333 ? 21.578 -23.424 20.320 1.00 68.94 333 LEU A C 1
ATOM 2541 O O . LEU A 1 333 ? 21.850 -22.536 19.514 1.00 68.94 333 LEU A O 1
ATOM 2545 N N . LEU A 1 334 ? 22.495 -23.933 21.148 1.00 70.69 334 LEU A N 1
ATOM 2546 C CA . LEU A 1 334 ? 23.901 -23.521 21.139 1.00 70.69 334 LEU A CA 1
ATOM 2547 C C . LEU A 1 334 ? 24.584 -23.876 19.814 1.00 70.69 334 LEU A C 1
ATOM 2549 O O . LEU A 1 334 ? 25.295 -23.045 19.251 1.00 70.69 334 LEU A O 1
ATOM 2553 N N . GLN A 1 335 ? 24.311 -25.063 19.267 1.00 81.19 335 GLN A N 1
ATOM 2554 C CA . GLN A 1 335 ? 24.825 -25.462 17.953 1.00 81.19 335 GLN A CA 1
ATOM 2555 C C . GLN A 1 335 ? 24.260 -24.589 16.821 1.00 81.19 335 GLN A C 1
ATOM 2557 O O . GLN A 1 335 ? 25.002 -24.208 15.917 1.00 81.19 335 GLN A O 1
ATOM 2562 N N . PHE A 1 336 ? 22.981 -24.209 16.895 1.00 74.94 336 PHE A N 1
ATOM 2563 C CA . PHE A 1 336 ? 22.341 -23.304 15.937 1.00 74.94 336 PHE A CA 1
ATOM 2564 C C . PHE A 1 336 ? 22.876 -21.866 16.022 1.00 74.94 336 PHE A C 1
ATOM 2566 O O . PHE A 1 336 ? 22.967 -21.174 15.010 1.00 74.94 336 PHE A O 1
ATOM 2573 N N . MET A 1 337 ? 23.264 -21.408 17.216 1.00 72.56 337 MET A N 1
ATOM 2574 C CA . MET A 1 337 ? 23.828 -20.071 17.431 1.00 72.56 337 MET A CA 1
ATOM 2575 C C . MET A 1 337 ? 25.321 -19.984 17.079 1.00 72.56 337 MET A C 1
ATOM 2577 O O . MET A 1 337 ? 25.824 -18.885 16.841 1.00 72.56 337 MET A O 1
ATOM 2581 N N . GLN A 1 338 ? 26.034 -21.112 16.992 1.00 82.50 338 GLN A N 1
ATOM 2582 C CA . GLN A 1 338 ? 27.474 -21.146 16.716 1.00 82.50 338 GLN A CA 1
ATOM 2583 C C . GLN A 1 338 ? 27.878 -20.403 15.421 1.00 82.50 338 GLN A C 1
ATOM 2585 O O . GLN A 1 338 ? 28.800 -19.588 15.485 1.00 82.50 338 GLN A O 1
ATOM 2590 N N . PRO A 1 339 ? 27.191 -20.569 14.269 1.00 69.81 339 PRO A N 1
ATOM 2591 C CA . PRO A 1 339 ? 27.510 -19.825 13.048 1.00 69.81 339 PRO A CA 1
ATOM 2592 C C . PRO A 1 339 ? 27.284 -18.316 13.198 1.00 69.81 339 PRO A C 1
ATOM 2594 O O . PRO A 1 339 ? 28.041 -17.522 12.645 1.00 69.81 339 PRO A O 1
ATOM 2597 N N . VAL A 1 340 ? 26.277 -17.912 13.981 1.00 75.62 340 VAL A N 1
ATOM 2598 C CA . VAL A 1 340 ? 25.967 -16.499 14.257 1.00 75.62 340 VAL A CA 1
ATOM 2599 C C . VAL A 1 340 ? 27.068 -15.868 15.107 1.00 75.62 340 VAL A C 1
ATOM 2601 O O . VAL A 1 340 ? 27.537 -14.776 14.795 1.00 75.62 340 VAL A O 1
ATOM 2604 N N . ILE A 1 341 ? 27.540 -16.574 16.138 1.00 74.56 341 ILE A N 1
ATOM 2605 C CA . ILE A 1 341 ? 28.658 -16.132 16.985 1.00 74.56 341 ILE A CA 1
ATOM 2606 C C . ILE A 1 341 ? 29.949 -16.032 16.161 1.00 74.56 341 ILE A C 1
ATOM 2608 O O . ILE A 1 341 ? 30.672 -15.038 16.259 1.00 74.56 341 ILE A O 1
ATOM 2612 N N . SER A 1 342 ? 30.221 -17.020 15.304 1.00 80.75 342 SER A N 1
ATOM 2613 C CA . SER A 1 342 ? 31.379 -17.003 14.406 1.00 80.75 342 SER A CA 1
ATOM 2614 C C . SER A 1 342 ? 31.311 -15.879 13.367 1.00 80.75 342 SER A C 1
ATOM 2616 O O . SER A 1 342 ? 32.344 -15.300 13.042 1.00 80.75 342 SER A O 1
ATOM 2618 N N . PHE A 1 343 ? 30.117 -15.521 12.885 1.00 77.31 343 PHE A N 1
ATOM 2619 C CA . PHE A 1 343 ? 29.916 -14.387 11.977 1.00 77.31 343 PHE A CA 1
ATOM 2620 C C . PHE A 1 343 ? 30.032 -13.027 12.686 1.00 77.31 343 PHE A C 1
ATOM 2622 O O . PHE A 1 343 ? 30.550 -12.068 12.115 1.00 77.31 343 PHE A O 1
ATOM 2629 N N . ALA A 1 344 ? 29.593 -12.936 13.943 1.00 69.44 344 ALA A N 1
ATOM 2630 C CA . ALA A 1 344 ? 29.656 -11.706 14.729 1.00 69.44 344 ALA A CA 1
ATOM 2631 C C . ALA A 1 344 ? 31.072 -11.395 15.248 1.00 69.44 344 ALA A C 1
ATOM 2633 O O . ALA A 1 344 ? 31.417 -10.227 15.421 1.00 69.44 344 ALA A O 1
ATOM 2634 N N . GLN A 1 345 ? 31.917 -12.406 15.476 1.00 84.06 345 GLN A N 1
ATOM 2635 C CA . GLN A 1 345 ? 33.264 -12.229 16.039 1.00 84.06 345 GLN A CA 1
ATOM 2636 C C . GLN A 1 345 ? 34.179 -11.265 15.250 1.00 84.06 345 GLN A C 1
ATOM 2638 O O . GLN A 1 345 ? 34.790 -10.395 15.876 1.00 84.06 345 GLN A O 1
ATOM 2643 N N . PRO A 1 346 ? 34.293 -11.359 13.910 1.00 76.00 346 PRO A N 1
ATOM 2644 C CA . PRO A 1 346 ? 35.077 -10.412 13.116 1.00 76.00 346 PRO A CA 1
ATOM 2645 C C . PRO A 1 346 ? 34.549 -8.976 13.222 1.00 76.00 346 PRO A C 1
ATOM 2647 O O . PRO A 1 346 ? 35.333 -8.035 13.325 1.00 76.00 346 PRO A O 1
ATOM 2650 N N . ILE A 1 347 ? 33.222 -8.815 13.253 1.00 76.81 347 ILE A N 1
ATOM 2651 C CA . ILE A 1 347 ? 32.555 -7.513 13.377 1.00 76.81 347 ILE A CA 1
ATOM 2652 C C . ILE A 1 347 ? 32.861 -6.904 14.747 1.00 76.81 347 ILE A C 1
ATOM 2654 O O . ILE A 1 347 ? 33.304 -5.762 14.828 1.00 76.81 347 ILE A O 1
ATOM 2658 N N . LEU A 1 348 ? 32.711 -7.679 15.824 1.00 74.31 348 LEU A N 1
ATOM 2659 C CA . LEU A 1 348 ? 33.027 -7.233 17.182 1.00 74.31 348 LEU A CA 1
ATOM 2660 C C . LEU A 1 348 ? 34.503 -6.832 17.328 1.00 74.31 348 LEU A C 1
ATOM 2662 O O . LEU A 1 348 ? 34.793 -5.818 17.957 1.00 74.31 348 LEU A O 1
ATOM 2666 N N . ARG A 1 349 ? 35.425 -7.552 16.674 1.00 85.62 349 ARG A N 1
ATOM 2667 C CA . ARG A 1 349 ? 36.854 -7.195 16.633 1.00 85.62 349 ARG A CA 1
ATOM 2668 C C . ARG A 1 349 ? 37.116 -5.877 15.891 1.00 85.62 349 ARG A C 1
ATOM 2670 O O . ARG A 1 349 ? 38.018 -5.136 16.265 1.00 85.62 349 ARG A O 1
ATOM 2677 N N . HIS A 1 350 ? 36.336 -5.551 14.860 1.00 76.50 350 HIS A N 1
ATOM 2678 C CA . HIS A 1 350 ? 36.435 -4.260 14.166 1.00 76.50 350 HIS A CA 1
ATOM 2679 C C . HIS A 1 350 ? 35.783 -3.100 14.923 1.00 76.50 350 HIS A C 1
ATOM 2681 O O . HIS A 1 350 ? 36.176 -1.952 14.728 1.00 76.50 350 HIS A O 1
ATOM 2687 N N . LEU A 1 351 ? 34.821 -3.386 15.800 1.00 72.94 351 LEU A N 1
ATOM 2688 C CA . LEU A 1 351 ? 34.165 -2.379 16.633 1.00 72.94 351 LEU A CA 1
ATOM 2689 C C . LEU A 1 351 ? 34.919 -2.095 17.943 1.00 72.94 351 LEU A C 1
ATOM 2691 O O . LEU A 1 351 ? 34.714 -1.038 18.537 1.00 72.94 351 LEU A O 1
ATOM 2695 N N . GLU A 1 352 ? 35.816 -2.981 18.382 1.00 86.06 352 GLU A N 1
ATOM 2696 C CA . GLU A 1 352 ? 36.623 -2.817 19.603 1.00 86.06 352 GLU A CA 1
ATOM 2697 C C . GLU A 1 352 ? 37.368 -1.463 19.695 1.00 86.06 352 GLU A C 1
ATOM 2699 O O . GLU A 1 352 ? 37.249 -0.800 20.730 1.00 86.06 352 GLU A O 1
ATOM 2704 N N . PRO A 1 353 ? 38.040 -0.953 18.638 1.00 82.44 353 PRO A N 1
ATOM 2705 C CA . PRO A 1 353 ? 38.697 0.356 18.691 1.00 82.44 353 PRO A CA 1
ATOM 2706 C C . PRO A 1 353 ? 37.698 1.507 18.860 1.00 82.44 353 PRO A C 1
ATOM 2708 O O . PRO A 1 353 ? 37.990 2.503 19.519 1.00 82.44 353 PRO A O 1
ATOM 2711 N N . ILE A 1 354 ? 36.501 1.367 18.283 1.00 80.38 354 ILE A N 1
ATOM 2712 C CA . ILE A 1 354 ? 35.438 2.374 18.356 1.00 80.38 354 ILE A CA 1
ATOM 2713 C C . ILE A 1 354 ? 34.896 2.435 19.783 1.00 80.38 354 ILE A C 1
ATOM 2715 O O . ILE A 1 354 ? 34.825 3.518 20.361 1.00 80.38 354 ILE A O 1
ATOM 2719 N N . PHE A 1 355 ? 34.592 1.281 20.385 1.00 77.06 355 PHE A N 1
ATOM 2720 C CA . PHE A 1 355 ? 34.165 1.215 21.782 1.00 77.06 355 PHE A CA 1
ATOM 2721 C C . PHE A 1 355 ? 35.234 1.757 22.731 1.00 77.06 355 PHE A C 1
ATOM 2723 O O . PHE A 1 355 ? 34.907 2.521 23.637 1.00 77.06 355 PHE A O 1
ATOM 2730 N N . HIS A 1 356 ? 36.508 1.438 22.497 1.00 80.62 356 HIS A N 1
ATOM 2731 C CA . HIS A 1 356 ? 37.607 1.970 23.297 1.00 80.62 356 HIS A CA 1
ATOM 2732 C C . HIS A 1 356 ? 37.699 3.505 23.204 1.00 80.62 356 HIS A C 1
ATOM 2734 O O . HIS A 1 356 ? 37.835 4.182 24.224 1.00 80.62 356 HIS A O 1
ATOM 2740 N N . ASN A 1 357 ? 37.556 4.075 22.003 1.00 74.81 357 ASN A N 1
ATOM 2741 C CA . ASN A 1 357 ? 37.595 5.524 21.791 1.00 74.81 357 ASN A CA 1
ATOM 2742 C C . ASN A 1 357 ? 36.397 6.244 22.418 1.00 74.81 357 ASN A C 1
ATOM 2744 O O . ASN A 1 357 ? 36.579 7.267 23.077 1.00 74.81 357 ASN A O 1
ATOM 2748 N N . VAL A 1 358 ? 35.190 5.691 22.270 1.00 76.69 358 VAL A N 1
ATOM 2749 C CA . VAL A 1 358 ? 33.973 6.240 22.885 1.00 76.69 358 VAL A CA 1
ATOM 2750 C C . VAL A 1 358 ? 34.091 6.206 24.404 1.00 76.69 358 VAL A C 1
ATOM 2752 O O . VAL A 1 358 ? 33.899 7.235 25.046 1.00 76.69 358 VAL A O 1
ATOM 2755 N N . MET A 1 359 ? 34.493 5.067 24.975 1.00 80.62 359 MET A N 1
ATOM 2756 C CA . MET A 1 359 ? 34.633 4.917 26.424 1.00 80.62 359 MET A CA 1
ATOM 2757 C C . MET A 1 359 ? 35.718 5.835 26.996 1.00 80.62 359 MET A C 1
ATOM 2759 O O . MET A 1 359 ? 35.504 6.443 28.046 1.00 80.62 359 MET A O 1
ATOM 2763 N N . SER A 1 360 ? 36.844 5.996 26.293 1.00 77.38 360 SER A N 1
ATOM 2764 C CA . SER A 1 360 ? 37.918 6.920 26.675 1.00 77.38 360 SER A CA 1
ATOM 2765 C C . SER A 1 360 ? 37.459 8.383 26.641 1.00 77.38 360 SER A C 1
ATOM 2767 O O . SER A 1 360 ? 37.675 9.121 27.605 1.00 77.38 360 SER A O 1
ATOM 2769 N N . ALA A 1 361 ? 36.725 8.783 25.596 1.00 72.12 361 ALA A N 1
ATOM 2770 C CA . ALA A 1 361 ? 36.149 10.121 25.485 1.00 72.12 361 ALA A CA 1
ATOM 2771 C C . ALA A 1 361 ? 35.134 10.407 26.604 1.00 72.12 361 ALA A C 1
ATOM 2773 O O . ALA A 1 361 ? 35.214 11.447 27.257 1.00 72.12 361 ALA A O 1
ATOM 2774 N N . THR A 1 362 ? 34.233 9.465 26.910 1.00 71.19 362 THR A N 1
ATOM 2775 C CA . THR A 1 362 ? 33.326 9.612 28.061 1.00 71.19 362 THR A CA 1
ATOM 2776 C C . THR A 1 362 ? 34.077 9.673 29.383 1.00 71.19 362 THR A C 1
ATOM 2778 O O . THR A 1 362 ? 33.717 10.466 30.246 1.00 71.19 362 THR A O 1
ATOM 2781 N N . ARG A 1 363 ? 35.161 8.911 29.560 1.00 74.06 363 ARG A N 1
ATOM 2782 C CA . ARG A 1 363 ? 35.944 8.955 30.802 1.00 74.06 363 ARG A CA 1
ATOM 2783 C C . ARG A 1 363 ? 36.614 10.316 31.006 1.00 74.06 363 ARG A C 1
ATOM 2785 O O . ARG A 1 363 ? 36.630 10.803 32.130 1.00 74.06 363 ARG A O 1
ATOM 2792 N N . SER A 1 364 ? 37.071 10.955 29.927 1.00 69.12 364 SER A N 1
ATOM 2793 C CA . SER A 1 364 ? 37.619 12.318 29.960 1.00 69.12 364 SER A CA 1
ATOM 2794 C C . SER A 1 364 ? 36.569 13.390 30.275 1.00 69.12 364 SER A C 1
ATOM 2796 O O . SER A 1 364 ? 36.922 14.444 30.797 1.00 69.12 364 SER A O 1
ATOM 2798 N N . LEU A 1 365 ? 35.293 13.142 29.964 1.00 69.75 365 LEU A N 1
ATOM 2799 C CA . LEU A 1 365 ? 34.192 14.059 30.276 1.00 69.75 365 LEU A CA 1
ATOM 2800 C C . LEU A 1 365 ? 33.742 13.973 31.743 1.00 69.75 365 LEU A C 1
ATOM 2802 O O . LEU A 1 365 ? 33.149 14.921 32.249 1.00 69.75 365 LEU A O 1
ATOM 2806 N N . PHE A 1 366 ? 34.038 12.865 32.430 1.00 67.94 366 PHE A N 1
ATOM 2807 C CA . PHE A 1 366 ? 33.608 12.622 33.813 1.00 67.94 366 PHE A CA 1
ATOM 2808 C C . PHE A 1 366 ? 34.744 12.605 34.842 1.00 67.94 366 PHE A C 1
ATOM 2810 O O . PHE A 1 366 ? 34.484 12.402 36.027 1.00 67.94 366 PHE A O 1
ATOM 2817 N N . THR A 1 367 ? 35.994 12.852 34.445 1.00 54.97 367 THR A N 1
ATOM 2818 C CA . THR A 1 367 ? 37.067 13.136 35.407 1.00 54.97 367 THR A CA 1
ATOM 2819 C C . THR A 1 367 ? 36.886 14.541 35.993 1.00 54.97 367 THR A C 1
ATOM 2821 O O . THR A 1 367 ? 36.965 15.514 35.240 1.00 54.97 367 THR A O 1
ATOM 2824 N N . PRO A 1 368 ? 36.663 14.691 37.314 1.00 48.12 368 PRO A N 1
ATOM 2825 C CA . PRO A 1 368 ? 36.580 16.000 37.946 1.00 48.12 368 PRO A CA 1
ATOM 2826 C C . PRO A 1 368 ? 37.930 16.700 37.810 1.00 48.12 368 PRO A C 1
ATOM 2828 O O . PRO A 1 368 ? 38.960 16.165 38.218 1.00 48.12 368 PRO A O 1
ATOM 2831 N N . ASN A 1 369 ? 37.927 17.897 37.231 1.00 44.81 369 ASN A N 1
ATOM 2832 C CA . ASN A 1 369 ? 39.121 18.714 37.089 1.00 44.81 369 ASN A CA 1
ATOM 2833 C C . ASN A 1 369 ? 39.500 19.306 38.458 1.00 44.81 369 ASN A C 1
ATOM 2835 O O . ASN A 1 369 ? 39.132 20.429 38.793 1.00 44.81 369 ASN A O 1
ATOM 2839 N N . THR A 1 370 ? 40.194 18.536 39.296 1.00 53.09 370 THR A N 1
ATOM 2840 C CA . THR A 1 370 ? 40.785 19.029 40.548 1.00 53.09 370 THR A CA 1
ATOM 2841 C C . THR A 1 370 ? 42.157 19.630 40.267 1.00 53.09 370 THR A C 1
ATOM 2843 O O . THR A 1 370 ? 43.178 19.018 40.564 1.00 53.09 370 THR A O 1
ATOM 2846 N N . SER A 1 371 ? 42.173 20.841 39.704 1.00 45.97 371 SER A N 1
ATOM 2847 C CA . SER A 1 371 ? 43.383 21.667 39.611 1.00 45.97 371 SER A CA 1
ATOM 2848 C C . SER A 1 371 ? 43.059 23.133 39.910 1.00 45.97 371 SER A C 1
ATOM 2850 O O . SER A 1 371 ? 42.630 23.879 39.042 1.00 45.97 371 SER A O 1
ATOM 2852 N N . GLN A 1 372 ? 43.250 23.482 41.181 1.00 41.12 372 GLN A N 1
ATOM 2853 C CA . GLN A 1 372 ? 43.735 24.754 41.730 1.00 41.12 372 GLN A CA 1
ATOM 2854 C C . GLN A 1 372 ? 43.165 26.103 41.250 1.00 41.12 372 GLN A C 1
ATOM 2856 O O . GLN A 1 372 ? 43.378 26.580 40.141 1.00 41.12 372 GLN A O 1
ATOM 2861 N N . ALA A 1 373 ? 42.590 26.788 42.240 1.00 45.38 373 ALA A N 1
ATOM 2862 C CA . ALA A 1 373 ? 42.390 28.223 42.298 1.00 45.38 373 ALA A CA 1
ATOM 2863 C C . ALA A 1 373 ? 43.719 29.002 42.267 1.00 45.38 373 ALA A C 1
ATOM 2865 O O . ALA A 1 373 ? 44.623 28.738 43.057 1.00 45.38 373 ALA A O 1
ATOM 2866 N N . SER A 1 374 ? 43.777 30.033 41.428 1.00 42.34 374 SER A N 1
ATOM 2867 C CA . SER A 1 374 ? 44.582 31.234 41.654 1.00 42.34 374 SER A CA 1
ATOM 2868 C C . SER A 1 374 ? 43.908 32.391 40.920 1.00 42.34 374 SER A C 1
ATOM 2870 O O . SER A 1 374 ? 43.868 32.432 39.692 1.00 42.34 374 SER A O 1
ATOM 2872 N N . ASN A 1 375 ? 43.297 33.287 41.694 1.00 40.47 375 ASN A N 1
ATOM 2873 C CA . ASN A 1 375 ? 42.654 34.500 41.209 1.00 40.47 375 ASN A CA 1
ATOM 2874 C C . ASN A 1 375 ? 43.697 35.616 41.097 1.00 40.47 375 ASN A C 1
ATOM 2876 O O . ASN A 1 375 ? 44.166 36.108 42.122 1.00 40.47 375 ASN A O 1
ATOM 2880 N N . THR A 1 376 ? 43.950 36.096 39.880 1.00 45.78 376 THR A N 1
ATOM 2881 C CA . THR A 1 376 ? 44.497 37.443 39.661 1.00 45.78 376 THR A CA 1
ATOM 2882 C C . THR A 1 376 ? 43.829 38.064 38.428 1.00 45.78 376 THR A C 1
ATOM 2884 O O . THR A 1 376 ? 43.883 37.464 37.353 1.00 45.78 376 THR A O 1
ATOM 2887 N N . PRO A 1 377 ? 43.177 39.237 38.536 1.00 47.44 377 PRO A N 1
ATOM 2888 C CA . PRO A 1 377 ? 42.506 39.863 37.402 1.00 47.44 377 PRO A CA 1
ATOM 2889 C C . PRO A 1 377 ? 43.513 40.624 36.530 1.00 47.44 377 PRO A C 1
ATOM 2891 O O . PRO A 1 377 ? 44.262 41.464 37.024 1.00 47.44 377 PRO A O 1
ATOM 2894 N N . THR A 1 378 ? 43.501 40.353 35.224 1.00 46.00 378 THR A N 1
ATOM 2895 C CA . THR A 1 378 ? 44.217 41.138 34.201 1.00 46.00 378 THR A CA 1
ATOM 2896 C C . THR A 1 378 ? 43.172 41.822 33.299 1.00 46.00 378 THR A C 1
ATOM 2898 O O . THR A 1 378 ? 42.165 41.183 32.984 1.00 46.00 378 THR A O 1
ATOM 2901 N N . PRO A 1 379 ? 43.339 43.108 32.929 1.00 55.06 379 PRO A N 1
ATOM 2902 C CA . PRO A 1 379 ? 42.331 43.897 32.208 1.00 55.06 379 PRO A CA 1
ATOM 2903 C C . PRO A 1 379 ? 42.149 43.480 30.732 1.00 55.06 379 PRO A C 1
ATOM 2905 O O . PRO A 1 379 ? 43.008 42.796 30.175 1.00 55.06 379 PRO A O 1
ATOM 2908 N N . PRO A 1 380 ? 41.033 43.884 30.087 1.00 49.69 380 PRO A N 1
ATOM 2909 C CA . PRO A 1 380 ? 40.633 43.363 28.785 1.00 49.69 380 PRO A CA 1
ATOM 2910 C C . PRO A 1 380 ? 41.469 43.945 27.639 1.00 49.69 380 PRO A C 1
ATOM 2912 O O . PRO A 1 380 ? 41.520 45.159 27.441 1.00 49.69 380 PRO A O 1
ATOM 2915 N N . SER A 1 381 ? 42.060 43.057 26.841 1.00 43.47 381 SER A N 1
ATOM 2916 C CA . SER A 1 381 ? 42.661 43.389 25.549 1.00 43.47 381 SER A CA 1
ATOM 2917 C C . SER A 1 381 ? 41.619 43.278 24.433 1.00 43.47 381 SER A C 1
ATOM 2919 O O . SER A 1 381 ? 40.910 42.281 24.313 1.00 43.47 381 SER A O 1
ATOM 2921 N N . VAL A 1 382 ? 41.550 44.331 23.622 1.00 48.47 382 VAL A N 1
ATOM 2922 C CA . VAL A 1 382 ? 40.729 44.496 22.413 1.00 48.47 382 VAL A CA 1
ATOM 2923 C C . VAL A 1 382 ? 41.033 43.392 21.383 1.00 48.47 382 VAL A C 1
ATOM 2925 O O . VAL A 1 382 ? 42.211 43.121 21.144 1.00 48.47 382 VAL A O 1
ATOM 2928 N N . PRO A 1 383 ? 40.034 42.776 20.721 1.00 50.91 383 PRO A N 1
ATOM 2929 C CA . PRO A 1 383 ? 40.303 41.796 19.677 1.00 50.91 383 PRO A CA 1
ATOM 2930 C C . PRO A 1 383 ? 40.749 42.489 18.383 1.00 50.91 383 PRO A C 1
ATOM 2932 O O . PRO A 1 383 ? 40.006 43.253 17.767 1.00 50.91 383 PRO A O 1
ATOM 2935 N N . THR A 1 384 ? 41.977 42.198 17.961 1.00 40.91 384 THR A N 1
ATOM 2936 C CA . THR A 1 384 ? 42.483 42.494 16.618 1.00 40.91 384 THR A CA 1
ATOM 2937 C C . THR A 1 384 ? 41.858 41.509 15.627 1.00 40.91 384 THR A C 1
ATOM 2939 O O . THR A 1 384 ? 41.909 40.298 15.833 1.00 40.91 384 THR A O 1
ATOM 2942 N N . GLN A 1 385 ? 41.248 42.034 14.562 1.00 39.38 385 GLN A N 1
ATOM 2943 C CA . GLN A 1 385 ? 40.726 41.255 13.440 1.00 39.38 385 GLN A CA 1
ATOM 2944 C C . GLN A 1 385 ? 41.851 40.436 12.792 1.00 39.38 385 GLN A C 1
ATOM 2946 O O . GLN A 1 385 ? 42.851 40.993 12.344 1.00 39.38 385 GLN A O 1
ATOM 2951 N N . ALA A 1 386 ? 41.670 39.118 12.727 1.00 38.28 386 ALA A N 1
ATOM 2952 C CA . ALA A 1 386 ? 42.505 38.238 11.926 1.00 38.28 386 ALA A CA 1
ATOM 2953 C C . ALA A 1 386 ? 41.985 38.232 10.482 1.00 38.28 386 ALA A C 1
ATOM 2955 O O . ALA A 1 386 ? 40.884 37.761 10.198 1.00 38.28 386 ALA A O 1
ATOM 2956 N N . THR A 1 387 ? 42.792 38.779 9.580 1.00 38.81 387 THR A N 1
ATOM 2957 C CA . THR A 1 387 ? 42.616 38.710 8.130 1.00 38.81 387 THR A CA 1
ATOM 2958 C C . THR A 1 387 ? 42.825 37.268 7.665 1.00 38.81 387 THR A C 1
ATOM 2960 O O . THR A 1 387 ? 43.898 36.700 7.860 1.00 38.81 387 THR A O 1
ATOM 2963 N N . ILE A 1 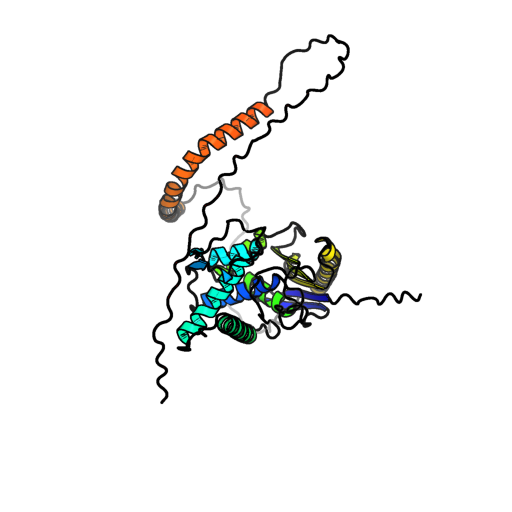388 ? 41.804 36.672 7.051 1.00 43.56 388 ILE A N 1
ATOM 2964 C CA . ILE A 1 388 ? 41.899 35.376 6.367 1.00 43.56 388 ILE A CA 1
ATOM 2965 C C . ILE A 1 388 ? 42.569 35.621 5.004 1.00 43.56 388 ILE A C 1
ATOM 2967 O O . ILE A 1 388 ? 42.079 36.469 4.254 1.00 43.56 388 ILE A O 1
ATOM 2971 N N . PRO A 1 389 ? 43.662 34.927 4.640 1.00 41.50 389 PRO A N 1
ATOM 2972 C CA . PRO A 1 389 ? 44.198 35.014 3.291 1.00 41.50 389 PRO A CA 1
ATOM 2973 C C . PRO A 1 389 ? 43.315 34.210 2.327 1.00 41.50 389 PRO A C 1
ATOM 2975 O O . PRO A 1 389 ? 43.147 32.997 2.473 1.00 41.50 389 PRO A O 1
ATOM 2978 N N . ASN A 1 390 ? 42.763 34.899 1.326 1.00 36.53 390 ASN A N 1
ATOM 2979 C CA . ASN A 1 390 ? 42.156 34.281 0.150 1.00 36.53 390 ASN A CA 1
ATOM 2980 C C . ASN A 1 390 ? 43.205 33.412 -0.548 1.00 36.53 390 ASN A C 1
ATOM 2982 O O . ASN A 1 390 ? 44.198 33.920 -1.062 1.00 36.53 390 ASN A O 1
ATOM 2986 N N . THR A 1 391 ? 42.972 32.102 -0.572 1.00 36.50 391 THR A N 1
ATOM 2987 C CA . THR A 1 391 ? 43.699 31.194 -1.458 1.00 36.50 391 THR A CA 1
ATOM 2988 C C . THR A 1 391 ? 42.880 31.084 -2.739 1.00 36.50 391 THR A C 1
ATOM 2990 O O . THR A 1 391 ? 41.876 30.375 -2.779 1.00 36.50 391 THR A O 1
ATOM 2993 N N . GLU A 1 392 ? 43.263 31.850 -3.760 1.00 34.19 392 GLU A N 1
ATOM 2994 C CA . GLU A 1 392 ? 42.771 31.669 -5.125 1.00 34.19 392 GLU A CA 1
ATOM 2995 C C . GLU A 1 392 ? 43.253 30.307 -5.635 1.00 34.19 392 GLU A C 1
ATOM 2997 O O . GLU A 1 392 ? 44.450 30.043 -5.739 1.00 34.19 392 GLU A O 1
ATOM 3002 N N . MET A 1 393 ? 42.305 29.413 -5.905 1.00 34.94 393 MET A N 1
ATOM 3003 C CA . MET A 1 393 ? 42.566 28.136 -6.554 1.00 34.94 393 MET A CA 1
ATOM 3004 C C . MET A 1 393 ? 42.459 28.366 -8.064 1.00 34.94 393 MET A C 1
ATOM 3006 O O . MET A 1 393 ? 41.366 28.453 -8.620 1.00 34.94 393 MET A O 1
ATOM 3010 N N . GLU A 1 394 ? 43.609 28.536 -8.710 1.00 33.84 394 GLU A N 1
ATOM 3011 C CA . GLU A 1 394 ? 43.742 28.699 -10.156 1.00 33.84 394 GLU A CA 1
ATOM 3012 C C . GLU A 1 394 ? 43.397 27.365 -10.848 1.00 33.84 394 GLU A C 1
ATOM 3014 O O . GLU A 1 394 ? 44.179 26.413 -10.856 1.00 33.84 394 GLU A O 1
ATOM 3019 N N . ILE A 1 395 ? 42.178 27.253 -11.387 1.00 38.56 395 ILE A N 1
ATOM 3020 C CA . ILE A 1 395 ? 41.759 26.093 -12.182 1.00 38.56 395 ILE A CA 1
ATOM 3021 C C . ILE A 1 395 ? 42.310 26.272 -13.599 1.00 38.56 395 ILE A C 1
ATOM 3023 O O . ILE A 1 395 ? 41.748 26.998 -14.422 1.00 38.56 395 ILE A O 1
ATOM 3027 N N . ALA A 1 396 ? 43.411 25.581 -13.894 1.00 36.09 396 ALA A N 1
ATOM 3028 C CA . ALA A 1 396 ? 43.945 25.457 -15.243 1.00 36.09 396 ALA A CA 1
ATOM 3029 C C . ALA A 1 396 ? 42.922 24.751 -16.154 1.00 36.09 396 ALA A C 1
ATOM 3031 O O . ALA A 1 396 ? 42.706 23.541 -16.074 1.00 36.09 396 ALA A O 1
ATOM 3032 N N . SER A 1 397 ? 42.284 25.523 -17.032 1.00 35.06 397 SER A N 1
ATOM 3033 C CA . SER A 1 397 ? 41.392 25.013 -18.074 1.00 35.06 397 SER A CA 1
ATOM 3034 C C . SER A 1 397 ? 42.226 24.439 -19.220 1.00 35.06 397 SER A C 1
ATOM 3036 O O . SER A 1 397 ? 42.860 25.180 -19.970 1.00 35.06 397 SER A O 1
ATOM 3038 N N . THR A 1 398 ? 42.236 23.116 -19.367 1.00 44.72 398 THR A N 1
ATOM 3039 C CA . THR A 1 398 ? 42.756 22.446 -20.567 1.00 44.72 398 THR A CA 1
ATOM 3040 C C . THR A 1 398 ? 41.654 22.393 -21.633 1.00 44.72 398 THR A C 1
ATOM 3042 O O . THR A 1 398 ? 40.541 21.958 -21.332 1.00 44.72 398 THR A O 1
ATOM 3045 N N . PRO A 1 399 ? 41.903 22.833 -22.881 1.00 40.59 399 PRO A N 1
ATOM 3046 C CA . PRO A 1 399 ? 40.900 22.753 -23.934 1.00 40.59 399 PRO A CA 1
ATOM 3047 C C . PRO A 1 399 ? 40.755 21.307 -24.428 1.00 40.59 399 PRO A C 1
ATOM 3049 O O . PRO A 1 399 ? 41.705 20.702 -24.926 1.00 40.59 399 PRO A O 1
ATOM 3052 N N . LEU A 1 400 ? 39.542 20.761 -24.309 1.00 39.12 400 LEU A N 1
ATOM 3053 C CA . LEU A 1 400 ? 39.155 19.491 -24.920 1.00 39.12 400 LEU A CA 1
ATOM 3054 C C . LEU A 1 400 ? 39.132 19.636 -26.446 1.00 39.12 400 LEU A C 1
ATOM 3056 O O . LEU A 1 400 ? 38.416 20.467 -27.005 1.00 39.12 400 LEU A O 1
ATOM 3060 N N . THR A 1 401 ? 39.919 18.806 -27.124 1.00 47.53 401 THR A N 1
ATOM 3061 C CA . THR A 1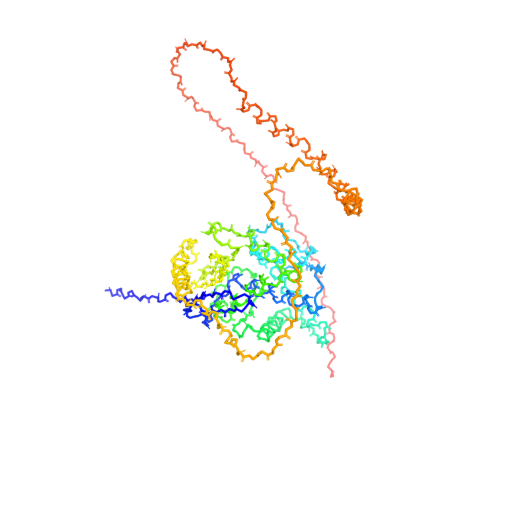 401 ? 39.899 18.651 -28.580 1.00 47.53 401 THR A CA 1
ATOM 3062 C C . THR A 1 401 ? 38.598 17.945 -28.989 1.00 47.53 401 THR A C 1
ATOM 3064 O O . THR A 1 401 ? 38.281 16.903 -28.411 1.00 47.53 401 THR A O 1
ATOM 3067 N N . PRO A 1 402 ? 37.822 18.450 -29.965 1.00 42.12 402 PRO A N 1
ATOM 3068 C CA . PRO A 1 402 ? 36.603 17.772 -30.393 1.00 42.12 402 PRO A CA 1
ATOM 3069 C C . PRO A 1 402 ? 36.941 16.474 -31.141 1.00 42.12 402 PRO A C 1
ATOM 3071 O O . PRO A 1 402 ? 37.633 16.493 -32.160 1.00 42.12 402 PRO A O 1
ATOM 3074 N N . MET A 1 403 ? 36.428 15.342 -30.647 1.00 40.03 403 MET A N 1
ATOM 3075 C CA . MET A 1 403 ? 36.428 14.077 -31.385 1.00 40.03 403 MET A CA 1
ATOM 3076 C C . MET A 1 403 ? 35.556 14.221 -32.636 1.00 40.03 403 MET A C 1
ATOM 3078 O O . MET A 1 403 ? 34.343 14.404 -32.548 1.00 40.03 403 MET A O 1
ATOM 3082 N N . GLN A 1 404 ? 36.179 14.113 -33.808 1.00 40.62 404 GLN A N 1
ATOM 3083 C CA . GLN A 1 404 ? 35.476 13.982 -35.079 1.00 40.62 404 GLN A CA 1
ATOM 3084 C C . GLN A 1 404 ? 34.781 12.618 -35.147 1.00 40.62 404 GLN A C 1
ATOM 3086 O O . GLN A 1 404 ? 35.420 11.569 -35.077 1.00 40.62 404 GLN A O 1
ATOM 3091 N N . THR A 1 405 ? 33.461 12.636 -35.303 1.00 43.00 405 THR A N 1
ATOM 3092 C CA . THR A 1 405 ? 32.658 11.456 -35.633 1.00 43.00 405 THR A CA 1
ATOM 3093 C C . THR A 1 405 ? 32.811 11.164 -37.132 1.00 43.00 405 THR A C 1
ATOM 3095 O O . THR A 1 405 ? 32.597 12.073 -37.938 1.00 43.00 405 THR A O 1
ATOM 3098 N N . PRO A 1 406 ? 33.176 9.942 -37.559 1.00 43.03 406 PRO A N 1
ATOM 3099 C CA . PRO A 1 406 ? 33.240 9.629 -38.980 1.00 43.03 406 PRO A CA 1
ATOM 3100 C C . PRO A 1 406 ? 31.828 9.542 -39.572 1.00 43.03 406 PRO A C 1
ATOM 3102 O O . PRO A 1 406 ? 30.959 8.835 -39.063 1.00 43.03 406 PRO A O 1
ATOM 3105 N N . ALA A 1 407 ? 31.615 10.269 -40.668 1.00 39.38 407 ALA A N 1
ATOM 3106 C CA . ALA A 1 407 ? 30.390 10.238 -41.453 1.00 39.38 407 ALA A CA 1
ATOM 3107 C C . ALA A 1 407 ? 30.168 8.844 -42.069 1.00 39.38 407 ALA A C 1
ATOM 3109 O O . ALA A 1 407 ? 30.994 8.352 -42.842 1.00 39.38 407 ALA A O 1
ATOM 3110 N N . LEU A 1 408 ? 29.031 8.222 -41.752 1.00 40.88 408 LEU A N 1
ATOM 3111 C CA . LEU A 1 408 ? 28.541 7.023 -42.431 1.00 40.88 408 LEU A CA 1
ATOM 3112 C C . LEU A 1 408 ? 27.975 7.412 -43.805 1.00 40.88 408 LEU A C 1
ATOM 3114 O O . LEU A 1 408 ? 27.088 8.258 -43.909 1.00 40.88 408 LEU A O 1
ATOM 3118 N N . LYS A 1 409 ? 28.500 6.789 -44.866 1.00 44.94 409 LYS A N 1
ATOM 3119 C CA . LYS A 1 409 ? 27.970 6.899 -46.232 1.00 44.94 409 LYS A CA 1
ATOM 3120 C C . LYS A 1 409 ? 26.647 6.127 -46.347 1.00 44.94 409 LYS A C 1
ATOM 3122 O O . LYS A 1 409 ? 26.606 4.975 -45.916 1.00 44.94 409 LYS A O 1
ATOM 3127 N N . PRO A 1 410 ? 25.605 6.689 -46.981 1.00 39.91 410 PRO A N 1
ATOM 3128 C CA . PRO A 1 410 ? 24.416 5.935 -47.336 1.00 39.91 410 PRO A CA 1
ATOM 3129 C C . PRO A 1 410 ? 24.694 5.155 -48.626 1.00 39.91 410 PRO A C 1
ATOM 3131 O O . PRO A 1 410 ? 24.819 5.745 -49.697 1.00 39.91 410 PRO A O 1
ATOM 3134 N N . SER A 1 411 ? 24.798 3.832 -48.519 1.00 43.34 411 SER A N 1
ATOM 3135 C CA . SER A 1 411 ? 24.718 2.929 -49.672 1.00 43.34 411 SER A CA 1
ATOM 3136 C C . SER A 1 411 ? 23.724 1.824 -49.323 1.00 43.34 411 SER A C 1
ATOM 3138 O O . SER A 1 411 ? 23.900 1.133 -48.324 1.00 43.34 411 SER A O 1
ATOM 3140 N N . ASP A 1 412 ? 22.697 1.717 -50.162 1.00 36.56 412 ASP A N 1
ATOM 3141 C CA . ASP A 1 412 ? 21.873 0.532 -50.416 1.00 36.56 412 ASP A CA 1
ATOM 3142 C C . ASP A 1 412 ? 20.830 0.122 -49.361 1.00 36.56 412 ASP A C 1
ATOM 3144 O O . ASP A 1 412 ? 20.964 -0.869 -48.647 1.00 36.56 412 ASP A O 1
ATOM 3148 N N . ILE A 1 413 ? 19.694 0.832 -49.366 1.00 37.53 413 ILE A N 1
ATOM 3149 C CA . ILE A 1 413 ? 18.400 0.256 -48.965 1.00 37.53 413 ILE A CA 1
ATOM 3150 C C . ILE A 1 413 ? 17.604 -0.034 -50.239 1.00 37.53 413 ILE A C 1
ATOM 3152 O O . ILE A 1 413 ? 16.978 0.850 -50.823 1.00 37.53 413 ILE A O 1
ATOM 3156 N N . THR A 1 414 ? 17.624 -1.296 -50.663 1.00 38.28 414 THR A N 1
ATOM 3157 C CA . THR A 1 414 ? 16.724 -1.825 -51.689 1.00 38.28 414 THR A CA 1
ATOM 3158 C C . THR A 1 414 ? 15.385 -2.156 -51.034 1.00 38.28 414 THR A C 1
ATOM 3160 O O . THR A 1 414 ? 15.278 -3.101 -50.255 1.00 38.28 414 THR A O 1
ATOM 3163 N N . ILE A 1 415 ? 14.353 -1.372 -51.344 1.00 38.00 415 ILE A N 1
ATOM 3164 C CA . ILE A 1 415 ? 12.962 -1.677 -50.996 1.00 38.00 415 ILE A CA 1
ATOM 3165 C C . ILE A 1 415 ? 12.469 -2.753 -51.968 1.00 38.00 415 ILE A C 1
ATOM 3167 O O . ILE A 1 415 ? 12.295 -2.487 -53.156 1.00 38.00 415 ILE A O 1
ATOM 3171 N N . ALA A 1 416 ? 12.226 -3.964 -51.470 1.00 40.22 416 ALA A N 1
ATOM 3172 C CA . ALA A 1 416 ? 11.464 -4.976 -52.189 1.00 40.22 416 ALA A CA 1
ATOM 3173 C C . ALA A 1 416 ? 9.999 -4.904 -51.735 1.00 40.22 416 ALA A C 1
ATOM 3175 O O . ALA A 1 416 ? 9.663 -5.305 -50.624 1.00 40.22 416 ALA A O 1
ATOM 3176 N N . GLN A 1 417 ? 9.137 -4.369 -52.600 1.00 41.53 417 GLN A N 1
ATOM 3177 C CA . GLN A 1 417 ? 7.690 -4.543 -52.502 1.00 41.53 417 GLN A CA 1
ATOM 3178 C C . GLN A 1 417 ? 7.314 -5.943 -53.002 1.00 41.53 417 GLN A C 1
ATOM 3180 O O . GLN A 1 417 ? 7.594 -6.270 -54.157 1.00 41.53 417 GLN A O 1
ATOM 3185 N N . ARG A 1 418 ? 6.638 -6.724 -52.155 1.00 43.03 418 ARG A N 1
ATOM 3186 C CA . ARG A 1 418 ? 5.556 -7.646 -52.526 1.00 43.03 418 ARG A CA 1
ATOM 3187 C C . ARG A 1 418 ? 4.579 -7.777 -51.373 1.00 43.03 418 ARG A C 1
ATOM 3189 O O . ARG A 1 418 ? 5.063 -7.918 -50.229 1.00 43.03 418 ARG A O 1
#

pLDDT: mean 74.22, std 19.28, range [33.84, 97.69]

Foldseek 3Di:
DDPPPPPPPWDKWKWKWWQDPVLDTDTLDTDCQVPKDFCFLLVLLLLLLVLQVCVVVVLAPQQAWDFQAPQLAADQPQAPDDDDGRDTHRLLNLSLCCLQRVGLSSSSSSLVRVQPSVCVVPVDPQPPPPVVNQQVSQVVVQVVSCVVPQVWWGAQDRNHDDPPPPVPVPPDPNRGTIGGNVSSQVSVSSLAVCCPDSSSVSNQVSQCNSDPPPDPQWSGKGWGFDQFKTKIWTWGDDPPIIMIIIMMTGDGGPDDPCVCVVVVVVSVVSVVVVVVVVVPPPDPPPPPPPPDDDDDDDDDDDDDDDDDDDDDDDDDPDPVVVVVVVCVVVVVVCVVCVVVCVVCVVVVVVCVVVVVVVVVVVVVVPPPPPDDDDDDDDDDDDDDDDDDDDDDDDPDDDDDDDDDDDDDDDDDDDDDDD

Secondary structure (DSSP, 8-state):
-----------EEEEEEEE-TTS-EEEEEEESTTS-EE-TTTHHHHHHHHHHHHHHTTSS-TT-EEEP-GGG----TT-SS---TT-EEEHHHHHHHHHHS--HHHHHHHHHHHHHHHHHTT-PPPPSSHHHHHHHHHHHHHHHHHHTT-TT-B--S-S-S-TTS-TTTSSSGGGS-EE-HHHHHHHHHHHHHH--SHHHHHHHHHHHHT--TT-TTEEEEEEEE-SSEEEEEEEEEETTEEEEEEEEEES-TT--GGGGHHHHHHHHHHHHHHHHHHHHS-------------------PPP-----PPPPPP-PPPPHHHHHHHHHHHHHHHHHHHHHHHHHHHHHHHHHHHHHHHHHHHHHHHS-----------PPPPPPP-PPP--------PPPPP-PPPPPP---------

Nearest PDB structures (foldseek):
  2xf3-assembly2_B  TM=6.388E-01  e=1.567E-10  Streptomyces clavuligerus
  2xgn-assembly2_B  TM=6.242E-01  e=1.253E-10  Streptomyces clavuligerus
  2xft-assembly2_B  TM=6.341E-01  e=3.065E-10  Streptomyces clavuligerus
  2xep-assembly1_A  TM=6.074E-01  e=1.002E-10  Streptomyces clavuligerus
  2xh9-assembly2_B  TM=6.273E-01  e=3.833E-10  Streptomyces clavuligerus

Solvent-accessible surface area (backbone atoms only — not comparable to full-atom values): 25238 Å² total; per-residue (Å²): 134,86,83,76,77,72,78,73,75,65,59,54,25,20,31,31,28,40,48,42,98,86,70,46,78,42,80,74,47,70,46,53,21,81,45,80,36,75,26,69,61,55,49,52,46,44,51,50,33,50,51,33,53,35,37,74,70,64,72,39,66,72,81,42,58,50,65,37,46,76,93,38,64,29,78,44,95,57,52,95,62,90,86,52,69,70,43,68,43,44,47,57,57,24,46,28,39,22,55,38,46,60,20,21,30,30,41,35,50,50,54,51,63,63,42,49,51,66,43,71,75,57,78,54,80,74,54,88,49,63,71,59,34,50,52,51,43,27,52,51,49,25,53,49,39,33,76,73,70,23,79,66,38,38,49,55,60,70,65,53,65,66,80,83,82,51,74,73,85,57,73,48,79,79,55,50,37,30,20,28,29,53,45,46,48,53,22,54,48,57,29,60,71,52,61,76,43,75,50,21,47,39,44,48,50,18,21,42,70,35,50,68,87,82,51,90,54,48,64,26,35,47,78,32,70,39,70,48,34,38,36,41,36,37,33,33,53,58,89,94,42,37,33,39,42,23,38,38,41,46,44,74,47,82,67,60,79,68,74,47,45,68,57,52,52,51,50,47,53,54,48,55,51,49,53,53,54,57,71,66,51,74,73,79,71,76,76,74,73,78,77,77,89,75,86,82,90,79,89,84,80,82,92,82,82,78,91,79,84,88,73,90,77,75,89,72,78,81,58,70,69,59,53,55,52,51,51,65,59,46,52,61,50,52,61,66,42,45,63,55,53,64,62,44,49,64,54,52,63,68,42,46,64,54,53,52,51,52,52,50,53,54,49,65,72,67,54,80,85,88,72,80,91,78,93,76,94,76,83,91,77,81,86,77,85,80,83,80,82,83,78,83,80,83,78,82,81,78,84,82,78,81,81,82,77,83,84,82,79,92,75,86,87,81,85,80,89,130

Sequence (418 aa):
MNNTTTSSTIDSSSAVWAVNPDGTLRSISAHHADHEMKAASHIKLILAERLSAMVKAGTIDPTLSVTLQQGMLGNDPGRSSPAAVGMRVPLLEAVDNALRYSSNTDTNLMIHAMYKPLFDEGKKQFPQDATKAEQYAFDAITADLRAHGYPKTRLNNFLNLHEDHQSERWKNQQNTNITTSNDVGVAMQRLWDKDTTIIDKTATKALRDAKEKLDPASLGEKISGTSIVKAHAGRYKFGDTEYISVGFLNGNGGEPLSTFQPFLDEAYKEIEKDQKNLALKPLPVPTQSAIAPTAPAQPEPAPIAQNQTPTPQTPTALPSSLMAELESVTQPLLQFMQPVISFAQPILRHLEPIFHNVMSATRSLFTPNTSQASNTPTPPSVPTQATIPNTEMEIASTPLTPMQTPALKPSDITIAQR